Protein AF-A0A0S7WQX7-F1 (afdb_monomer)

Foldseek 3Di:
DDDPDDFDQDPVQKAKWKFDFDDAADCPQVVAQADDGDRWFTHRDDDPDQDFDDGDDDDPSHRHDPPDDDDTGRDIDMDMGGNQDQPTDFAKDKDWDWDDDPPDDIDTDIDIDGGFQFGQDQQLPFLFQADAAEDLVLQCLQVVHDPPDPLSLLQLLVLLLLRLLQHQDEAEFEQFACALLQHRAGQKAWEADPVRATDIDNPRVVSNVVSCCVRNNAHLAYEHAQDFDLAAKDFQADDDCVLADPLLVVLSVVSPQWATWHWYADPVPRDTDIDTDHGLLDPVVLVRLQVVLVVVCVVCVVSVRNVRYAYDDAESIDHDPSSVVSVCSSVPPGAYHYQYCHDCDPPGHHQAYAHEQDAPFQQDQVVVHAAALSPDPGQYAYELLQAAQNFDLLCLLLQQVLGRSRNHSGHDLAHASQEFSDADPVRDRDDGSRNVDSNRNPNRSTHRHYQWDQDPSHTGGISSSVSNSLSSSLVSLVVLLVCLLPDPVSVVLQDPVLSVVSSVLVSVVSVLSLLLLFQPDPDDDPLNHRPGSRRSSNDSSVVSVVCCVVPPVVVSSVVSSNSSSSSCVRSVHD

Mean predicted aligned error: 6.0 Å

Sequence (574 aa):
THAEGRAVIPASRIQVRYARPGGVEAGASYRYIEHVRRFGPLDEQPPAEVPVYVGGVPSRYALKSPGIPVVPGAVCPVWVTVNVPADAAPGRYTGTLTITAENEAPVAVPIELSVSAWRLPDTKDWRTFAEVIQSPETLAIAYEVPLWSDEHFRLIERSIRLVAQSGGPSVYIPLICETNLGNAESMVRWIRTPEGTYRHDFSVVERYLDLVGKYQGKPDVVCFWMWDTFLERSLGGRGDEKWNAGDVVKALKEAKGHGPEVTLLDPKTGETSKLELPMYIDPKSETLWKPLADELMRRMKKRGWLDVSMLGTMCDYQPSEPARRNLNRIFPNMPWVSHAHAHPRKDLPVGCAAVVWWEYHYYRDPSVAHVHGWKGDRLVVRFPRPMRPWFTPVQFRLVNELSLAAGYRGTARFGGDFFPALKDRRGRLRGTIAGRFPKSHWHNLRVEVNFLERGSHGAVSTADYEMFREGVQECEARIFIERALTDKTLRGKLGEDTVRRLQTMLDDRSRALRQGVATFVQSGHYAQHHTRPSSWWSHPGLIGAQWYVGSNWQHRSKALFDAAAEVAGKIGRR

Secondary structure (DSSP, 8-state):
---TT-----GGGEEEEEEEE----TTHHHHSSS----EEEEESS--S-----------TTS---TT----------EEEEE---TTPPSEEEEEEEEE--TTSPPEEEEEEEEE-S-PPPPGGG-SSEEEEE--HHHHHHHHT--TTSHHHHHHHHHHHHHHTTSS--EEEEESSSS-TT--SS-SSEEEE-TTS-EEEE-HHHHHHHHHHHHHH-S-SEEEEE---TTSSEEE-SS--GGGS-HHHHHHHHHTTT---EEEEE-TTT--EEEEEPPPTTSHHHHHHHHHHHHHHHHHHHHHT-GGGEEEEEE-SEEE-HHHHHHHHHHSTT--EEEEESPPPPSSS-EEEEEESS--S-----TTT----GGG-SSEEEE--TT--TTS-HHHHHHHHHHHHTTT-SEEEEEESS----EE-TTS-EEE-STT-SGGG--TT-S---BSEEEETTEEEEBHHHHHHHHHHHHHHHHHHHHHHHHSHHHHHTT-HHHHHHHHHHHHHHHHHHHHHT-----SSSTTS-TT-TT-TTSS--HHHHHHHHHS-HHHHHHHHHHHHHHHHHHHT--

Structure (mmCIF, N/CA/C/O backbone):
data_AF-A0A0S7WQX7-F1
#
_entry.id   AF-A0A0S7WQX7-F1
#
loop_
_atom_site.group_PDB
_atom_site.id
_atom_site.type_symbol
_atom_site.label_atom_id
_atom_site.label_alt_id
_atom_site.label_comp_id
_atom_site.label_asym_id
_atom_site.label_entity_id
_atom_site.label_seq_id
_atom_site.pdbx_PDB_ins_code
_atom_site.Cartn_x
_atom_site.Cartn_y
_atom_site.Cartn_z
_atom_site.occupancy
_atom_site.B_iso_or_equiv
_atom_site.auth_seq_id
_atom_site.auth_comp_id
_atom_site.auth_asym_id
_atom_site.auth_atom_id
_atom_site.pdbx_PDB_model_num
ATOM 1 N N . THR A 1 1 ? -0.036 -11.632 -34.795 1.00 36.22 1 THR A N 1
ATOM 2 C CA . THR A 1 1 ? -0.597 -12.357 -35.955 1.00 36.22 1 THR A CA 1
ATOM 3 C C . THR A 1 1 ? 0.046 -13.723 -36.043 1.00 36.22 1 THR A C 1
ATOM 5 O O . THR A 1 1 ? 1.208 -13.863 -35.681 1.00 36.22 1 THR A O 1
ATOM 8 N N . HIS A 1 2 ? -0.750 -14.729 -36.405 1.00 37.31 2 HIS A N 1
ATOM 9 C CA . HIS A 1 2 ? -0.370 -16.138 -36.435 1.00 37.31 2 HIS A CA 1
ATOM 10 C C . HIS A 1 2 ? 0.650 -16.434 -37.540 1.00 37.31 2 HIS A C 1
ATOM 12 O O . HIS A 1 2 ? 0.403 -16.132 -38.702 1.00 37.31 2 HIS A O 1
ATOM 18 N N . ALA A 1 3 ? 1.745 -17.085 -37.154 1.00 35.66 3 ALA A N 1
ATOM 19 C CA . ALA A 1 3 ? 2.531 -17.969 -38.001 1.00 35.66 3 ALA A CA 1
ATOM 20 C C . ALA A 1 3 ? 2.937 -19.172 -37.132 1.00 35.66 3 ALA A C 1
ATOM 22 O O . ALA A 1 3 ? 3.489 -18.998 -36.045 1.00 35.66 3 ALA A O 1
ATOM 23 N N . GLU A 1 4 ? 2.529 -20.352 -37.592 1.00 37.09 4 GLU A N 1
ATOM 24 C CA . GLU A 1 4 ? 2.936 -21.717 -37.232 1.00 37.09 4 GLU A CA 1
ATOM 25 C C . GLU A 1 4 ? 3.870 -21.884 -36.012 1.00 37.09 4 GLU A C 1
ATOM 27 O O . GLU A 1 4 ? 5.036 -21.494 -36.016 1.00 37.09 4 GLU A O 1
ATOM 32 N N . GLY A 1 5 ? 3.357 -22.524 -34.955 1.00 52.88 5 GLY A N 1
ATOM 33 C CA . GLY A 1 5 ? 4.172 -23.129 -33.890 1.00 52.88 5 GLY A CA 1
ATOM 34 C C . GLY A 1 5 ? 4.862 -22.185 -32.896 1.00 52.88 5 GLY A C 1
ATOM 35 O O . GLY A 1 5 ? 5.521 -22.668 -31.977 1.00 52.88 5 GLY A O 1
ATOM 36 N N . ARG A 1 6 ? 4.723 -20.859 -33.024 1.00 64.81 6 ARG A N 1
ATOM 37 C CA . ARG A 1 6 ? 5.308 -19.895 -32.075 1.00 64.81 6 ARG A CA 1
ATOM 38 C C . ARG A 1 6 ? 4.334 -19.580 -30.942 1.00 64.81 6 ARG A C 1
ATOM 40 O O . ARG A 1 6 ? 3.178 -19.252 -31.193 1.00 64.81 6 ARG A O 1
ATOM 47 N N . ALA A 1 7 ? 4.804 -19.664 -29.698 1.00 83.19 7 ALA A N 1
ATOM 48 C CA . ALA A 1 7 ? 4.036 -19.236 -28.531 1.00 83.19 7 ALA A CA 1
ATOM 49 C C . ALA A 1 7 ? 3.637 -17.753 -28.662 1.00 83.19 7 ALA A C 1
ATOM 51 O O . ALA A 1 7 ? 4.418 -16.933 -29.147 1.00 83.19 7 ALA A O 1
ATOM 52 N N . VAL A 1 8 ? 2.418 -17.404 -28.241 1.00 90.94 8 VAL A N 1
ATOM 53 C CA . VAL A 1 8 ? 1.851 -16.052 -28.381 1.00 90.94 8 VAL A CA 1
ATOM 54 C C . VAL A 1 8 ? 1.388 -15.544 -27.022 1.00 90.94 8 VAL A C 1
ATOM 56 O O . VAL A 1 8 ? 0.641 -16.224 -26.323 1.00 90.94 8 VAL A O 1
ATOM 59 N N . ILE A 1 9 ? 1.777 -14.315 -26.678 1.00 93.94 9 ILE A N 1
ATOM 60 C CA . ILE A 1 9 ? 1.157 -13.569 -25.578 1.00 93.94 9 ILE A CA 1
ATOM 61 C C . ILE A 1 9 ? -0.068 -12.838 -26.152 1.00 93.94 9 ILE A C 1
ATOM 63 O O . ILE A 1 9 ? 0.094 -12.030 -27.071 1.00 93.94 9 ILE A O 1
ATOM 67 N N . PRO A 1 10 ? -1.294 -13.113 -25.670 1.00 93.25 10 PRO A N 1
ATOM 68 C CA . PRO A 1 10 ? -2.497 -12.522 -26.243 1.00 93.25 10 PRO A CA 1
ATOM 69 C C . PRO A 1 10 ? -2.588 -11.021 -25.942 1.00 93.25 10 PRO A C 1
ATOM 71 O O . PRO A 1 10 ? -2.151 -10.560 -24.889 1.00 93.25 10 PRO A O 1
ATOM 74 N N . ALA A 1 11 ? -3.223 -10.260 -26.839 1.00 90.50 11 ALA A N 1
ATOM 75 C CA . ALA A 1 11 ? -3.369 -8.806 -26.707 1.00 90.50 11 ALA A CA 1
ATOM 76 C C . ALA A 1 11 ? -4.054 -8.378 -25.395 1.00 90.50 11 ALA A C 1
ATOM 78 O O . ALA A 1 11 ? -3.712 -7.342 -24.840 1.00 90.50 11 ALA A O 1
ATOM 79 N N . SER A 1 12 ? -4.943 -9.210 -24.838 1.00 93.88 12 SER A N 1
ATOM 80 C CA . SER A 1 12 ? -5.585 -8.991 -23.531 1.00 93.88 12 SER A CA 1
ATOM 81 C C . SER A 1 12 ? -4.609 -8.930 -22.346 1.00 93.88 12 SER A C 1
ATOM 83 O O . SER A 1 12 ? -4.993 -8.542 -21.244 1.00 93.88 12 SER A O 1
ATOM 85 N N . ARG A 1 13 ? -3.346 -9.317 -22.551 1.00 95.69 13 ARG A N 1
ATOM 86 C CA . ARG A 1 13 ? -2.260 -9.227 -21.566 1.00 95.69 13 ARG A CA 1
ATOM 87 C C . ARG A 1 13 ? -1.396 -7.985 -21.741 1.00 95.69 13 ARG A C 1
ATOM 89 O O . ARG A 1 13 ? -0.544 -7.728 -20.892 1.00 95.69 13 ARG A O 1
ATOM 96 N N . ILE A 1 14 ? -1.616 -7.218 -22.801 1.00 95.12 14 ILE A N 1
ATOM 97 C CA . ILE A 1 14 ? -0.899 -5.982 -23.087 1.00 95.12 14 ILE A CA 1
ATOM 98 C C . ILE A 1 14 ? -1.759 -4.815 -22.619 1.00 95.12 14 ILE A C 1
ATOM 100 O O . ILE A 1 14 ? -2.938 -4.723 -22.947 1.00 95.12 14 ILE A O 1
ATOM 104 N N . GLN A 1 15 ? -1.167 -3.924 -21.839 1.00 95.69 15 GLN A N 1
ATOM 105 C CA . GLN A 1 15 ? -1.796 -2.681 -21.415 1.00 95.69 15 GLN A CA 1
ATOM 106 C C . GLN A 1 15 ? -0.985 -1.519 -21.966 1.00 95.69 15 GLN A C 1
ATOM 108 O O . GLN A 1 15 ? 0.229 -1.466 -21.771 1.00 95.69 15 GLN A O 1
ATOM 113 N N . VAL A 1 16 ? -1.667 -0.593 -22.630 1.00 96.38 16 VAL A N 1
ATOM 114 C CA . VAL A 1 16 ? -1.102 0.678 -23.083 1.00 96.38 16 VAL A CA 1
ATOM 115 C C . VAL A 1 16 ? -1.753 1.768 -22.247 1.00 96.38 16 VAL A C 1
ATOM 117 O O . VAL A 1 16 ? -2.976 1.872 -22.205 1.00 96.38 16 VAL A O 1
ATOM 120 N N . ARG A 1 17 ? -0.935 2.525 -21.523 1.00 97.19 17 ARG A N 1
ATOM 121 C CA . ARG A 1 17 ? -1.361 3.626 -20.658 1.00 97.19 17 ARG A CA 1
ATOM 122 C C . ARG A 1 17 ? -0.633 4.902 -21.059 1.00 97.19 17 ARG A C 1
ATOM 124 O O . ARG A 1 17 ? 0.440 4.850 -21.655 1.00 97.19 17 ARG A O 1
ATOM 131 N N . TYR A 1 18 ? -1.191 6.041 -20.691 1.00 96.19 18 TYR A N 1
ATOM 132 C CA . TYR A 1 18 ? -0.717 7.357 -21.092 1.00 96.19 18 TYR A CA 1
ATOM 133 C C . TYR A 1 18 ? -0.337 8.134 -19.844 1.00 96.19 18 TYR A C 1
ATOM 135 O O . TYR A 1 18 ? -1.158 8.358 -18.952 1.00 96.19 18 TYR A O 1
ATOM 143 N N . ALA A 1 19 ? 0.939 8.490 -19.737 1.00 94.94 19 ALA A N 1
ATOM 144 C CA . ALA A 1 19 ? 1.427 9.197 -18.574 1.00 94.94 19 ALA A CA 1
ATOM 145 C C . ALA A 1 19 ? 1.014 10.669 -18.673 1.00 94.94 19 ALA A C 1
ATOM 147 O O . ALA A 1 19 ? 1.369 11.361 -19.629 1.00 94.94 19 ALA A O 1
ATOM 148 N N . ARG A 1 20 ? 0.285 11.164 -17.673 1.00 92.19 20 ARG A N 1
ATOM 149 C CA . ARG A 1 20 ? -0.123 12.575 -17.606 1.00 92.19 20 ARG A CA 1
ATOM 150 C C . ARG A 1 20 ? 0.760 13.382 -16.652 1.00 92.19 20 ARG A C 1
ATOM 152 O O . ARG A 1 20 ? 1.333 12.811 -15.717 1.00 92.19 20 ARG A O 1
ATOM 159 N N . PRO A 1 21 ? 0.865 14.712 -16.834 1.00 88.75 21 PRO A N 1
ATOM 160 C CA . PRO A 1 21 ? 1.566 15.570 -15.887 1.00 88.75 21 PRO A CA 1
ATOM 161 C C . PRO A 1 21 ? 0.983 15.441 -14.473 1.00 88.75 21 PRO A C 1
ATOM 163 O O . PRO A 1 21 ? -0.187 15.743 -14.232 1.00 88.75 21 PRO A O 1
ATOM 166 N N . GLY A 1 22 ? 1.806 15.024 -13.516 1.00 85.62 22 GLY A N 1
ATOM 167 C CA . GLY A 1 22 ? 1.406 14.805 -12.131 1.00 85.62 22 GLY A CA 1
ATOM 168 C C . GLY A 1 22 ? 2.608 14.518 -11.235 1.00 85.62 22 GLY A C 1
ATOM 169 O O . GLY A 1 22 ? 3.513 13.774 -11.607 1.00 85.62 22 GLY A O 1
ATOM 170 N N . GLY A 1 23 ? 2.613 15.127 -10.049 1.00 79.19 23 GLY A N 1
ATOM 171 C CA . GLY A 1 23 ? 3.717 15.025 -9.097 1.00 79.19 23 GLY A CA 1
ATOM 172 C C . GLY A 1 23 ? 4.936 15.889 -9.447 1.00 79.19 23 GLY A C 1
ATOM 173 O O . GLY A 1 23 ? 4.935 16.693 -10.383 1.00 79.19 23 GLY A O 1
ATOM 174 N N . VAL A 1 24 ? 5.985 15.733 -8.642 1.00 78.50 24 VAL A N 1
ATOM 175 C CA . VAL A 1 24 ? 7.304 16.368 -8.804 1.00 78.50 24 VAL A CA 1
ATOM 176 C C . VAL A 1 24 ? 8.380 15.319 -8.510 1.00 78.50 24 VAL A C 1
ATOM 178 O O . VAL A 1 24 ? 8.078 14.318 -7.875 1.00 78.50 24 VAL A O 1
ATOM 181 N N . GLU A 1 25 ? 9.616 15.517 -8.960 1.00 80.69 25 GLU A N 1
ATOM 182 C CA . GLU A 1 25 ? 10.750 14.628 -8.654 1.00 80.69 25 GLU A CA 1
ATOM 183 C C . GLU A 1 25 ? 11.908 15.449 -8.080 1.00 80.69 25 GLU A C 1
ATOM 185 O O . GLU A 1 25 ? 12.187 16.569 -8.523 1.00 80.69 25 GLU A O 1
ATOM 190 N N . ALA A 1 26 ? 12.599 14.877 -7.096 1.00 80.31 26 ALA A N 1
ATOM 191 C CA . ALA A 1 26 ? 13.795 15.420 -6.485 1.00 80.31 26 ALA A CA 1
ATOM 192 C C . ALA A 1 26 ? 14.814 15.795 -7.561 1.00 80.31 26 ALA A C 1
ATOM 194 O O . ALA A 1 26 ? 15.304 14.958 -8.313 1.00 80.31 26 ALA A O 1
ATOM 195 N N . GLY A 1 27 ? 15.147 17.078 -7.611 1.00 71.38 27 GLY A N 1
ATOM 196 C CA . GLY A 1 27 ? 16.144 17.603 -8.526 1.00 71.38 27 GLY A CA 1
ATOM 197 C C . GLY A 1 27 ? 15.761 17.628 -10.002 1.00 71.38 27 GLY A C 1
ATOM 198 O O . GLY A 1 27 ? 16.588 18.060 -10.799 1.00 71.38 27 GLY A O 1
ATOM 199 N N . ALA A 1 28 ? 14.524 17.279 -10.379 1.00 72.00 28 ALA A N 1
ATOM 200 C CA . ALA A 1 28 ? 14.059 17.470 -11.753 1.00 72.00 28 ALA A CA 1
ATOM 201 C C . ALA A 1 28 ? 14.141 18.945 -12.167 1.00 72.00 28 ALA A C 1
ATOM 203 O O . ALA A 1 28 ? 14.666 19.252 -13.229 1.00 72.00 28 ALA A O 1
ATOM 204 N N . SER A 1 29 ? 13.739 19.874 -11.295 1.00 63.47 29 SER A N 1
ATOM 205 C CA . SER A 1 29 ? 13.820 21.316 -11.571 1.00 63.47 29 SER A CA 1
ATOM 206 C C . SER A 1 29 ? 15.249 21.857 -11.718 1.00 63.47 29 SER A C 1
ATOM 208 O O . SER A 1 29 ? 15.401 22.963 -12.215 1.00 63.47 29 SER A O 1
ATOM 210 N N . TYR A 1 30 ? 16.279 21.103 -11.309 1.00 66.56 30 TYR A N 1
ATOM 211 C CA . TYR A 1 30 ? 17.688 21.469 -11.515 1.00 66.56 30 TYR A CA 1
ATOM 212 C C . TYR A 1 30 ? 18.282 20.866 -12.799 1.00 66.56 30 TYR A C 1
ATOM 214 O O . TYR A 1 30 ? 19.391 21.231 -13.175 1.00 66.56 30 TYR A O 1
ATOM 222 N N . ARG A 1 31 ? 17.580 19.932 -13.463 1.00 69.00 31 ARG A N 1
ATOM 223 C CA . ARG A 1 31 ? 18.032 19.308 -14.723 1.00 69.00 31 ARG A CA 1
ATOM 224 C C . ARG A 1 31 ? 17.629 20.105 -15.964 1.00 69.00 31 ARG A C 1
ATOM 226 O O . ARG A 1 31 ? 18.226 19.907 -17.015 1.00 69.00 31 ARG A O 1
ATOM 233 N N . TYR A 1 32 ? 16.620 20.967 -15.854 1.00 71.94 32 TYR A N 1
ATOM 234 C CA . TYR A 1 32 ? 16.036 21.682 -16.986 1.00 71.94 32 TYR A CA 1
ATOM 235 C C . TYR A 1 32 ? 16.117 23.199 -16.788 1.00 71.94 32 TYR A C 1
ATOM 237 O O . TYR A 1 32 ? 16.077 23.701 -15.664 1.00 71.94 32 TYR A O 1
ATOM 245 N N . ILE A 1 33 ? 16.203 23.922 -17.907 1.00 72.69 33 ILE A N 1
ATOM 246 C CA . ILE A 1 33 ? 16.231 25.395 -17.956 1.00 72.69 33 ILE A CA 1
ATOM 247 C C . ILE A 1 33 ? 14.883 26.044 -17.594 1.00 72.69 33 ILE A C 1
ATOM 249 O O . ILE A 1 33 ? 14.800 27.246 -17.373 1.00 72.69 33 ILE A O 1
ATOM 253 N N . GLU A 1 34 ? 13.828 25.237 -17.483 1.00 72.94 34 GLU A N 1
ATOM 254 C CA . GLU A 1 34 ? 12.490 25.651 -17.076 1.00 72.94 34 GLU A CA 1
ATOM 255 C C . GLU A 1 34 ? 11.908 24.698 -16.037 1.00 72.94 34 GLU A C 1
ATOM 257 O O . GLU A 1 34 ? 12.337 23.549 -15.885 1.00 72.94 34 GLU A O 1
ATOM 262 N N . HIS A 1 35 ? 10.893 25.169 -15.312 1.00 73.12 35 HIS A N 1
ATOM 263 C CA . HIS A 1 35 ? 10.170 24.297 -14.397 1.00 73.12 35 HIS A CA 1
ATOM 264 C C . HIS A 1 35 ? 9.421 23.215 -15.187 1.00 73.12 35 HIS A C 1
ATOM 266 O O . HIS A 1 35 ? 8.482 23.520 -15.920 1.00 73.12 35 HIS A O 1
ATOM 272 N N . VAL A 1 36 ? 9.769 21.947 -14.968 1.00 73.38 36 VAL A N 1
ATOM 273 C CA . VAL A 1 36 ? 9.070 20.793 -15.551 1.00 73.38 36 VAL A CA 1
ATOM 274 C C . VAL A 1 36 ? 8.193 20.089 -14.521 1.00 73.38 36 VAL A C 1
ATOM 276 O O . VAL A 1 36 ? 8.503 20.055 -13.327 1.00 73.38 36 VAL A O 1
ATOM 279 N N . ARG A 1 37 ? 7.091 19.495 -14.984 1.00 76.19 37 ARG A N 1
ATOM 280 C CA . ARG A 1 37 ? 6.324 18.521 -14.201 1.00 76.19 37 ARG A CA 1
ATOM 281 C C . ARG A 1 37 ? 6.777 17.114 -14.552 1.00 76.19 37 ARG A C 1
ATOM 283 O O . ARG A 1 37 ? 7.181 16.847 -15.679 1.00 76.19 37 ARG A O 1
ATOM 290 N N . ARG A 1 38 ? 6.671 16.214 -13.580 1.00 84.81 38 ARG A N 1
ATOM 291 C CA . ARG A 1 38 ? 6.832 14.786 -13.828 1.00 84.81 38 ARG A CA 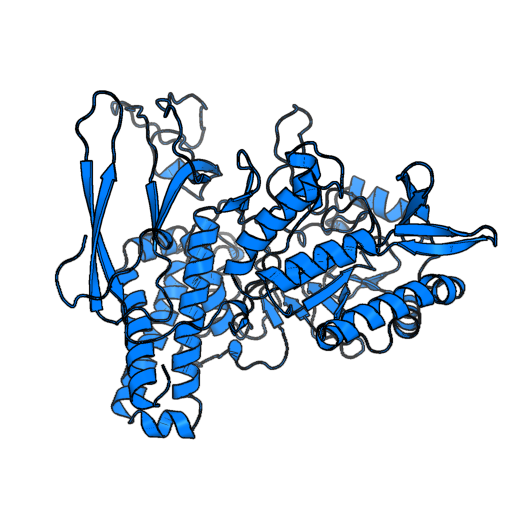1
ATOM 292 C C . ARG A 1 38 ? 5.603 14.249 -14.569 1.00 84.81 38 ARG A C 1
ATOM 294 O O . ARG A 1 38 ? 4.495 14.737 -14.355 1.00 84.81 38 ARG A O 1
ATOM 301 N N . PHE A 1 39 ? 5.802 13.225 -15.391 1.00 89.69 39 PHE A N 1
ATOM 302 C CA . PHE A 1 39 ? 4.731 12.348 -15.858 1.00 89.69 39 PHE A CA 1
ATOM 303 C C . PHE A 1 39 ? 4.632 11.159 -14.900 1.00 89.69 39 PHE A C 1
ATOM 305 O O . PHE A 1 39 ? 5.567 10.365 -14.793 1.00 89.69 39 PHE A O 1
ATOM 312 N N . GLY A 1 40 ? 3.560 11.117 -14.112 1.00 91.31 40 GLY A N 1
ATOM 313 C CA . GLY A 1 40 ? 3.440 10.211 -12.967 1.00 91.31 40 GLY A CA 1
ATOM 314 C C . GLY A 1 40 ? 2.249 9.268 -13.097 1.00 91.31 40 GLY A C 1
ATOM 315 O O . GLY A 1 40 ? 2.458 8.067 -13.261 1.00 91.31 40 GLY A O 1
ATOM 316 N N . PRO A 1 41 ? 1.011 9.784 -13.017 1.00 95.38 41 PRO A N 1
ATOM 317 C CA . PRO A 1 41 ? -0.193 8.979 -13.188 1.00 95.38 41 PRO A CA 1
ATOM 318 C C . PRO A 1 41 ? -0.302 8.392 -14.598 1.00 95.38 41 PRO A C 1
ATOM 320 O O . PRO A 1 41 ? 0.033 9.069 -15.569 1.00 95.38 41 PRO A O 1
ATOM 323 N N . LEU A 1 42 ? -0.800 7.160 -14.692 1.00 96.62 42 LEU A N 1
ATOM 324 C CA . LEU A 1 42 ? -0.909 6.391 -15.931 1.00 96.62 42 LEU A CA 1
ATOM 325 C C . LEU A 1 42 ? -2.384 6.155 -16.275 1.00 96.62 42 LEU A C 1
ATOM 327 O O . LEU A 1 42 ? -3.004 5.229 -15.749 1.00 96.62 42 LEU A O 1
ATOM 331 N N . ASP A 1 43 ? -2.944 6.990 -17.146 1.00 96.19 43 ASP A N 1
ATOM 332 C CA . ASP A 1 43 ? -4.339 6.870 -17.570 1.00 96.19 43 ASP A CA 1
ATOM 333 C C . ASP A 1 43 ? -4.499 5.737 -18.598 1.00 96.19 43 ASP A C 1
ATOM 335 O O . ASP A 1 43 ? -3.616 5.484 -19.414 1.00 96.19 43 ASP A O 1
ATOM 339 N N . GLU A 1 44 ? -5.622 5.019 -18.559 1.00 94.31 44 GLU A N 1
ATOM 340 C CA . GLU A 1 44 ? -5.878 3.867 -19.447 1.00 94.31 44 GLU A CA 1
ATOM 341 C C . GLU A 1 44 ? -6.445 4.261 -20.814 1.00 94.31 44 GLU A C 1
ATOM 343 O O . GLU A 1 44 ? -6.522 3.424 -21.707 1.00 94.31 44 GLU A O 1
ATOM 348 N N . GLN A 1 45 ? -6.859 5.517 -20.970 1.00 93.00 45 GLN A N 1
ATOM 349 C CA . GLN A 1 45 ? -7.375 6.057 -22.222 1.00 93.00 45 GLN A CA 1
ATOM 350 C C . GLN A 1 45 ? -6.431 7.150 -22.723 1.00 93.00 45 GLN A C 1
ATOM 352 O O . GLN A 1 45 ? -5.919 7.915 -21.896 1.00 93.00 45 GLN A O 1
ATOM 357 N N . PRO A 1 46 ? -6.197 7.240 -24.042 1.00 91.06 46 PRO A N 1
ATOM 358 C CA . PRO A 1 46 ? -5.428 8.339 -24.600 1.00 9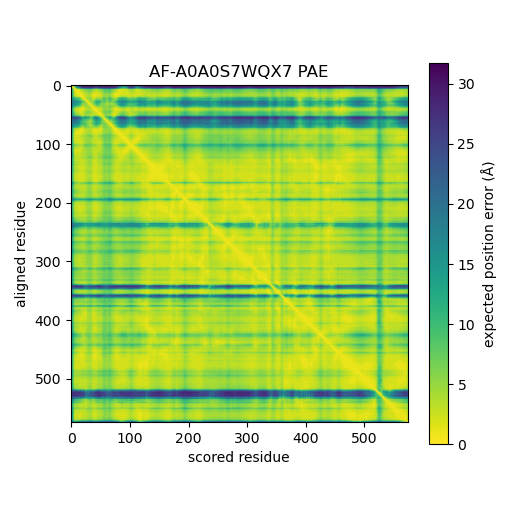1.06 46 PRO A CA 1
ATOM 359 C C . PRO A 1 46 ? -6.142 9.669 -24.331 1.00 91.06 46 PRO A C 1
ATOM 361 O O . PRO A 1 46 ? -7.376 9.724 -24.381 1.00 91.06 46 PRO A O 1
ATOM 364 N N . PRO A 1 47 ? -5.402 10.756 -24.063 1.00 89.31 47 PRO A N 1
ATOM 365 C CA . PRO A 1 47 ? -5.996 12.083 -24.084 1.00 89.31 47 PRO A CA 1
ATOM 366 C C . PRO A 1 47 ? -6.458 12.413 -25.511 1.00 89.31 47 PRO A C 1
ATOM 368 O O . PRO A 1 47 ? -5.773 12.076 -26.475 1.00 89.31 47 PRO A O 1
ATOM 371 N N . ALA A 1 48 ? -7.601 13.092 -25.641 1.00 90.44 48 ALA A N 1
ATOM 372 C CA . ALA A 1 48 ? -8.080 13.568 -26.942 1.00 90.44 48 ALA A CA 1
ATOM 373 C C . ALA A 1 48 ? -7.119 14.602 -27.557 1.00 90.44 48 ALA A C 1
ATOM 375 O O . ALA A 1 48 ? -6.917 14.624 -28.764 1.00 90.44 48 ALA A O 1
ATOM 376 N N . GLU A 1 49 ? -6.497 15.422 -26.708 1.00 90.44 49 GLU A N 1
ATOM 377 C CA . GLU A 1 49 ? -5.513 16.428 -27.089 1.00 90.44 49 GLU A CA 1
ATOM 378 C C . GLU A 1 49 ? -4.415 16.502 -26.022 1.00 90.44 49 GLU A C 1
ATOM 380 O O . GLU A 1 49 ? -4.681 16.397 -24.819 1.00 90.44 49 GLU A O 1
ATOM 385 N N . VAL A 1 50 ? -3.171 16.697 -26.459 1.00 90.06 50 VAL A N 1
ATOM 386 C CA . VAL A 1 50 ? -2.030 16.945 -25.573 1.00 90.06 50 VAL A CA 1
ATOM 387 C C . VAL A 1 50 ? -1.621 18.403 -25.750 1.00 90.06 50 VAL A C 1
ATOM 389 O O . VAL A 1 50 ? -1.042 18.740 -26.783 1.00 90.06 50 VAL A O 1
ATOM 392 N N . PRO A 1 51 ? -1.889 19.283 -24.771 1.00 88.62 51 PRO A N 1
ATOM 393 C CA . PRO A 1 51 ? -1.558 20.688 -24.923 1.00 88.62 51 PRO A CA 1
ATOM 394 C C . PRO A 1 51 ? -0.041 20.875 -24.961 1.00 88.62 51 PRO A C 1
ATOM 396 O O . PRO A 1 51 ? 0.708 20.230 -24.217 1.00 88.62 51 PRO A O 1
ATOM 399 N N . VAL A 1 52 ? 0.413 21.814 -25.790 1.00 88.31 52 VAL A N 1
ATOM 400 C CA . VAL A 1 52 ? 1.798 22.285 -25.755 1.00 88.31 52 VAL A CA 1
ATOM 401 C C . VAL A 1 52 ? 2.067 22.884 -24.379 1.00 88.31 52 VAL A C 1
ATOM 403 O O . VAL A 1 52 ? 1.328 23.756 -23.913 1.00 88.31 52 VAL A O 1
ATOM 406 N N . TYR A 1 53 ? 3.131 22.427 -23.717 1.00 79.44 53 TYR A N 1
ATOM 407 C CA . TYR A 1 53 ? 3.523 23.000 -22.437 1.00 79.44 53 TYR A CA 1
ATOM 408 C C . TYR A 1 53 ? 4.061 24.415 -22.638 1.00 79.44 53 TYR A C 1
ATOM 410 O O . TYR A 1 53 ? 5.249 24.623 -22.866 1.00 79.44 53 TYR A O 1
ATOM 418 N N . VAL A 1 54 ? 3.184 25.402 -22.521 1.00 71.69 54 VAL A N 1
ATOM 419 C CA . VAL A 1 54 ? 3.571 26.797 -22.360 1.00 71.69 54 VAL A CA 1
ATOM 420 C C . VAL A 1 54 ? 4.012 26.982 -20.908 1.00 71.69 54 VAL A C 1
ATOM 422 O O . VAL A 1 54 ? 3.208 26.890 -19.980 1.00 71.69 54 VAL A O 1
ATOM 425 N N . GLY A 1 55 ? 5.322 27.145 -20.693 1.00 63.91 55 GLY A N 1
ATOM 426 C CA . GLY A 1 55 ? 5.890 27.472 -19.381 1.00 63.91 55 GLY A CA 1
ATOM 427 C C . GLY A 1 55 ? 5.234 28.717 -18.763 1.00 63.91 55 GLY A C 1
ATOM 428 O O . GLY A 1 55 ? 4.429 29.396 -19.393 1.00 63.91 55 GLY A O 1
ATOM 429 N N . GLY A 1 56 ? 5.560 29.044 -17.510 1.00 55.09 56 GLY A N 1
ATOM 430 C CA . GLY A 1 56 ? 4.966 30.240 -16.889 1.00 55.09 56 GLY A CA 1
ATOM 431 C C . GLY A 1 56 ? 4.825 30.233 -15.376 1.00 55.09 56 GLY A C 1
ATOM 432 O O . GLY A 1 56 ? 4.192 31.129 -14.825 1.00 55.09 56 GLY A O 1
ATOM 433 N N . VAL A 1 57 ? 5.410 29.261 -14.672 1.00 56.78 57 VAL A N 1
ATOM 434 C CA . VAL A 1 57 ? 5.623 29.402 -13.228 1.00 56.78 57 VAL A CA 1
ATOM 435 C C . VAL A 1 57 ? 7.085 29.775 -13.030 1.00 56.78 57 VAL A C 1
ATOM 437 O O . VAL A 1 57 ? 7.931 28.883 -13.122 1.00 56.78 57 VAL A O 1
ATOM 440 N N . PRO A 1 58 ? 7.408 31.055 -12.755 1.00 57.69 58 PRO A N 1
ATOM 441 C CA . PRO A 1 58 ? 8.758 31.455 -12.403 1.00 57.69 58 PRO A CA 1
ATOM 442 C C . PRO A 1 58 ? 9.236 30.595 -11.238 1.00 57.69 58 PRO A C 1
ATOM 444 O O . PRO A 1 58 ? 8.766 30.718 -10.104 1.00 57.69 58 PRO A O 1
ATOM 447 N N . SER A 1 59 ? 10.159 29.686 -11.517 1.00 63.03 59 SER A N 1
ATOM 448 C CA . SER A 1 59 ? 10.844 28.953 -10.472 1.00 63.03 59 SER A CA 1
ATOM 449 C C . SER A 1 59 ? 12.117 29.709 -10.161 1.00 63.03 59 SER A C 1
ATOM 451 O O . SER A 1 59 ? 12.995 29.837 -11.011 1.00 63.03 59 SER A O 1
ATOM 453 N N . ARG A 1 60 ? 12.270 30.148 -8.909 1.00 65.19 60 ARG A N 1
ATOM 454 C CA . ARG A 1 60 ? 13.563 30.644 -8.406 1.00 65.19 60 ARG A CA 1
ATOM 455 C C . ARG A 1 60 ? 14.684 29.594 -8.494 1.00 65.19 60 ARG A C 1
ATOM 457 O O . ARG A 1 60 ? 15.829 29.916 -8.214 1.00 65.19 60 ARG A O 1
ATOM 464 N N . TYR A 1 61 ? 14.335 28.349 -8.822 1.00 61.81 61 TYR A N 1
ATOM 465 C CA . TYR A 1 61 ? 15.233 27.207 -8.933 1.00 61.81 61 TYR A CA 1
ATOM 466 C C . TYR A 1 61 ? 15.474 26.740 -10.374 1.00 61.81 61 TYR A C 1
ATOM 468 O O . TYR A 1 61 ? 16.260 25.817 -10.553 1.00 61.81 61 TYR A O 1
ATOM 476 N N . ALA A 1 62 ? 14.796 27.313 -11.377 1.00 68.38 62 ALA A N 1
ATOM 477 C CA . ALA A 1 62 ? 15.074 26.981 -12.775 1.00 68.38 62 ALA A CA 1
ATOM 478 C C . ALA A 1 62 ? 16.428 27.569 -13.195 1.00 68.38 62 ALA A C 1
ATOM 480 O O . ALA A 1 62 ? 16.756 28.707 -12.839 1.00 68.38 62 ALA A O 1
ATOM 481 N N . LEU A 1 63 ? 17.210 26.796 -13.949 1.00 68.25 63 LEU A N 1
ATOM 482 C CA . LEU A 1 63 ? 18.478 27.263 -14.496 1.00 68.25 63 LEU A CA 1
ATOM 483 C C . LEU A 1 63 ? 18.206 28.306 -15.587 1.00 68.25 63 LEU A C 1
ATOM 485 O O . LEU A 1 63 ? 17.666 27.981 -16.637 1.00 68.25 63 LEU A O 1
ATOM 489 N N . LYS A 1 64 ? 18.606 29.560 -15.366 1.00 71.25 64 LYS A N 1
ATOM 490 C CA . LYS A 1 64 ? 18.557 30.582 -16.417 1.00 71.25 64 LYS A CA 1
ATOM 491 C C . LYS A 1 64 ? 19.809 30.475 -17.280 1.00 71.25 64 LYS A C 1
ATOM 493 O O . LYS A 1 64 ? 20.903 30.756 -16.796 1.00 71.25 64 LYS A O 1
ATOM 498 N N . SER A 1 65 ? 19.640 30.115 -18.547 1.00 73.56 65 SER A N 1
ATOM 499 C CA . SER A 1 65 ? 20.727 30.042 -19.528 1.00 73.56 65 SER A CA 1
ATOM 500 C C . SER A 1 65 ? 20.515 31.091 -20.625 1.00 73.56 65 SER A C 1
ATOM 502 O O . SER A 1 65 ? 19.721 30.860 -21.537 1.00 73.56 65 SER A O 1
ATOM 504 N N . PRO A 1 66 ? 21.184 32.259 -20.546 1.00 79.06 66 PRO A N 1
ATOM 505 C CA . PRO A 1 66 ? 21.101 33.282 -21.586 1.00 79.06 66 PRO A CA 1
ATOM 506 C C . PRO A 1 66 ? 21.447 32.708 -22.966 1.00 79.06 66 PRO A C 1
ATOM 508 O O . PRO A 1 66 ? 22.413 31.960 -23.099 1.00 79.06 66 PRO A O 1
ATOM 511 N N . GLY A 1 67 ? 20.663 33.055 -23.988 1.00 81.75 67 GLY A N 1
ATOM 512 C CA . GLY A 1 67 ? 20.906 32.633 -25.373 1.00 81.75 67 GLY A CA 1
ATOM 513 C C . GLY A 1 67 ? 20.451 31.213 -25.734 1.00 81.75 67 GLY A C 1
ATOM 514 O O . GLY A 1 67 ? 20.553 30.847 -26.900 1.00 81.75 67 GLY A O 1
ATOM 515 N N . ILE A 1 68 ? 19.916 30.427 -24.789 1.00 80.75 68 ILE A N 1
ATOM 516 C CA . ILE A 1 68 ? 19.317 29.114 -25.079 1.00 80.75 68 ILE A CA 1
ATOM 517 C C . ILE A 1 68 ? 17.787 29.260 -25.090 1.00 80.75 68 ILE A C 1
ATOM 519 O O . ILE A 1 68 ? 17.196 29.445 -24.023 1.00 80.75 68 ILE A O 1
ATOM 523 N N . PRO A 1 69 ? 17.119 29.202 -26.259 1.00 76.31 69 PRO A N 1
ATOM 524 C CA . PRO A 1 69 ? 15.665 29.291 -26.314 1.00 76.31 69 PRO A CA 1
ATOM 525 C C . PRO A 1 69 ? 15.019 28.039 -25.709 1.00 76.31 69 PRO A C 1
ATOM 527 O O . PRO A 1 69 ? 15.424 26.910 -25.987 1.00 76.31 69 PRO A O 1
ATOM 530 N N . VAL A 1 70 ? 13.976 28.238 -24.903 1.00 75.56 70 VAL A N 1
ATOM 531 C CA . VAL A 1 70 ? 13.094 27.151 -24.464 1.00 75.56 70 VAL A CA 1
ATOM 532 C C . VAL A 1 70 ? 12.149 26.830 -25.615 1.00 75.56 70 VAL A C 1
ATOM 534 O O . VAL A 1 70 ? 11.397 27.700 -26.049 1.00 75.56 70 VAL A O 1
ATOM 537 N N . VAL A 1 71 ? 12.156 25.583 -26.083 1.00 80.81 71 VAL A N 1
ATOM 538 C CA . VAL A 1 71 ? 11.202 25.102 -27.088 1.00 80.81 71 VAL A CA 1
ATOM 539 C C . VAL A 1 71 ? 10.090 24.331 -26.370 1.00 80.81 71 VAL A C 1
ATOM 541 O O . VAL A 1 71 ? 10.339 23.220 -25.894 1.00 80.81 71 VAL A O 1
ATOM 544 N N . PRO A 1 72 ? 8.882 24.903 -26.223 1.00 78.75 72 PRO A N 1
ATOM 545 C CA . PRO A 1 72 ? 7.758 24.186 -25.641 1.00 78.75 72 PRO A CA 1
ATOM 546 C C . PRO A 1 72 ? 7.273 23.093 -26.601 1.00 78.75 72 PRO A C 1
ATOM 548 O O . PRO A 1 72 ? 7.314 23.258 -27.818 1.00 78.75 72 PRO A O 1
ATOM 551 N N . GLY A 1 73 ? 6.794 21.977 -26.054 1.00 84.88 73 GLY A N 1
ATOM 552 C CA . GLY A 1 73 ? 6.278 20.860 -26.844 1.00 84.88 73 GLY A CA 1
ATOM 553 C C . GLY A 1 73 ? 5.083 20.187 -26.182 1.00 84.88 73 GLY A C 1
ATOM 554 O O . GLY A 1 73 ? 4.903 20.268 -24.963 1.00 84.88 73 GLY A O 1
ATOM 555 N N . ALA A 1 74 ? 4.266 19.524 -26.997 1.00 89.00 74 ALA A N 1
ATOM 556 C CA . ALA A 1 74 ? 3.265 18.574 -26.532 1.00 89.00 74 ALA A CA 1
ATOM 557 C C . ALA A 1 74 ? 3.956 17.224 -26.293 1.00 89.00 74 ALA A C 1
ATOM 559 O O . ALA A 1 74 ? 4.562 16.661 -27.202 1.00 89.00 74 ALA A O 1
ATOM 560 N N . VAL A 1 75 ? 3.915 16.719 -25.058 1.00 89.94 75 VAL A N 1
ATOM 561 C CA . VAL A 1 75 ? 4.596 15.472 -24.675 1.00 89.94 75 VAL A CA 1
ATOM 562 C C . VAL A 1 75 ? 3.612 14.562 -23.951 1.00 89.94 75 VAL A C 1
ATOM 564 O O . VAL A 1 75 ? 3.077 14.928 -22.906 1.00 89.94 75 VAL A O 1
ATOM 567 N N . CYS A 1 76 ? 3.405 13.359 -24.487 1.00 91.88 76 CYS A N 1
ATOM 568 C CA . CYS A 1 76 ? 2.615 12.303 -23.858 1.00 91.88 76 CYS A CA 1
ATOM 569 C C . CYS A 1 76 ? 3.417 10.996 -23.857 1.00 91.88 76 CYS A C 1
ATOM 571 O O . CYS A 1 76 ? 3.479 10.306 -24.876 1.00 91.88 76 CYS A O 1
ATOM 573 N N . PRO A 1 77 ? 4.079 10.651 -22.741 1.00 94.25 77 PRO A N 1
ATOM 574 C CA . PRO A 1 77 ? 4.770 9.376 -22.636 1.00 94.25 77 PRO A CA 1
ATOM 575 C C . PRO A 1 77 ? 3.772 8.215 -22.641 1.00 94.25 77 PRO A C 1
ATOM 577 O O . PRO A 1 77 ? 2.768 8.239 -21.927 1.00 94.25 77 PRO A O 1
ATOM 580 N N . VAL A 1 78 ? 4.084 7.173 -23.408 1.00 95.31 78 VAL A N 1
ATOM 581 C CA . VAL A 1 78 ? 3.293 5.940 -23.478 1.00 95.31 78 VAL A CA 1
ATOM 582 C C . VAL A 1 78 ? 3.939 4.877 -22.593 1.00 95.31 78 VAL A C 1
ATOM 584 O O . VAL A 1 78 ? 5.124 4.577 -22.729 1.00 95.31 78 VAL A O 1
ATOM 587 N N . TRP A 1 79 ? 3.158 4.297 -21.685 1.00 96.69 79 TRP A N 1
ATOM 588 C CA . TRP A 1 79 ? 3.570 3.213 -20.801 1.00 96.69 79 TRP A CA 1
ATOM 589 C C . TRP A 1 79 ? 2.990 1.888 -21.285 1.00 96.69 79 TRP A C 1
ATOM 591 O O . TRP A 1 79 ? 1.773 1.696 -21.274 1.00 96.69 79 TRP A O 1
ATOM 601 N N . VAL A 1 80 ? 3.858 0.950 -21.657 1.00 96.38 80 VAL A N 1
ATOM 602 C CA . VAL A 1 80 ? 3.452 -0.394 -22.079 1.00 96.38 80 VAL A CA 1
ATOM 603 C C . VAL A 1 80 ? 3.749 -1.393 -20.971 1.00 96.38 80 VAL A C 1
ATOM 605 O O . VAL A 1 80 ? 4.881 -1.500 -20.509 1.00 96.38 80 VAL A O 1
ATOM 608 N N . THR A 1 81 ? 2.740 -2.161 -20.577 1.00 96.44 81 THR A N 1
ATOM 609 C CA . THR A 1 81 ? 2.886 -3.269 -19.631 1.00 96.44 81 THR A CA 1
ATOM 610 C C . THR A 1 81 ? 2.506 -4.575 -20.300 1.00 96.44 81 THR A C 1
ATOM 612 O O . THR A 1 81 ? 1.416 -4.704 -20.857 1.00 96.44 81 THR A O 1
ATOM 615 N N . VAL A 1 82 ? 3.397 -5.561 -20.207 1.00 96.00 82 VAL A N 1
ATOM 616 C CA . VAL A 1 82 ? 3.147 -6.929 -20.665 1.00 96.00 82 VAL A CA 1
ATOM 617 C C . VAL A 1 82 ? 2.931 -7.822 -19.448 1.00 96.00 82 VAL A C 1
ATOM 619 O O . VAL A 1 82 ? 3.871 -8.145 -18.728 1.00 96.00 82 VAL A O 1
ATOM 622 N N . ASN A 1 83 ? 1.687 -8.235 -19.215 1.00 95.31 83 ASN A N 1
ATOM 623 C CA . ASN A 1 83 ? 1.338 -9.185 -18.161 1.00 95.31 83 ASN A CA 1
ATOM 624 C C . ASN A 1 83 ? 1.598 -10.611 -18.659 1.00 95.31 83 ASN A C 1
ATOM 626 O O . ASN A 1 83 ? 0.680 -11.277 -19.139 1.00 95.31 83 ASN A O 1
ATOM 630 N N . VAL A 1 84 ? 2.852 -11.059 -18.598 1.00 95.56 84 VAL A N 1
ATOM 631 C CA . VAL A 1 84 ? 3.265 -12.375 -19.111 1.00 95.56 84 VAL A CA 1
ATOM 632 C C . VAL A 1 84 ? 2.410 -13.487 -18.477 1.00 95.56 84 VAL A C 1
ATOM 634 O O . VAL A 1 84 ? 2.396 -13.609 -17.250 1.00 95.56 84 VAL A O 1
ATOM 637 N N . PRO A 1 85 ? 1.666 -14.284 -19.273 1.00 94.69 85 PRO A N 1
ATOM 638 C CA . PRO A 1 85 ? 0.923 -15.430 -18.759 1.00 94.69 85 PRO A CA 1
ATOM 639 C C . PRO A 1 85 ? 1.829 -16.415 -18.020 1.00 94.69 85 PRO A C 1
ATOM 641 O O . PRO A 1 85 ? 2.960 -16.656 -18.434 1.00 94.69 85 PRO A O 1
ATOM 644 N N . ALA A 1 86 ? 1.312 -17.023 -16.954 1.00 93.12 86 ALA A N 1
ATOM 645 C CA . ALA A 1 86 ? 2.055 -17.986 -16.141 1.00 93.12 86 ALA A CA 1
ATOM 646 C C . ALA A 1 86 ? 2.508 -19.242 -16.916 1.00 93.12 86 ALA A C 1
ATOM 648 O O . ALA A 1 86 ? 3.432 -19.932 -16.491 1.00 93.12 86 ALA A O 1
ATOM 649 N N . ASP A 1 87 ? 1.838 -19.544 -18.025 1.00 91.25 87 ASP A N 1
ATOM 650 C CA . ASP A 1 87 ? 2.077 -20.658 -18.939 1.00 91.25 87 ASP A CA 1
ATOM 651 C C . ASP A 1 87 ? 2.796 -20.238 -20.233 1.00 91.25 87 ASP A C 1
ATOM 653 O O . ASP A 1 87 ? 2.975 -21.062 -21.132 1.00 91.25 87 ASP A O 1
ATOM 657 N N . ALA A 1 88 ? 3.233 -18.977 -20.343 1.00 94.12 88 ALA A N 1
ATOM 658 C CA . ALA A 1 88 ? 3.993 -18.513 -21.497 1.00 94.12 88 ALA A CA 1
ATOM 659 C C . ALA A 1 88 ? 5.285 -19.328 -21.659 1.00 94.12 88 ALA A C 1
ATOM 661 O O . ALA A 1 88 ? 6.049 -19.524 -20.711 1.00 94.12 88 ALA A O 1
ATOM 662 N N . ALA A 1 89 ? 5.553 -19.786 -22.884 1.00 94.25 89 ALA A N 1
ATOM 663 C CA . ALA A 1 89 ? 6.789 -20.500 -23.174 1.00 94.25 89 ALA A CA 1
ATOM 664 C C . ALA A 1 89 ? 7.999 -19.560 -23.008 1.00 94.25 89 ALA A C 1
ATOM 666 O O . ALA A 1 89 ? 7.916 -18.392 -23.407 1.00 94.25 89 ALA A O 1
ATOM 667 N N . PRO A 1 90 ? 9.133 -20.038 -22.468 1.00 94.88 90 PRO A N 1
ATOM 668 C CA . PRO A 1 90 ? 10.350 -19.240 -22.413 1.00 94.88 90 PRO A CA 1
ATOM 669 C C . PRO A 1 90 ? 10.867 -18.949 -23.824 1.00 94.88 90 PRO A C 1
ATOM 671 O O . PRO A 1 90 ? 10.708 -19.761 -24.737 1.00 94.88 90 PRO A O 1
ATOM 674 N N . GLY A 1 91 ? 11.518 -17.803 -24.001 1.00 94.25 91 GLY A N 1
ATOM 675 C CA . GLY A 1 91 ? 12.091 -17.405 -25.285 1.00 94.25 91 GLY A CA 1
ATOM 676 C C . GLY A 1 91 ? 11.917 -15.926 -25.606 1.00 94.25 91 GLY A C 1
ATOM 677 O O . GLY A 1 91 ? 11.523 -15.120 -24.761 1.00 94.25 91 GLY A O 1
ATOM 678 N N . ARG A 1 92 ? 12.248 -15.569 -26.848 1.00 95.06 92 ARG A N 1
ATOM 679 C CA . ARG A 1 92 ? 12.153 -14.200 -27.359 1.00 95.06 92 ARG A CA 1
ATOM 680 C C . ARG A 1 92 ? 10.820 -13.988 -28.069 1.00 95.06 92 ARG A C 1
ATOM 682 O O . ARG A 1 92 ? 10.497 -14.703 -29.013 1.00 95.06 92 ARG A O 1
ATOM 689 N N . TYR A 1 93 ? 10.105 -12.959 -27.645 1.00 95.44 93 TYR A N 1
ATOM 690 C CA . TYR A 1 93 ? 8.876 -12.469 -28.250 1.00 95.44 93 TYR A CA 1
ATOM 691 C C . TYR A 1 93 ? 9.144 -11.110 -28.889 1.00 95.44 93 TYR A C 1
ATOM 693 O O . TYR A 1 93 ? 9.910 -10.302 -28.360 1.00 95.44 93 TYR A O 1
ATOM 701 N N . THR A 1 94 ? 8.493 -10.853 -30.018 1.00 95.06 94 THR A N 1
ATOM 702 C CA . THR A 1 94 ? 8.531 -9.557 -30.696 1.00 95.06 94 THR A CA 1
ATOM 703 C C . THR A 1 94 ? 7.120 -9.082 -30.994 1.00 95.06 94 THR A C 1
ATOM 705 O O . THR A 1 94 ? 6.234 -9.882 -31.296 1.00 95.06 94 THR A O 1
ATOM 708 N N . GLY A 1 95 ? 6.922 -7.774 -30.939 1.00 93.19 95 GLY A N 1
ATOM 709 C CA . GLY A 1 95 ? 5.680 -7.111 -31.302 1.00 93.19 95 GLY A CA 1
ATOM 710 C C . GLY A 1 95 ? 5.945 -5.703 -31.815 1.00 93.19 95 GLY A C 1
ATOM 711 O O . GLY A 1 95 ? 7.076 -5.219 -31.795 1.00 93.19 95 GLY A O 1
ATOM 712 N N . THR A 1 96 ? 4.890 -5.039 -32.267 1.00 95.38 96 THR A N 1
ATOM 713 C CA . THR A 1 96 ? 4.954 -3.659 -32.746 1.00 95.38 96 THR A CA 1
ATOM 714 C C . THR A 1 96 ? 3.834 -2.870 -32.089 1.00 95.38 96 THR A C 1
ATOM 716 O O . THR A 1 96 ? 2.672 -3.265 -32.173 1.00 95.38 96 THR A O 1
ATOM 719 N N . LEU A 1 97 ? 4.189 -1.771 -31.426 1.00 94.81 97 LEU A N 1
ATOM 720 C CA . LEU A 1 97 ? 3.243 -0.753 -30.988 1.00 94.81 97 LEU A CA 1
ATOM 721 C C . LEU A 1 97 ? 3.133 0.296 -32.092 1.00 94.81 97 LEU A C 1
ATOM 723 O O . LEU A 1 97 ? 4.124 0.937 -32.435 1.00 94.81 97 LEU A O 1
ATOM 727 N N . THR A 1 98 ? 1.935 0.477 -32.632 1.00 95.81 98 THR A N 1
ATOM 728 C CA . THR A 1 98 ? 1.648 1.537 -33.602 1.00 95.81 98 THR A CA 1
ATOM 729 C C . THR A 1 98 ? 1.037 2.727 -32.875 1.00 95.81 98 THR A C 1
ATOM 731 O O . THR A 1 98 ? 0.022 2.578 -32.196 1.00 95.81 98 THR A O 1
ATOM 734 N N . ILE A 1 99 ? 1.653 3.898 -33.015 1.00 93.50 99 ILE A N 1
ATOM 735 C CA . ILE A 1 99 ? 1.158 5.167 -32.475 1.00 93.50 99 ILE A CA 1
ATOM 736 C C . ILE A 1 99 ? 0.591 5.980 -33.636 1.00 93.50 99 ILE A C 1
ATOM 738 O O . ILE A 1 99 ? 1.270 6.177 -34.641 1.00 93.50 99 ILE A O 1
ATOM 742 N N . THR A 1 100 ? -0.647 6.447 -33.495 1.00 93.31 100 THR A N 1
ATOM 743 C CA . THR A 1 100 ? -1.347 7.260 -34.496 1.00 93.31 100 THR A CA 1
ATOM 744 C C . THR A 1 100 ? -1.798 8.574 -33.875 1.00 93.31 100 THR A C 1
ATOM 746 O O . THR A 1 100 ? -2.286 8.574 -32.744 1.00 93.31 100 THR A O 1
ATOM 749 N N . ALA A 1 101 ? -1.688 9.664 -34.625 1.00 91.00 101 ALA A N 1
ATOM 750 C CA . ALA A 1 101 ? -2.268 10.961 -34.297 1.00 91.00 101 ALA A CA 1
ATOM 751 C C . ALA A 1 101 ? -2.932 11.541 -35.554 1.00 91.00 101 ALA A C 1
ATOM 753 O O . ALA A 1 101 ? -2.606 11.139 -36.672 1.00 91.00 101 ALA A O 1
ATOM 754 N N . GLU A 1 102 ? -3.900 12.436 -35.372 1.00 91.00 102 GLU A N 1
ATOM 755 C CA . GLU A 1 102 ? -4.591 13.070 -36.494 1.00 91.00 102 GLU A CA 1
ATOM 756 C C . GLU A 1 102 ? -3.596 13.859 -37.356 1.00 91.00 102 GLU A C 1
ATOM 758 O O . GLU A 1 102 ? -2.756 14.579 -36.824 1.00 91.00 102 GLU A O 1
ATOM 763 N N . ASN A 1 103 ? -3.698 13.722 -38.681 1.00 92.12 103 ASN A N 1
ATOM 764 C CA . ASN A 1 103 ? -2.835 14.391 -39.664 1.00 92.12 103 ASN A CA 1
ATOM 765 C C . ASN A 1 103 ? -1.333 14.055 -39.572 1.00 92.12 103 ASN A C 1
ATOM 767 O O . ASN A 1 103 ? -0.528 14.693 -40.246 1.00 92.12 103 ASN A O 1
ATOM 771 N N . GLU A 1 104 ? -0.958 13.024 -38.813 1.00 93.56 104 GLU A N 1
ATOM 772 C CA . GLU A 1 104 ? 0.420 12.552 -38.681 1.00 93.56 104 GLU A CA 1
ATOM 773 C C . GLU A 1 104 ? 0.575 11.133 -39.235 1.00 93.56 104 GLU A C 1
ATOM 775 O O . GLU A 1 104 ? -0.336 10.300 -39.176 1.00 93.56 104 GLU A O 1
ATOM 780 N N . ALA A 1 105 ? 1.761 10.824 -39.759 1.00 95.88 105 ALA A N 1
ATOM 781 C CA . ALA A 1 105 ? 2.071 9.467 -40.189 1.00 95.88 105 ALA A CA 1
ATOM 782 C C . ALA A 1 105 ? 2.165 8.520 -38.970 1.00 95.88 105 ALA A C 1
ATOM 784 O O . ALA A 1 105 ? 2.811 8.870 -37.977 1.00 95.88 105 ALA A O 1
ATOM 785 N N . PRO A 1 106 ? 1.582 7.303 -39.023 1.00 96.38 106 PRO A N 1
ATOM 786 C CA . PRO A 1 106 ? 1.720 6.334 -37.943 1.00 96.38 106 PRO A CA 1
ATOM 787 C C . PRO A 1 106 ? 3.187 5.993 -37.662 1.00 96.38 106 PRO A C 1
ATOM 789 O O . PRO A 1 106 ? 3.956 5.695 -38.576 1.00 96.38 106 PRO A O 1
ATOM 792 N N . VAL A 1 107 ? 3.558 5.965 -36.384 1.00 96.00 107 VAL A N 1
ATOM 793 C CA . VAL A 1 107 ? 4.900 5.576 -35.930 1.00 96.00 107 VAL A CA 1
ATOM 794 C C . VAL A 1 107 ? 4.863 4.140 -35.415 1.00 96.00 107 VAL A C 1
ATOM 796 O O . VAL A 1 107 ? 4.088 3.808 -34.518 1.00 96.00 107 VAL A O 1
ATOM 799 N N . ALA A 1 108 ? 5.717 3.280 -35.970 1.00 96.75 108 ALA A N 1
ATOM 800 C CA . ALA A 1 108 ? 5.873 1.895 -35.536 1.00 96.75 108 ALA A CA 1
ATOM 801 C C . ALA A 1 108 ? 7.048 1.762 -34.557 1.00 96.75 108 ALA A C 1
ATOM 803 O O . ALA A 1 108 ? 8.200 2.001 -34.916 1.00 96.75 108 ALA A O 1
ATOM 804 N N . VAL A 1 109 ? 6.761 1.340 -33.326 1.00 96.56 109 VAL A N 1
ATOM 805 C CA . VAL A 1 109 ? 7.756 1.115 -32.272 1.00 96.56 109 VAL A CA 1
ATOM 806 C C . VAL A 1 109 ? 7.933 -0.393 -32.056 1.00 96.56 109 VAL A C 1
ATOM 808 O O . VAL A 1 109 ? 6.972 -1.063 -31.660 1.00 96.56 109 VAL A O 1
ATOM 811 N N . PRO A 1 110 ? 9.125 -0.968 -32.309 1.00 95.88 110 PRO A N 1
ATOM 812 C CA . PRO A 1 110 ? 9.377 -2.379 -32.040 1.00 95.88 110 PRO A CA 1
ATOM 813 C C . PRO A 1 110 ? 9.431 -2.644 -30.529 1.00 95.88 110 PRO A C 1
ATOM 815 O O . PRO A 1 110 ? 10.068 -1.909 -29.777 1.00 95.88 110 PRO A O 1
ATOM 818 N N . ILE A 1 111 ? 8.778 -3.720 -30.092 1.00 93.81 111 ILE A N 1
ATOM 819 C CA . ILE A 1 111 ? 8.815 -4.215 -28.713 1.00 93.81 111 ILE A CA 1
ATOM 820 C C . ILE A 1 111 ? 9.450 -5.598 -28.722 1.00 93.81 111 ILE A C 1
ATOM 822 O O . ILE A 1 111 ? 8.994 -6.500 -29.427 1.00 93.81 111 ILE A O 1
ATOM 826 N N . GLU A 1 112 ? 10.469 -5.778 -27.889 1.00 94.38 112 GLU A N 1
ATOM 827 C CA . GLU A 1 112 ? 11.150 -7.053 -27.699 1.00 94.38 112 GLU A CA 1
ATOM 828 C C . GLU A 1 112 ? 11.059 -7.475 -26.238 1.00 94.38 112 GLU A C 1
ATOM 830 O O . GLU A 1 112 ? 11.336 -6.692 -25.331 1.00 94.38 112 GLU A O 1
ATOM 835 N N . LEU A 1 113 ? 10.679 -8.728 -26.009 1.00 94.56 113 LEU A N 1
ATOM 836 C CA . LEU A 1 113 ? 10.534 -9.296 -24.676 1.00 94.56 113 LEU A CA 1
ATOM 837 C C . LEU A 1 113 ? 11.264 -10.635 -24.611 1.00 94.56 113 LEU A C 1
ATOM 839 O O . LEU A 1 113 ? 11.044 -11.514 -25.440 1.00 94.56 113 LEU A O 1
ATOM 843 N N . SER A 1 114 ? 12.113 -10.804 -23.601 1.00 94.50 114 SER A N 1
ATOM 844 C CA . SER A 1 114 ? 12.709 -12.099 -23.264 1.00 94.50 114 SER A CA 1
ATOM 845 C C . SER A 1 114 ? 11.995 -12.687 -22.053 1.00 94.50 114 SER A C 1
ATOM 847 O O . SER A 1 114 ? 11.966 -12.059 -20.999 1.00 94.50 114 SER A O 1
ATOM 849 N N . VAL A 1 115 ? 11.441 -13.889 -22.198 1.00 95.94 115 VAL A N 1
ATOM 850 C CA . VAL A 1 115 ? 10.778 -14.635 -21.121 1.00 95.94 115 VAL A CA 1
ATOM 851 C C . VAL A 1 115 ? 11.728 -15.722 -20.617 1.00 95.94 115 VAL A C 1
ATOM 853 O O . VAL A 1 115 ? 12.078 -16.636 -21.367 1.00 95.94 115 VAL A O 1
ATOM 856 N N . SER A 1 116 ? 12.165 -15.615 -19.360 1.00 94.81 116 SER A N 1
ATOM 857 C CA . SER A 1 116 ? 13.012 -16.620 -18.699 1.00 94.81 116 SER A CA 1
ATOM 858 C C . SER A 1 116 ? 12.184 -17.846 -18.281 1.00 94.81 116 SER A C 1
ATOM 860 O O . SER A 1 116 ? 10.989 -17.742 -18.021 1.00 94.81 116 SER A O 1
ATOM 862 N N . ALA A 1 117 ? 12.814 -19.022 -18.199 1.00 95.31 117 ALA A N 1
ATOM 863 C CA . ALA A 1 117 ? 12.153 -20.293 -17.867 1.00 95.31 117 ALA A CA 1
ATOM 864 C C . ALA A 1 117 ? 11.883 -20.472 -16.356 1.00 95.31 117 ALA A C 1
ATOM 866 O O . ALA A 1 117 ? 12.199 -21.511 -15.780 1.00 95.31 117 ALA A O 1
ATOM 867 N N . TRP A 1 118 ? 11.318 -19.449 -15.717 1.00 96.44 118 TRP A N 1
ATOM 868 C CA . TRP A 1 118 ? 10.925 -19.445 -14.309 1.00 96.44 118 TRP A CA 1
ATOM 869 C C . TRP A 1 118 ? 9.557 -18.796 -14.151 1.00 96.44 118 TRP A C 1
ATOM 871 O O . TRP A 1 118 ? 9.307 -17.731 -14.720 1.00 96.44 118 TRP A O 1
ATOM 881 N N . ARG A 1 119 ? 8.681 -19.421 -13.364 1.00 95.88 119 ARG A N 1
ATOM 882 C CA . ARG A 1 119 ? 7.365 -18.873 -13.063 1.00 95.88 119 ARG A CA 1
ATOM 883 C C . ARG A 1 119 ? 7.428 -18.060 -11.773 1.00 95.88 119 ARG A C 1
ATOM 885 O O . ARG A 1 119 ? 7.625 -18.598 -10.685 1.00 95.88 119 ARG A O 1
ATOM 892 N N . LEU A 1 120 ? 7.174 -16.760 -11.892 1.00 95.88 120 LEU A N 1
ATOM 893 C CA . LEU A 1 120 ? 6.902 -15.915 -10.733 1.00 95.88 120 LEU A CA 1
ATOM 894 C C . LEU A 1 120 ? 5.641 -16.437 -10.005 1.00 95.88 120 LEU A C 1
ATOM 896 O O . LEU A 1 120 ? 4.633 -16.684 -10.676 1.00 95.88 120 LEU A O 1
ATOM 900 N N . PRO A 1 121 ? 5.658 -16.604 -8.667 1.00 94.50 121 PRO A N 1
ATOM 901 C CA . PRO A 1 121 ? 4.465 -16.987 -7.917 1.00 94.50 121 PRO A CA 1
ATOM 902 C C . PRO A 1 121 ? 3.332 -15.968 -8.074 1.00 94.50 121 PRO A C 1
ATOM 904 O O . PRO A 1 121 ? 3.576 -14.787 -8.341 1.00 94.50 121 PRO A O 1
ATOM 907 N N . ASP A 1 122 ? 2.093 -16.410 -7.863 1.00 93.44 122 ASP A N 1
ATOM 908 C CA . ASP A 1 122 ? 0.946 -15.504 -7.839 1.00 93.44 122 ASP A CA 1
ATOM 909 C C . ASP A 1 122 ? 1.119 -14.476 -6.704 1.00 93.44 122 ASP A C 1
ATOM 911 O O . ASP A 1 122 ? 1.684 -14.780 -5.654 1.00 93.44 122 ASP A O 1
ATOM 915 N N . THR A 1 123 ? 0.609 -13.255 -6.883 1.00 94.12 123 THR A N 1
ATOM 916 C CA . THR A 1 123 ? 0.855 -12.141 -5.946 1.00 94.12 123 THR A CA 1
ATOM 917 C C . THR A 1 123 ? 0.421 -12.416 -4.504 1.00 94.12 123 THR A C 1
ATOM 919 O O . THR A 1 123 ? 1.059 -11.943 -3.567 1.00 94.12 123 THR A O 1
ATOM 922 N N . LYS A 1 124 ? -0.628 -13.221 -4.312 1.00 90.00 124 LYS A N 1
ATOM 923 C CA . LYS A 1 124 ? -1.106 -13.668 -2.991 1.00 90.00 124 LYS A CA 1
ATOM 924 C C . LYS A 1 124 ? -0.134 -14.615 -2.267 1.00 90.00 124 LYS A C 1
ATOM 926 O O . LYS A 1 124 ? -0.243 -14.779 -1.060 1.00 90.00 124 LYS A O 1
ATOM 931 N N . ASP A 1 125 ? 0.782 -15.243 -3.005 1.00 92.19 125 ASP A N 1
ATOM 932 C CA . ASP A 1 125 ? 1.748 -16.225 -2.501 1.00 92.19 125 ASP A CA 1
ATOM 933 C C . ASP A 1 125 ? 3.157 -15.621 -2.348 1.00 92.19 125 ASP A C 1
ATOM 935 O O . ASP A 1 125 ? 4.114 -16.327 -2.008 1.00 92.19 125 ASP A O 1
ATOM 939 N N . TRP A 1 126 ? 3.309 -14.318 -2.612 1.00 95.62 126 TRP A N 1
ATOM 940 C CA . TRP A 1 126 ? 4.584 -13.625 -2.473 1.00 95.62 126 TRP A CA 1
ATOM 941 C C . TRP A 1 126 ? 5.056 -13.634 -1.030 1.00 95.62 126 TRP A C 1
ATOM 943 O O . TRP A 1 126 ? 4.315 -13.360 -0.085 1.00 95.62 126 TRP A O 1
ATOM 953 N N . ARG A 1 127 ? 6.341 -13.933 -0.845 1.00 96.00 127 ARG A N 1
ATOM 954 C CA . ARG A 1 127 ? 6.933 -13.927 0.485 1.00 96.00 127 ARG A CA 1
ATOM 955 C C . ARG A 1 127 ? 7.207 -12.496 0.935 1.00 96.00 127 ARG A C 1
ATOM 957 O O . ARG A 1 127 ? 7.153 -12.253 2.139 1.00 96.00 127 ARG A O 1
ATOM 964 N N . THR A 1 128 ? 7.526 -11.573 0.040 1.00 97.44 128 THR A N 1
ATOM 965 C CA . THR A 1 128 ? 7.800 -10.169 0.370 1.00 97.44 128 THR A CA 1
ATOM 966 C C . THR A 1 128 ? 6.526 -9.462 0.830 1.00 97.44 128 THR A C 1
ATOM 968 O O . THR A 1 128 ? 5.551 -9.380 0.091 1.00 97.44 128 THR A O 1
ATOM 971 N N . PHE A 1 129 ? 6.540 -8.909 2.045 1.00 97.12 129 PHE A N 1
ATOM 972 C CA . PHE A 1 129 ? 5.442 -8.079 2.536 1.00 97.12 129 PHE A CA 1
ATOM 973 C C . PHE A 1 129 ? 5.665 -6.637 2.083 1.00 97.12 129 PHE A C 1
ATOM 975 O O . PHE A 1 129 ? 6.514 -5.938 2.634 1.00 97.12 129 PHE A O 1
ATOM 982 N N . ALA A 1 130 ? 4.944 -6.220 1.050 1.00 97.12 130 ALA A N 1
ATOM 983 C CA . ALA A 1 130 ? 5.045 -4.900 0.440 1.00 97.12 130 ALA A CA 1
ATOM 984 C C . ALA A 1 130 ? 3.702 -4.167 0.566 1.00 97.12 130 ALA A C 1
ATOM 986 O O . ALA A 1 130 ? 2.964 -4.004 -0.403 1.00 97.12 130 ALA A O 1
ATOM 987 N N . GLU A 1 131 ? 3.380 -3.756 1.792 1.00 96.62 131 GLU A N 1
ATOM 988 C CA . GLU A 1 131 ? 2.064 -3.210 2.112 1.00 96.62 131 GLU A CA 1
ATOM 989 C C . GLU A 1 131 ? 1.814 -1.858 1.437 1.00 96.62 131 GLU A C 1
ATOM 991 O O . GLU A 1 131 ? 2.626 -0.927 1.498 1.00 96.62 131 GLU A O 1
ATOM 996 N N . VAL A 1 132 ? 0.608 -1.749 0.883 1.00 97.62 132 VAL A N 1
ATOM 997 C CA . VAL A 1 132 ? 0.032 -0.533 0.321 1.00 97.62 132 VAL A CA 1
ATOM 998 C C . VAL A 1 132 ? -1.380 -0.379 0.894 1.00 97.62 132 VAL A C 1
ATOM 1000 O O . VAL A 1 132 ? -2.307 -1.080 0.501 1.00 97.62 132 VAL A O 1
ATOM 1003 N N . ILE A 1 133 ? -1.532 0.523 1.862 1.00 97.12 133 ILE A N 1
ATOM 1004 C CA . ILE A 1 133 ? -2.757 0.734 2.644 1.00 97.12 133 ILE A CA 1
ATOM 1005 C C . ILE A 1 133 ? -3.815 1.435 1.787 1.00 97.12 133 ILE A C 1
ATOM 1007 O O . ILE A 1 133 ? -3.522 2.461 1.169 1.00 97.12 133 ILE A O 1
ATOM 1011 N N . GLN A 1 134 ? -5.049 0.927 1.790 1.00 96.56 134 GLN A N 1
ATOM 1012 C CA . GLN A 1 134 ? -6.192 1.585 1.153 1.00 96.56 134 GLN A CA 1
ATOM 1013 C C . GLN A 1 134 ? -6.845 2.641 2.061 1.00 96.56 134 GLN A C 1
ATOM 1015 O O . GLN A 1 134 ? -6.778 2.584 3.289 1.00 96.56 134 GLN A O 1
ATOM 1020 N N . SER A 1 135 ? -7.536 3.578 1.429 1.00 97.06 135 SER A N 1
ATOM 1021 C CA . SER A 1 135 ? -8.248 4.704 2.010 1.00 97.06 135 SER A CA 1
ATOM 1022 C C . SER A 1 135 ? -9.571 4.909 1.271 1.00 97.06 135 SER A C 1
ATOM 1024 O O . SER A 1 135 ? -9.681 5.810 0.430 1.00 97.06 135 SER A O 1
ATOM 1026 N N . PRO A 1 136 ? -10.601 4.095 1.579 1.00 97.62 136 PRO A N 1
ATOM 1027 C CA . PRO A 1 136 ? -11.914 4.233 0.958 1.00 97.62 136 PRO A CA 1
ATOM 1028 C C . PRO A 1 136 ? -12.429 5.675 1.006 1.00 97.62 136 PRO A C 1
ATOM 1030 O O . PRO A 1 136 ? -12.833 6.233 -0.005 1.00 97.62 136 PRO A O 1
ATOM 1033 N N . GLU A 1 137 ? -12.303 6.348 2.148 1.00 97.31 137 GLU A N 1
ATOM 1034 C CA . GLU A 1 137 ? -12.840 7.697 2.300 1.00 97.31 137 GLU A CA 1
ATOM 1035 C C . GLU A 1 137 ? -12.142 8.755 1.428 1.00 97.31 137 GLU A C 1
ATOM 1037 O O . GLU A 1 137 ? -12.778 9.736 1.037 1.00 97.31 137 GLU A O 1
ATOM 1042 N N . THR A 1 138 ? -10.878 8.546 1.028 1.00 98.06 138 THR A N 1
ATOM 1043 C CA . THR A 1 138 ? -10.256 9.427 0.025 1.00 98.06 138 THR A CA 1
ATOM 1044 C C . THR A 1 138 ? -11.044 9.383 -1.280 1.00 98.06 138 THR A C 1
ATOM 1046 O O . THR A 1 138 ? -11.230 10.420 -1.913 1.00 98.06 138 THR A O 1
ATOM 1049 N N . LEU A 1 139 ? -11.521 8.200 -1.680 1.00 98.44 139 LEU A N 1
ATOM 1050 C CA . LEU A 1 139 ? -12.280 8.004 -2.911 1.00 98.44 139 LEU A CA 1
ATOM 1051 C C . LEU A 1 139 ? -13.632 8.717 -2.832 1.00 98.44 139 LEU A C 1
ATOM 1053 O O . LEU A 1 139 ? -13.962 9.473 -3.742 1.00 98.44 139 LEU A O 1
ATOM 1057 N N . ALA A 1 140 ? -14.375 8.553 -1.734 1.00 98.12 140 ALA A N 1
ATOM 1058 C CA . ALA A 1 140 ? -15.642 9.261 -1.537 1.00 98.12 140 ALA A CA 1
ATOM 1059 C C . ALA A 1 140 ? -15.475 10.787 -1.649 1.00 98.12 140 ALA A C 1
ATOM 1061 O O . ALA A 1 140 ? -16.201 11.439 -2.396 1.00 98.12 140 ALA A O 1
ATOM 1062 N N . ILE A 1 141 ? -14.466 11.350 -0.974 1.00 97.25 141 ILE A N 1
ATOM 1063 C CA . ILE A 1 141 ? -14.202 12.796 -0.985 1.00 97.25 141 ILE A CA 1
ATOM 1064 C C . ILE A 1 141 ? -13.747 13.266 -2.365 1.00 97.25 141 ILE A C 1
ATOM 1066 O O . ILE A 1 141 ? -14.216 14.286 -2.863 1.00 97.25 141 ILE A O 1
ATOM 1070 N N . ALA A 1 142 ? -12.813 12.549 -2.989 1.00 96.88 142 ALA A N 1
ATOM 1071 C CA . ALA A 1 142 ? -12.229 12.978 -4.251 1.00 96.88 142 ALA A CA 1
ATOM 1072 C C . ALA A 1 142 ? -13.230 12.940 -5.407 1.00 96.88 142 ALA A C 1
ATOM 1074 O O . ALA A 1 142 ? -13.140 13.785 -6.296 1.00 96.88 142 ALA A O 1
ATOM 1075 N N . TYR A 1 143 ? -14.150 11.977 -5.404 1.00 97.56 143 TYR A N 1
ATOM 1076 C CA . TYR A 1 143 ? -15.171 11.825 -6.441 1.00 97.56 143 TYR A CA 1
ATOM 1077 C C . TYR A 1 143 ? -16.528 12.415 -6.047 1.00 97.56 143 TYR A C 1
ATOM 1079 O O . TYR A 1 143 ? -17.450 12.356 -6.850 1.00 97.56 143 TYR A O 1
ATOM 1087 N N . GLU A 1 144 ? -16.629 13.016 -4.856 1.00 97.19 144 GLU A N 1
ATOM 1088 C CA . GLU A 1 144 ? -17.839 13.675 -4.349 1.00 97.19 144 GLU A CA 1
ATOM 1089 C C . GLU A 1 144 ? -19.064 12.735 -4.352 1.00 97.19 144 GLU A C 1
ATOM 1091 O O . GLU A 1 144 ? -20.180 13.135 -4.675 1.00 97.19 144 GLU A O 1
ATOM 1096 N N . VAL A 1 145 ? -18.850 11.467 -3.977 1.00 98.19 145 VAL A N 1
ATOM 1097 C CA . VAL A 1 145 ? -19.901 10.436 -3.905 1.00 98.19 145 VAL A CA 1
ATOM 1098 C C . VAL A 1 145 ? -20.248 10.092 -2.453 1.00 98.19 145 VAL A C 1
ATOM 1100 O O . VAL A 1 145 ? -19.363 10.132 -1.593 1.00 98.19 145 VAL A O 1
ATOM 1103 N N . PRO A 1 146 ? -21.504 9.709 -2.145 1.00 97.38 146 PRO A N 1
ATOM 1104 C CA . PRO A 1 146 ? -21.883 9.345 -0.785 1.00 97.38 146 PRO A CA 1
ATOM 1105 C C . PRO A 1 146 ? -21.070 8.156 -0.266 1.00 97.38 146 PRO A C 1
ATOM 1107 O O . PRO A 1 146 ? -20.887 7.154 -0.972 1.00 97.38 146 PRO A O 1
ATOM 1110 N N . LEU A 1 147 ? -20.614 8.254 0.983 1.00 96.94 147 LEU A N 1
ATOM 1111 C CA . LEU A 1 147 ? -19.852 7.198 1.637 1.00 96.94 147 LEU A CA 1
ATOM 1112 C C . LEU A 1 147 ? -20.673 5.895 1.660 1.00 96.94 147 LEU A C 1
ATOM 1114 O O . LEU A 1 147 ? -21.875 5.889 1.907 1.00 96.94 147 LEU A O 1
ATOM 1118 N N . TRP A 1 148 ? -20.006 4.786 1.351 1.00 96.88 148 TRP A N 1
ATOM 1119 C CA . TRP A 1 148 ? -20.570 3.424 1.257 1.00 96.88 148 TRP A CA 1
ATOM 1120 C C . TRP A 1 148 ? -21.692 3.195 0.226 1.00 96.88 148 TRP A C 1
ATOM 1122 O O . TRP A 1 148 ? -22.267 2.106 0.202 1.00 96.88 148 TRP A O 1
ATOM 1132 N N . SER A 1 149 ? -21.969 4.157 -0.660 1.00 97.62 149 SER A N 1
ATOM 1133 C CA . SER A 1 149 ? -22.860 3.955 -1.813 1.00 97.62 149 SER A CA 1
ATOM 1134 C C . SER A 1 149 ? -22.310 2.929 -2.813 1.00 97.62 149 SER A C 1
ATOM 1136 O O . SER A 1 149 ? -21.124 2.589 -2.796 1.00 97.62 149 SER A O 1
ATOM 1138 N N . ASP A 1 150 ? -23.153 2.455 -3.733 1.00 98.56 150 ASP A N 1
ATOM 1139 C CA . ASP A 1 150 ? -22.715 1.544 -4.797 1.00 98.56 150 ASP A CA 1
ATOM 1140 C C . ASP A 1 150 ? -21.630 2.147 -5.691 1.00 98.56 150 ASP A C 1
ATOM 1142 O O . ASP A 1 150 ? -20.673 1.453 -6.042 1.00 98.56 150 ASP A O 1
ATOM 1146 N N . GLU A 1 151 ? -21.726 3.443 -5.993 1.00 98.62 151 GLU A N 1
ATOM 1147 C CA . GLU A 1 151 ? -20.691 4.141 -6.755 1.00 98.62 151 GLU A CA 1
ATOM 1148 C C . GLU A 1 151 ? -19.380 4.221 -5.967 1.00 98.62 151 GLU A C 1
ATOM 1150 O O . GLU A 1 151 ? -18.306 3.931 -6.495 1.00 98.62 151 GLU A O 1
ATOM 1155 N N . HIS A 1 152 ? -19.452 4.499 -4.663 1.00 98.69 152 HIS A N 1
ATOM 1156 C CA . HIS A 1 152 ? -18.270 4.446 -3.811 1.00 98.69 152 HIS A CA 1
ATOM 1157 C C . HIS A 1 152 ? -17.634 3.047 -3.802 1.00 98.69 152 HIS A C 1
ATOM 1159 O O . HIS A 1 152 ? -16.416 2.921 -3.930 1.00 98.69 152 HIS A O 1
ATOM 1165 N N . PHE A 1 153 ? -18.434 1.978 -3.735 1.00 98.81 153 PHE A N 1
ATOM 1166 C CA . PHE A 1 153 ? -17.915 0.612 -3.810 1.00 98.81 153 PHE A CA 1
ATOM 1167 C C . PHE A 1 153 ? -17.312 0.257 -5.176 1.00 98.81 153 PHE A C 1
ATOM 1169 O O . PHE A 1 153 ? -16.341 -0.501 -5.203 1.00 98.81 153 PHE A O 1
ATOM 1176 N N . ARG A 1 154 ? -17.788 0.833 -6.291 1.00 98.69 154 ARG A N 1
ATOM 1177 C CA . ARG A 1 154 ? -17.102 0.709 -7.593 1.00 98.69 154 ARG A CA 1
ATOM 1178 C C . ARG A 1 154 ? -15.704 1.327 -7.558 1.00 98.69 154 ARG A C 1
ATOM 1180 O O . ARG A 1 154 ? -14.754 0.720 -8.058 1.00 98.69 154 ARG A O 1
ATOM 1187 N N . LEU A 1 155 ? -15.558 2.502 -6.942 1.00 98.81 155 LEU A N 1
ATOM 1188 C CA . LEU A 1 155 ? -14.257 3.159 -6.776 1.00 98.81 155 LEU A CA 1
ATOM 1189 C C . LEU A 1 155 ? -13.328 2.345 -5.860 1.00 98.81 155 LEU A C 1
ATOM 1191 O O . LEU A 1 155 ? -12.152 2.161 -6.188 1.00 98.81 155 LEU A O 1
ATOM 1195 N N . ILE A 1 156 ? -13.851 1.817 -4.747 1.00 98.75 156 ILE A N 1
ATOM 1196 C CA . ILE A 1 156 ? -13.105 0.945 -3.825 1.00 98.75 156 ILE A CA 1
ATOM 1197 C C . ILE A 1 156 ? -12.616 -0.309 -4.551 1.00 98.75 156 ILE A C 1
ATOM 1199 O O . ILE A 1 156 ? -11.435 -0.640 -4.473 1.00 98.75 156 ILE A O 1
ATOM 1203 N N . GLU A 1 157 ? -13.498 -1.003 -5.277 1.00 98.75 157 GLU A N 1
ATOM 1204 C CA . GLU A 1 157 ? -13.151 -2.217 -6.025 1.00 98.75 157 GLU A CA 1
ATOM 1205 C C . GLU A 1 157 ? -12.013 -1.949 -7.015 1.00 98.75 157 GLU A C 1
ATOM 1207 O O . GLU A 1 157 ? -11.047 -2.714 -7.098 1.00 98.75 157 GLU A O 1
ATOM 1212 N N . ARG A 1 158 ? -12.085 -0.819 -7.725 1.00 98.38 158 ARG A N 1
ATOM 1213 C CA . ARG A 1 158 ? -11.035 -0.381 -8.642 1.00 98.38 158 ARG A CA 1
ATOM 1214 C C . ARG A 1 158 ? -9.695 -0.167 -7.931 1.00 98.38 158 ARG A C 1
ATOM 1216 O O . ARG A 1 158 ? -8.675 -0.630 -8.446 1.00 98.38 158 ARG A O 1
ATOM 1223 N N . SER A 1 159 ? -9.697 0.499 -6.776 1.00 98.38 159 SER A N 1
ATOM 1224 C CA . SER A 1 159 ? -8.499 0.736 -5.958 1.00 98.38 159 SER A CA 1
ATOM 1225 C C . SER A 1 159 ? -7.900 -0.575 -5.433 1.00 98.38 159 SER A C 1
ATOM 1227 O O . SER A 1 159 ? -6.720 -0.847 -5.664 1.00 98.38 159 SER A O 1
ATOM 1229 N N . ILE A 1 160 ? -8.721 -1.453 -4.841 1.00 98.25 160 ILE A N 1
ATOM 1230 C CA . ILE A 1 160 ? -8.295 -2.771 -4.338 1.00 98.25 160 ILE A CA 1
ATOM 1231 C C . ILE A 1 160 ? -7.673 -3.608 -5.458 1.00 98.25 160 ILE A C 1
ATOM 1233 O O . ILE A 1 160 ? -6.619 -4.206 -5.252 1.00 98.25 160 ILE A O 1
ATOM 1237 N N . ARG A 1 161 ? -8.270 -3.625 -6.656 1.00 97.25 161 ARG A N 1
ATOM 1238 C CA . ARG A 1 161 ? -7.733 -4.361 -7.813 1.00 97.25 161 ARG A CA 1
ATOM 1239 C C . ARG A 1 161 ? -6.348 -3.868 -8.238 1.00 97.25 161 ARG A C 1
ATOM 1241 O O . ARG A 1 161 ? -5.541 -4.659 -8.725 1.00 97.25 161 ARG A O 1
ATOM 1248 N N . LEU A 1 162 ? -6.073 -2.570 -8.105 1.00 97.19 162 LEU A N 1
ATOM 1249 C CA . LEU A 1 162 ? -4.739 -2.028 -8.360 1.00 97.19 162 LEU A CA 1
ATOM 1250 C C . LEU A 1 162 ? -3.786 -2.463 -7.251 1.00 97.19 162 LEU A C 1
ATOM 1252 O O . LEU A 1 162 ? -2.831 -3.167 -7.551 1.00 97.19 162 LEU A O 1
ATOM 1256 N N . VAL A 1 163 ? -4.108 -2.148 -5.992 1.00 96.81 163 VAL A N 1
ATOM 1257 C CA . VAL A 1 163 ? -3.295 -2.473 -4.804 1.00 96.81 163 VAL A CA 1
ATOM 1258 C C . VAL A 1 163 ? -2.975 -3.968 -4.693 1.00 96.81 163 VAL A C 1
ATOM 1260 O O . VAL A 1 163 ? -1.879 -4.332 -4.282 1.00 96.81 163 VAL A O 1
ATOM 1263 N N . ALA A 1 164 ? -3.882 -4.851 -5.112 1.00 96.38 164 ALA A N 1
ATOM 1264 C CA . ALA A 1 164 ? -3.675 -6.299 -5.113 1.00 96.38 164 ALA A CA 1
ATOM 1265 C C . ALA A 1 164 ? -2.442 -6.767 -5.908 1.00 96.38 164 ALA A C 1
ATOM 1267 O O . ALA A 1 164 ? -2.019 -7.905 -5.745 1.00 96.38 164 ALA A O 1
ATOM 1268 N N . GLN A 1 165 ? -1.854 -5.912 -6.750 1.00 94.81 165 GLN A N 1
ATOM 1269 C CA . GLN A 1 165 ? -0.725 -6.254 -7.611 1.00 94.81 165 GLN A CA 1
ATOM 1270 C C . GLN A 1 165 ? 0.657 -5.991 -6.980 1.00 94.81 165 GLN A C 1
ATOM 1272 O O . GLN A 1 165 ? 1.665 -6.218 -7.654 1.00 94.81 165 GLN A O 1
ATOM 1277 N N . SER A 1 166 ? 0.732 -5.505 -5.733 1.00 89.50 166 SER A N 1
ATOM 1278 C CA . SER A 1 166 ? 2.003 -5.226 -5.037 1.00 89.50 166 SER A CA 1
ATOM 1279 C C . SER A 1 166 ? 2.432 -6.263 -3.996 1.00 89.50 166 SER A C 1
ATOM 1281 O O . SER A 1 166 ? 3.574 -6.198 -3.552 1.00 89.50 166 SER A O 1
ATOM 1283 N N . GLY A 1 167 ? 1.579 -7.226 -3.637 1.00 88.50 167 GLY A N 1
ATOM 1284 C CA . GLY A 1 167 ? 1.841 -8.184 -2.552 1.00 88.50 167 GLY A CA 1
ATOM 1285 C C . GLY A 1 167 ? 1.625 -7.590 -1.156 1.00 88.50 167 GLY A C 1
ATOM 1286 O O . GLY A 1 167 ? 1.207 -6.442 -1.027 1.00 88.50 167 GLY A O 1
ATOM 1287 N N . GLY A 1 168 ? 1.870 -8.391 -0.110 1.00 90.06 168 GLY A N 1
ATOM 1288 C CA . GLY A 1 168 ? 1.662 -8.009 1.296 1.00 90.06 168 GLY A CA 1
ATOM 1289 C C . GLY A 1 168 ? 0.256 -7.476 1.612 1.00 90.06 168 GLY A C 1
ATOM 1290 O O . GLY A 1 168 ? 0.153 -6.357 2.121 1.00 90.06 168 GLY A O 1
ATOM 1291 N N . PRO A 1 169 ? -0.826 -8.204 1.269 1.00 93.25 169 PRO A N 1
ATOM 1292 C CA . PRO A 1 169 ? -2.186 -7.713 1.446 1.00 93.25 169 PRO A CA 1
ATOM 1293 C C . PRO A 1 169 ? -2.490 -7.451 2.923 1.00 93.25 169 PRO A C 1
ATOM 1295 O O . PRO A 1 169 ? -2.463 -8.361 3.753 1.00 93.25 169 PRO A O 1
ATOM 1298 N N . SER A 1 170 ? -2.826 -6.206 3.246 1.00 95.75 170 SER A N 1
ATOM 1299 C CA . SER A 1 170 ? -3.308 -5.811 4.564 1.00 95.75 170 SER A CA 1
ATOM 1300 C C . SER A 1 170 ? -4.637 -5.075 4.463 1.00 95.75 170 SER A C 1
ATOM 1302 O O . SER A 1 170 ? -4.982 -4.490 3.434 1.00 95.75 170 SER A O 1
ATOM 1304 N N . VAL A 1 171 ? -5.415 -5.152 5.540 1.00 97.12 171 VAL A N 1
ATOM 1305 C CA . VAL A 1 171 ? -6.740 -4.544 5.632 1.00 97.12 171 VAL A CA 1
ATOM 1306 C C . VAL A 1 171 ? -6.869 -3.840 6.968 1.00 97.12 171 VAL A C 1
ATOM 1308 O O . VAL A 1 171 ? -6.696 -4.457 8.016 1.00 97.12 171 VAL A O 1
ATOM 1311 N N . TYR A 1 172 ? -7.224 -2.560 6.937 1.00 97.81 172 TYR A N 1
ATOM 1312 C CA . TYR A 1 172 ? -7.508 -1.774 8.134 1.00 97.81 172 TYR A CA 1
ATOM 1313 C C . TYR A 1 172 ? -9.008 -1.503 8.223 1.00 97.81 172 TYR A C 1
ATOM 1315 O O . TYR A 1 172 ? -9.591 -0.889 7.333 1.00 97.81 172 TYR A O 1
ATOM 1323 N N . ILE A 1 173 ? -9.625 -1.973 9.304 1.00 98.31 173 ILE A N 1
ATOM 1324 C CA . ILE A 1 173 ? -11.053 -1.829 9.584 1.00 98.31 173 ILE A CA 1
ATOM 1325 C C . ILE A 1 173 ? -11.184 -0.815 10.728 1.00 98.31 173 ILE A C 1
ATOM 1327 O O . ILE A 1 173 ? -10.934 -1.184 11.879 1.00 98.31 173 ILE A O 1
ATOM 1331 N N . PRO A 1 174 ? -11.537 0.455 10.457 1.00 97.81 174 PRO A N 1
ATOM 1332 C CA . PRO A 1 174 ? -11.788 1.424 11.515 1.00 97.81 174 PRO A CA 1
ATOM 1333 C C . PRO A 1 174 ? -13.016 0.990 12.316 1.00 97.81 174 PRO A C 1
ATOM 1335 O O . PRO A 1 174 ? -14.126 0.942 11.792 1.00 97.81 174 PRO A O 1
ATOM 1338 N N . LEU A 1 175 ? -12.817 0.649 13.588 1.00 98.50 175 LEU A N 1
ATOM 1339 C CA . LEU A 1 175 ? -13.908 0.374 14.529 1.00 98.50 175 LEU A CA 1
ATOM 1340 C C . LEU A 1 175 ? -14.291 1.616 15.338 1.00 98.50 175 LEU A C 1
ATOM 1342 O O . LEU A 1 175 ? -15.332 1.616 15.985 1.00 98.50 175 LEU A O 1
ATOM 1346 N N . ILE A 1 176 ? -13.478 2.669 15.256 1.00 98.38 176 ILE A N 1
ATOM 1347 C CA . ILE A 1 176 ? -13.710 3.983 15.856 1.00 98.38 176 ILE A CA 1
ATOM 1348 C C . ILE A 1 176 ? -13.588 5.078 14.792 1.00 98.38 176 ILE A C 1
ATOM 1350 O O . ILE A 1 176 ? -12.932 4.892 13.763 1.00 98.38 176 ILE A O 1
ATOM 1354 N N . CYS A 1 177 ? -14.207 6.220 15.055 1.00 98.31 177 CYS A N 1
ATOM 1355 C CA . CYS A 1 177 ? -14.154 7.407 14.216 1.00 98.31 177 CYS A CA 1
ATOM 1356 C C . CYS A 1 177 ? -12.823 8.158 14.372 1.00 98.31 177 CYS A C 1
ATOM 1358 O O . CYS A 1 177 ? -12.109 8.040 15.367 1.00 98.31 177 CYS A O 1
ATOM 1360 N N . GLU A 1 178 ? -12.515 8.984 13.377 1.00 97.06 178 GLU A N 1
ATOM 1361 C CA . GLU A 1 178 ? -11.413 9.950 13.368 1.00 97.06 178 GLU A CA 1
ATOM 1362 C C . GLU A 1 178 ? -10.013 9.366 13.602 1.00 97.06 178 GLU A C 1
ATOM 1364 O O . GLU A 1 178 ? -9.143 10.029 14.160 1.00 97.06 178 GLU A O 1
ATOM 1369 N N . THR A 1 179 ? -9.763 8.141 13.137 1.00 95.31 179 THR A N 1
ATOM 1370 C CA . THR A 1 179 ? -8.436 7.484 13.180 1.00 95.31 179 THR A CA 1
ATOM 1371 C C . THR A 1 179 ? -7.357 8.242 12.395 1.00 95.31 179 THR A C 1
ATOM 1373 O O . THR A 1 179 ? -7.655 9.058 11.519 1.00 95.31 179 THR A O 1
ATOM 1376 N N . ASN A 1 180 ? -6.082 7.909 12.622 1.00 95.12 180 ASN A N 1
ATOM 1377 C CA . ASN A 1 180 ? -4.959 8.499 11.882 1.00 95.12 180 ASN A CA 1
ATOM 1378 C C . ASN A 1 180 ? -4.996 8.262 10.357 1.00 95.12 180 ASN A C 1
ATOM 1380 O O . ASN A 1 180 ? -4.388 9.037 9.620 1.00 95.12 180 ASN A O 1
ATOM 1384 N N . LEU A 1 181 ? -5.715 7.254 9.841 1.00 94.88 181 LEU A N 1
ATOM 1385 C CA . LEU A 1 181 ? -5.921 7.131 8.384 1.00 94.88 181 LEU A CA 1
ATOM 1386 C C . LEU A 1 181 ? -6.859 8.202 7.824 1.00 94.88 181 LEU A C 1
ATOM 1388 O O . LEU A 1 181 ? -6.969 8.335 6.614 1.00 94.88 181 LEU A O 1
ATOM 1392 N N . GLY A 1 182 ? -7.511 8.983 8.681 1.00 95.38 182 GLY A N 1
ATOM 1393 C CA . GLY A 1 182 ? -8.428 10.029 8.266 1.00 95.38 182 GLY A CA 1
ATOM 1394 C C . GLY A 1 182 ? -9.870 9.567 8.122 1.00 95.38 182 GLY A C 1
ATOM 1395 O O . GLY A 1 182 ? -10.659 10.344 7.605 1.00 95.38 182 GLY A O 1
ATOM 1396 N N . ASN A 1 183 ? -10.247 8.377 8.593 1.00 95.38 183 ASN A N 1
ATOM 1397 C CA . ASN A 1 183 ? -11.639 7.919 8.515 1.00 95.38 183 ASN A CA 1
ATOM 1398 C C . ASN A 1 183 ? -12.545 8.761 9.436 1.00 95.38 183 ASN A C 1
ATOM 1400 O O . ASN A 1 183 ? -12.250 8.829 10.625 1.00 95.38 183 ASN A O 1
ATOM 1404 N N . ALA A 1 184 ? -13.601 9.409 8.937 1.00 96.38 184 ALA A N 1
ATOM 1405 C CA . ALA A 1 184 ? -14.574 10.143 9.761 1.00 96.38 184 ALA A CA 1
ATOM 1406 C C . ALA A 1 184 ? -15.521 9.204 10.514 1.00 96.38 184 ALA A C 1
ATOM 1408 O O . ALA A 1 184 ? -15.918 9.510 11.635 1.00 96.38 184 ALA A O 1
ATOM 1409 N N . GLU A 1 185 ? -15.856 8.072 9.899 1.00 97.25 185 GLU A N 1
ATOM 1410 C CA . GLU A 1 185 ? -16.805 7.083 10.404 1.00 97.25 185 GLU A CA 1
ATOM 1411 C C . GLU A 1 185 ? -16.107 5.768 10.785 1.00 97.25 185 GLU A C 1
ATOM 1413 O O . GLU A 1 185 ? -15.089 5.391 10.194 1.00 97.25 185 GLU A O 1
ATOM 1418 N N . SER A 1 186 ? -16.683 5.029 11.738 1.00 98.19 186 SER A N 1
ATOM 1419 C CA . SER A 1 186 ? -16.380 3.610 11.924 1.00 98.19 186 SER A CA 1
ATOM 1420 C C . SER A 1 186 ? -17.046 2.773 10.824 1.00 98.19 186 SER A C 1
ATOM 1422 O O . SER A 1 186 ? -18.178 3.023 10.415 1.00 98.19 186 SER A O 1
ATOM 1424 N N . MET A 1 187 ? -16.351 1.737 10.354 1.00 98.19 187 MET A N 1
ATOM 1425 C CA . MET A 1 187 ? -16.820 0.842 9.289 1.00 98.19 187 MET A CA 1
ATOM 1426 C C . MET A 1 187 ? -17.884 -0.153 9.777 1.00 98.19 187 MET A C 1
ATOM 1428 O O . MET A 1 187 ? -18.678 -0.652 8.982 1.00 98.19 187 MET A O 1
ATOM 1432 N N . VAL A 1 188 ? -17.915 -0.442 11.081 1.00 98.56 188 VAL A N 1
ATOM 1433 C CA . VAL A 1 188 ? -19.047 -1.115 11.734 1.00 98.56 188 VAL A CA 1
ATOM 1434 C C . VAL A 1 188 ? -19.922 -0.042 12.367 1.00 98.56 188 VAL A C 1
ATOM 1436 O O . VAL A 1 188 ? -19.428 0.784 13.139 1.00 98.56 188 VAL A O 1
ATOM 1439 N N . ARG A 1 189 ? -21.214 -0.048 12.029 1.00 98.56 189 ARG A N 1
ATOM 1440 C CA . ARG A 1 189 ? -22.178 0.962 12.483 1.00 98.56 189 ARG A CA 1
ATOM 1441 C C . ARG A 1 189 ? -22.991 0.432 13.658 1.00 98.56 189 ARG A C 1
ATOM 1443 O O . ARG A 1 189 ? -23.354 -0.743 13.691 1.00 98.56 189 ARG A O 1
ATOM 1450 N N . TRP A 1 190 ? -23.282 1.296 14.616 1.00 98.56 190 TRP A N 1
ATOM 1451 C CA . TRP A 1 190 ? -24.040 0.992 15.824 1.00 98.56 190 TRP A CA 1
ATOM 1452 C C . TRP A 1 190 ? -25.492 1.414 15.634 1.00 98.56 190 TRP A C 1
ATOM 1454 O O . TRP A 1 190 ? -25.764 2.459 15.056 1.00 98.56 190 TRP A O 1
ATOM 1464 N N . ILE A 1 191 ? -26.438 0.617 16.121 1.00 98.44 191 ILE A N 1
ATOM 1465 C CA . ILE A 1 191 ? -27.873 0.897 16.027 1.00 98.44 191 ILE A CA 1
ATOM 1466 C C . ILE A 1 191 ? -28.468 0.760 17.422 1.00 98.44 191 ILE A C 1
ATOM 1468 O O . ILE A 1 191 ? -28.373 -0.309 18.031 1.00 98.44 191 ILE A O 1
ATOM 1472 N N . ARG A 1 192 ? -29.101 1.827 17.924 1.00 97.00 192 ARG A N 1
ATOM 1473 C CA . ARG A 1 192 ? -29.819 1.786 19.206 1.00 97.00 192 ARG A CA 1
ATOM 1474 C C . ARG A 1 192 ? -30.996 0.820 19.121 1.00 97.00 192 ARG A C 1
ATOM 1476 O O . ARG A 1 192 ? -31.761 0.825 18.157 1.00 97.00 192 ARG A O 1
ATOM 1483 N N . THR A 1 193 ? -31.126 0.000 20.149 1.00 95.12 193 THR A N 1
ATOM 1484 C CA . THR A 1 193 ? -32.278 -0.881 20.363 1.00 95.12 193 THR A CA 1
ATOM 1485 C C . THR A 1 193 ? -33.333 -0.171 21.220 1.00 95.12 193 THR A C 1
ATOM 1487 O O . THR A 1 193 ? -32.975 0.756 21.958 1.00 95.12 193 THR A O 1
ATOM 1490 N N . PRO A 1 194 ? -34.614 -0.579 21.158 1.00 92.38 194 PRO A N 1
ATOM 1491 C CA . PRO A 1 194 ? -35.654 -0.061 22.052 1.00 92.38 194 PRO A CA 1
ATOM 1492 C C . PRO A 1 194 ? -35.313 -0.215 23.543 1.00 92.38 194 PRO A C 1
ATOM 1494 O O . PRO A 1 194 ? -35.711 0.613 24.354 1.00 92.38 194 PRO A O 1
ATOM 1497 N N . GLU A 1 195 ? -34.520 -1.229 23.895 1.00 89.62 195 GLU A N 1
ATOM 1498 C CA . GLU A 1 195 ? -34.104 -1.548 25.265 1.00 89.62 195 GLU A CA 1
ATOM 1499 C C . GLU A 1 195 ? -32.933 -0.677 25.764 1.00 89.62 195 GLU A C 1
ATOM 1501 O O . GLU A 1 195 ? -32.424 -0.882 26.864 1.00 89.62 195 GLU A O 1
ATOM 1506 N N . GLY A 1 196 ? -32.455 0.281 24.961 1.00 86.88 196 GLY A N 1
ATOM 1507 C CA . GLY A 1 196 ? -31.337 1.161 25.321 1.00 86.88 196 GLY A CA 1
ATOM 1508 C C . GLY A 1 196 ? -29.946 0.532 25.158 1.00 86.88 196 GLY A C 1
ATOM 1509 O O . GLY A 1 196 ? -28.947 1.152 25.521 1.00 86.88 196 GLY A O 1
ATOM 1510 N N . THR A 1 197 ? -29.863 -0.671 24.582 1.00 90.56 197 THR A N 1
ATOM 1511 C CA . THR A 1 197 ? -28.606 -1.332 24.174 1.00 90.56 197 THR A CA 1
ATOM 1512 C C . THR A 1 197 ? -28.299 -1.084 22.689 1.00 90.56 197 THR A C 1
ATOM 1514 O O . THR A 1 197 ? -28.997 -0.297 22.037 1.00 90.56 197 THR A O 1
ATOM 1517 N N . TYR A 1 198 ? -27.298 -1.767 22.123 1.00 96.50 198 TYR A N 1
ATOM 1518 C CA . TYR A 1 198 ? -26.925 -1.632 20.714 1.00 96.50 198 TYR A CA 1
ATOM 1519 C C . TYR A 1 198 ? -26.871 -2.972 19.983 1.00 96.50 198 TYR A C 1
ATOM 1521 O O . TYR A 1 198 ? -26.378 -3.971 20.503 1.00 96.50 198 TYR A O 1
ATOM 1529 N N . ARG A 1 199 ? -27.311 -2.950 18.724 1.00 96.88 199 ARG A N 1
ATOM 1530 C CA . ARG A 1 199 ? -26.955 -3.948 17.709 1.00 96.88 199 ARG A CA 1
ATOM 1531 C C . ARG A 1 199 ? -26.011 -3.317 16.687 1.00 96.88 199 ARG A C 1
ATOM 1533 O O . ARG A 1 199 ? -25.894 -2.095 16.622 1.00 96.88 199 ARG A O 1
ATOM 1540 N N . HIS A 1 200 ? -25.378 -4.142 15.861 1.00 98.44 200 HIS A N 1
ATOM 1541 C CA . HIS A 1 200 ? -24.348 -3.693 14.927 1.00 98.44 200 HIS A CA 1
ATOM 1542 C C . HIS A 1 200 ? -24.725 -4.027 13.488 1.00 98.44 200 HIS A C 1
ATOM 1544 O O . HIS A 1 200 ? -25.248 -5.106 13.204 1.00 98.44 200 HIS A O 1
ATOM 1550 N N . ASP A 1 201 ? -24.430 -3.106 12.582 1.00 98.44 201 ASP A N 1
ATOM 1551 C CA . ASP A 1 201 ? -24.508 -3.322 11.149 1.00 98.44 201 ASP A CA 1
ATOM 1552 C C . ASP A 1 201 ? -23.107 -3.547 10.569 1.00 98.44 201 ASP A C 1
ATOM 1554 O O . ASP A 1 201 ? -22.226 -2.686 10.633 1.00 98.44 201 ASP A O 1
ATOM 1558 N N . PHE A 1 202 ? -22.931 -4.738 9.995 1.00 98.69 202 PHE A N 1
ATOM 1559 C CA . PHE A 1 202 ? -21.690 -5.211 9.387 1.00 98.69 202 PHE A CA 1
ATOM 1560 C C . PHE A 1 202 ? -21.717 -5.164 7.854 1.00 98.69 202 PHE A C 1
ATOM 1562 O O . PHE A 1 202 ? -20.775 -5.640 7.226 1.00 98.69 202 PHE A O 1
ATOM 1569 N N . SER A 1 203 ? -22.781 -4.642 7.234 1.00 98.12 203 SER A N 1
ATOM 1570 C CA . SER A 1 203 ? -22.953 -4.657 5.772 1.00 98.12 203 SER A CA 1
ATOM 1571 C C . SER A 1 203 ? -21.766 -4.036 5.028 1.00 98.12 203 SER A C 1
ATOM 1573 O O . SER A 1 203 ? -21.267 -4.621 4.067 1.00 98.12 203 SER A O 1
ATOM 1575 N N . VAL A 1 204 ? -21.259 -2.899 5.514 1.00 98.31 204 VAL A N 1
ATOM 1576 C CA . VAL A 1 204 ? -20.104 -2.203 4.929 1.00 98.31 204 VAL A CA 1
ATOM 1577 C C . VAL A 1 204 ? -18.834 -3.048 5.030 1.00 98.31 204 VAL A C 1
ATOM 1579 O O . VAL A 1 204 ? -18.181 -3.290 4.015 1.00 98.31 204 VAL A O 1
ATOM 1582 N N . VAL A 1 205 ? -18.488 -3.518 6.236 1.00 98.50 205 VAL A N 1
ATOM 1583 C CA . VAL A 1 205 ? -17.261 -4.302 6.442 1.00 98.50 205 VAL A CA 1
ATOM 1584 C C . VAL A 1 205 ? -17.311 -5.633 5.692 1.00 98.50 205 VAL A C 1
ATOM 1586 O O . VAL A 1 205 ? -16.315 -6.016 5.094 1.00 98.50 205 VAL A O 1
ATOM 1589 N N . GLU A 1 206 ? -18.457 -6.315 5.633 1.00 98.69 206 GLU A N 1
ATOM 1590 C CA . GLU A 1 206 ? -18.587 -7.570 4.881 1.00 98.69 206 GLU A CA 1
ATOM 1591 C C . GLU A 1 206 ? -18.378 -7.345 3.382 1.00 98.69 206 GLU A C 1
ATOM 1593 O O . GLU A 1 206 ? -17.560 -8.036 2.778 1.00 98.69 206 GLU A O 1
ATOM 1598 N N . ARG A 1 207 ? -19.016 -6.321 2.799 1.00 98.62 207 ARG A N 1
ATOM 1599 C CA . ARG A 1 207 ? -18.828 -5.982 1.380 1.00 98.62 207 ARG A CA 1
ATOM 1600 C C . ARG A 1 207 ? -17.382 -5.586 1.074 1.00 98.62 207 ARG A C 1
ATOM 1602 O O . ARG A 1 207 ? -16.847 -5.958 0.032 1.00 98.62 207 ARG A O 1
ATOM 1609 N N . TYR A 1 208 ? -16.730 -4.861 1.983 1.00 98.62 208 TYR A N 1
ATOM 1610 C CA . TYR A 1 208 ? -15.317 -4.504 1.853 1.00 98.62 208 TYR A CA 1
ATOM 1611 C C . TYR A 1 208 ? -14.405 -5.741 1.898 1.00 98.62 208 TYR A C 1
ATOM 1613 O O . TYR A 1 208 ? -13.553 -5.916 1.026 1.00 98.62 208 TYR A O 1
ATOM 1621 N N . LEU A 1 209 ? -14.620 -6.641 2.861 1.00 98.62 209 LEU A N 1
ATOM 1622 C CA . LEU A 1 209 ? -13.853 -7.881 2.995 1.00 98.62 209 LEU A CA 1
ATOM 1623 C C . LEU A 1 209 ? -14.112 -8.863 1.847 1.00 98.62 209 LEU A C 1
ATOM 1625 O O . LEU A 1 209 ? -13.207 -9.609 1.482 1.00 98.62 209 LEU A O 1
ATOM 1629 N N . ASP A 1 210 ? -15.298 -8.858 1.242 1.00 98.69 210 ASP A N 1
ATOM 1630 C CA . ASP A 1 210 ? -15.582 -9.651 0.044 1.00 98.69 210 ASP A CA 1
ATOM 1631 C C . ASP A 1 210 ? -14.745 -9.179 -1.152 1.00 98.69 210 ASP A C 1
ATOM 1633 O O . ASP A 1 210 ? -14.184 -10.004 -1.875 1.00 98.69 210 ASP A O 1
ATOM 1637 N N . LEU A 1 211 ? -14.579 -7.862 -1.328 1.00 98.56 211 LEU A N 1
ATOM 1638 C CA . LEU A 1 211 ? -13.688 -7.312 -2.355 1.00 98.56 211 LEU A CA 1
ATOM 1639 C C . LEU A 1 211 ? -12.221 -7.659 -2.082 1.00 98.56 211 LEU A C 1
ATOM 1641 O O . LEU A 1 211 ? -11.515 -8.080 -3.000 1.00 98.56 211 LEU A O 1
ATOM 1645 N N . VAL A 1 212 ? -11.768 -7.536 -0.832 1.00 97.94 212 VAL A N 1
ATOM 1646 C CA . VAL A 1 212 ? -10.424 -7.983 -0.433 1.00 97.94 212 VAL A CA 1
ATOM 1647 C C . VAL A 1 212 ? -10.241 -9.461 -0.779 1.00 97.94 212 VAL A C 1
ATOM 1649 O O . VAL A 1 212 ? -9.307 -9.809 -1.494 1.00 97.94 212 VAL A O 1
ATOM 1652 N N . GLY A 1 213 ? -11.157 -10.331 -0.347 1.00 97.75 213 GLY A N 1
ATOM 1653 C CA . GLY A 1 213 ? -11.068 -11.769 -0.599 1.00 97.75 213 GLY A CA 1
ATOM 1654 C C . GLY A 1 213 ? -11.050 -12.108 -2.091 1.00 97.75 213 GLY A C 1
ATOM 1655 O O . GLY A 1 213 ? -10.272 -12.961 -2.515 1.00 97.75 213 GLY A O 1
ATOM 1656 N N . LYS A 1 214 ? -11.850 -11.397 -2.895 1.00 97.69 214 LYS A N 1
ATOM 1657 C CA . LYS A 1 214 ? -11.933 -11.566 -4.353 1.00 97.69 214 LYS A CA 1
ATOM 1658 C C . LYS A 1 214 ? -10.627 -11.224 -5.074 1.00 97.69 214 LYS A C 1
ATOM 1660 O O . LYS A 1 214 ? -10.253 -11.946 -5.993 1.00 97.69 214 LYS A O 1
ATOM 1665 N N . TYR A 1 215 ? -9.957 -10.130 -4.702 1.00 97.25 215 TYR A N 1
ATOM 1666 C CA . TYR A 1 215 ? -8.802 -9.613 -5.454 1.00 97.25 215 TYR A CA 1
ATOM 1667 C C . TYR A 1 215 ? -7.444 -9.899 -4.812 1.00 97.25 215 TYR A C 1
ATOM 1669 O O . TYR A 1 215 ? -6.459 -10.036 -5.530 1.00 97.25 215 TYR A O 1
ATOM 1677 N N . GLN A 1 216 ? -7.380 -9.978 -3.485 1.00 95.38 216 GLN A N 1
ATOM 1678 C CA . GLN A 1 216 ? -6.145 -10.160 -2.716 1.00 95.38 216 GLN A CA 1
ATOM 1679 C C . GLN A 1 216 ? -6.032 -11.557 -2.090 1.00 95.38 216 GLN A C 1
ATOM 1681 O O . GLN A 1 216 ? -4.938 -11.971 -1.718 1.00 95.38 216 GLN A O 1
ATOM 1686 N N . GLY A 1 217 ? -7.134 -12.307 -1.995 1.00 95.94 217 GLY A N 1
ATOM 1687 C CA . GLY A 1 217 ? -7.167 -13.575 -1.269 1.00 95.94 217 GLY A CA 1
ATOM 1688 C C . GLY A 1 217 ? -7.187 -13.361 0.247 1.00 95.94 217 GLY A C 1
ATOM 1689 O O . GLY A 1 217 ? -7.806 -12.418 0.738 1.00 95.94 217 GLY A O 1
ATOM 1690 N N . LYS A 1 218 ? -6.545 -14.261 1.001 1.00 97.12 218 LYS A N 1
ATOM 1691 C CA . LYS A 1 218 ? -6.382 -14.112 2.454 1.00 97.12 218 LYS A CA 1
ATOM 1692 C C . LYS A 1 218 ? -5.328 -13.029 2.737 1.00 97.12 218 LYS A C 1
ATOM 1694 O O . LYS A 1 218 ? -4.198 -13.200 2.288 1.00 97.12 218 LYS A O 1
ATOM 1699 N N . PRO A 1 219 ? -5.660 -11.959 3.484 1.00 97.38 219 PRO A N 1
ATOM 1700 C CA . PRO A 1 219 ? -4.675 -10.969 3.905 1.00 97.38 219 PRO A CA 1
ATOM 1701 C C . PRO A 1 219 ? -3.603 -11.568 4.818 1.00 97.38 219 PRO A C 1
ATOM 1703 O O . PRO A 1 219 ? -3.869 -12.515 5.556 1.00 97.38 219 PRO A O 1
ATOM 1706 N N . ASP A 1 220 ? -2.430 -10.948 4.841 1.00 96.25 220 ASP A N 1
ATOM 1707 C CA . ASP A 1 220 ? -1.387 -11.193 5.840 1.00 96.25 220 ASP A CA 1
ATOM 1708 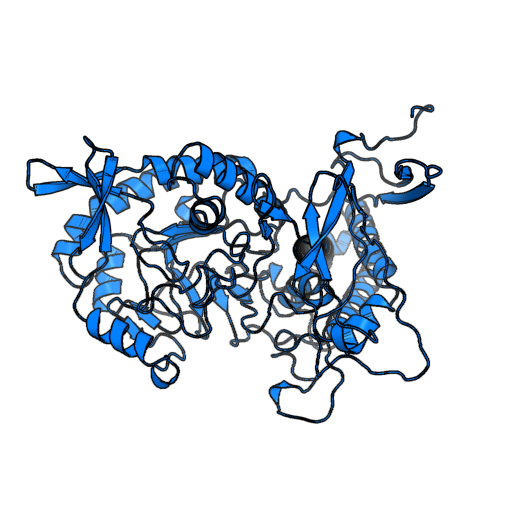C C . ASP A 1 220 ? -1.703 -10.487 7.172 1.00 96.25 220 ASP A C 1
ATOM 1710 O O . ASP A 1 220 ? -1.250 -10.912 8.236 1.00 96.25 220 ASP A O 1
ATOM 1714 N N . VAL A 1 221 ? -2.471 -9.389 7.118 1.00 97.44 221 VAL A N 1
ATOM 1715 C CA . VAL A 1 221 ? -2.878 -8.590 8.284 1.00 97.44 221 VAL A CA 1
ATOM 1716 C C . VAL A 1 221 ? -4.321 -8.109 8.124 1.00 97.44 221 VAL A C 1
ATOM 1718 O O . VAL A 1 221 ? -4.646 -7.400 7.173 1.00 97.44 221 VAL A O 1
ATOM 1721 N N . VAL A 1 222 ? -5.171 -8.415 9.104 1.00 98.50 222 VAL A N 1
ATOM 1722 C CA . VAL A 1 222 ? -6.478 -7.776 9.307 1.00 98.50 222 VAL A CA 1
ATOM 1723 C C . VAL A 1 222 ? -6.415 -6.981 10.606 1.00 98.50 222 VAL A C 1
ATOM 1725 O O . VAL A 1 222 ? -6.388 -7.544 11.693 1.00 98.50 222 VAL A O 1
ATOM 1728 N N . CYS A 1 223 ? -6.366 -5.658 10.504 1.00 98.25 223 CYS A N 1
ATOM 1729 C CA . CYS A 1 223 ? -6.244 -4.755 11.639 1.00 98.25 223 CYS A CA 1
ATOM 1730 C C . CYS A 1 223 ? -7.612 -4.190 12.032 1.00 98.25 223 CYS A C 1
ATOM 1732 O O . CYS A 1 223 ? -8.182 -3.360 11.319 1.00 98.25 223 CYS A O 1
ATOM 1734 N N . PHE A 1 224 ? -8.113 -4.592 13.196 1.00 98.50 224 PHE A N 1
ATOM 1735 C CA . PHE A 1 224 ? -9.219 -3.931 13.876 1.00 98.50 224 PHE A CA 1
ATOM 1736 C C . PHE A 1 224 ? -8.706 -2.655 14.534 1.00 98.50 224 PHE A C 1
ATOM 1738 O O . PHE A 1 224 ? -8.131 -2.672 15.628 1.00 98.50 224 PHE A O 1
ATOM 1745 N N . TRP A 1 225 ? -8.889 -1.535 13.839 1.00 97.19 225 TRP A N 1
ATOM 1746 C CA . TRP A 1 225 ? -8.412 -0.245 14.302 1.00 97.19 225 TRP A CA 1
ATOM 1747 C C . TRP A 1 225 ? -9.388 0.331 15.320 1.00 97.19 225 TRP A C 1
ATOM 1749 O O . TRP A 1 225 ? -10.303 1.081 14.983 1.00 97.19 225 TRP A O 1
ATOM 1759 N N . MET A 1 226 ? -9.203 -0.077 16.571 1.00 95.81 226 MET A N 1
ATOM 1760 C CA . MET A 1 226 ? -10.067 0.293 17.688 1.00 95.81 226 MET A CA 1
ATOM 1761 C C . MET A 1 226 ? -9.402 1.244 18.681 1.00 95.81 226 MET A C 1
ATOM 1763 O O . MET A 1 226 ? -10.060 1.724 19.594 1.00 95.81 226 MET A O 1
ATOM 1767 N N . TRP A 1 227 ? -8.109 1.524 18.539 1.00 96.44 227 TRP A N 1
ATOM 1768 C CA . TRP A 1 227 ? -7.404 2.437 19.431 1.00 96.44 227 TRP A CA 1
ATOM 1769 C C . TRP A 1 227 ? -6.563 3.437 18.642 1.00 96.44 227 TRP A C 1
ATOM 1771 O O . TRP A 1 227 ? -6.005 3.115 17.592 1.00 96.44 227 TRP A O 1
ATOM 1781 N N . ASP A 1 228 ? -6.462 4.658 19.159 1.00 95.00 228 ASP A N 1
ATOM 1782 C CA . ASP A 1 228 ? -5.646 5.725 18.591 1.00 95.00 228 ASP A CA 1
ATOM 1783 C C . ASP A 1 228 ? -5.109 6.624 19.720 1.00 95.00 228 ASP A C 1
ATOM 1785 O O . ASP A 1 228 ? -5.500 6.516 20.882 1.00 95.00 228 ASP A O 1
ATOM 1789 N N . THR A 1 229 ? -4.197 7.532 19.393 1.00 92.31 229 THR A N 1
ATOM 1790 C CA . THR A 1 229 ? -3.411 8.294 20.365 1.00 92.31 229 THR A CA 1
ATOM 1791 C C . THR A 1 229 ? -4.200 9.337 21.144 1.00 92.31 229 THR A C 1
ATOM 1793 O O . THR A 1 229 ? -3.645 9.908 22.077 1.00 92.31 229 THR A O 1
ATOM 1796 N N . PHE A 1 230 ? -5.435 9.642 20.756 1.00 94.00 230 PHE A N 1
ATOM 1797 C CA . PHE A 1 230 ? -6.305 10.535 21.526 1.00 94.00 230 PHE A CA 1
ATOM 1798 C C . PHE A 1 230 ? -7.035 9.823 22.668 1.00 94.00 230 PHE A C 1
ATOM 1800 O O . PHE A 1 230 ? -7.611 10.496 23.515 1.00 94.00 230 PHE A O 1
ATOM 1807 N N . LEU A 1 231 ? -7.001 8.488 22.699 1.00 96.00 231 LEU A N 1
ATOM 1808 C CA . LEU A 1 231 ? -7.544 7.687 23.791 1.00 96.00 231 LEU A CA 1
ATOM 1809 C C . LEU A 1 231 ? -6.509 7.511 24.904 1.00 96.00 231 LEU A C 1
ATOM 1811 O O . LEU A 1 231 ? -5.356 7.948 24.806 1.00 96.00 231 LEU A O 1
ATOM 1815 N N . GLU A 1 232 ? -6.916 6.859 25.988 1.00 93.19 232 GLU A N 1
ATOM 1816 C CA . GLU A 1 232 ? -6.044 6.617 27.126 1.00 93.19 232 GLU A CA 1
ATOM 1817 C C . GLU A 1 232 ? -4.775 5.849 26.728 1.00 93.19 232 GLU A C 1
ATOM 1819 O O . GLU A 1 232 ? -4.805 4.754 26.153 1.00 93.19 232 GLU A O 1
ATOM 1824 N N . ARG A 1 233 ? -3.623 6.445 27.044 1.00 92.06 233 ARG A N 1
ATOM 1825 C CA . ARG A 1 233 ? -2.335 6.005 26.512 1.00 92.06 233 ARG A CA 1
ATOM 1826 C C . ARG A 1 233 ? -1.218 6.027 27.538 1.00 92.06 233 ARG A C 1
ATOM 1828 O O . ARG A 1 233 ? -1.229 6.825 28.471 1.00 92.06 233 ARG A O 1
ATOM 1835 N N . SER A 1 234 ? -0.204 5.207 27.300 1.00 88.50 234 SER A N 1
ATOM 1836 C CA . SER A 1 234 ? 1.126 5.341 27.890 1.00 88.50 234 SER A CA 1
ATOM 1837 C C . SER A 1 234 ? 2.177 5.484 26.789 1.00 88.50 234 SER A C 1
ATOM 1839 O O . SER A 1 234 ? 1.920 5.219 25.609 1.00 88.50 234 SER A O 1
ATOM 1841 N N . LEU A 1 235 ? 3.384 5.904 27.166 1.00 85.44 235 LEU A N 1
ATOM 1842 C CA . LEU A 1 235 ? 4.518 5.893 26.250 1.00 85.44 235 LEU A CA 1
ATOM 1843 C C . LEU A 1 235 ? 4.878 4.438 25.918 1.00 85.44 235 LEU A C 1
ATOM 1845 O O . LEU A 1 235 ? 5.056 3.623 26.820 1.00 85.44 235 LEU A O 1
ATOM 1849 N N . GLY A 1 236 ? 4.961 4.116 24.629 1.00 69.81 236 GLY A N 1
ATOM 1850 C CA . GLY A 1 236 ? 5.323 2.785 24.137 1.00 69.81 236 GLY A CA 1
ATOM 1851 C C . GLY A 1 236 ? 6.544 2.793 23.216 1.00 69.81 236 GLY A C 1
ATOM 1852 O O . GLY A 1 236 ? 6.833 1.768 22.604 1.00 69.81 236 GLY A O 1
ATOM 1853 N N . GLY A 1 237 ? 7.215 3.942 23.072 1.00 75.19 237 GLY A N 1
ATOM 1854 C CA . GLY A 1 237 ? 8.284 4.228 22.114 1.00 75.19 237 GLY A CA 1
ATOM 1855 C C . GLY A 1 237 ? 8.947 5.581 22.396 1.00 75.19 237 GLY A C 1
ATOM 1856 O O . GLY A 1 237 ? 9.194 5.914 23.550 1.00 75.19 237 GLY A O 1
ATOM 1857 N N . ARG A 1 238 ? 9.242 6.368 21.351 1.00 76.19 238 ARG A N 1
ATOM 1858 C CA . ARG A 1 238 ? 9.917 7.685 21.467 1.00 76.19 238 ARG A CA 1
ATOM 1859 C C . ARG A 1 238 ? 8.967 8.889 21.369 1.00 76.19 238 ARG A C 1
ATOM 1861 O O . ARG A 1 238 ? 9.360 9.950 20.891 1.00 76.19 238 ARG A O 1
ATOM 1868 N N . GLY A 1 239 ? 7.715 8.708 21.776 1.00 75.00 239 GLY A N 1
ATOM 1869 C CA . GLY A 1 239 ? 6.672 9.727 21.694 1.00 75.00 239 GLY A CA 1
ATOM 1870 C C . GLY A 1 239 ? 7.019 10.938 22.554 1.00 75.00 239 GLY A C 1
ATOM 1871 O O . GLY A 1 239 ? 7.436 10.788 23.700 1.00 75.00 239 GLY A O 1
ATOM 1872 N N . ASP A 1 240 ? 6.859 12.132 21.994 1.00 77.44 240 ASP A N 1
ATOM 1873 C CA . ASP A 1 240 ? 7.153 13.387 22.677 1.00 77.44 240 ASP A CA 1
ATOM 1874 C C . ASP A 1 240 ? 6.206 14.475 22.159 1.00 77.44 240 ASP A C 1
ATOM 1876 O O . ASP A 1 240 ? 6.246 14.856 20.986 1.00 77.44 240 ASP A O 1
ATOM 1880 N N . GLU A 1 241 ? 5.325 14.949 23.043 1.00 79.94 241 GLU A N 1
ATOM 1881 C CA . GLU A 1 241 ? 4.263 15.898 22.702 1.00 79.94 241 GLU A CA 1
ATOM 1882 C C . GLU A 1 241 ? 4.805 17.270 22.292 1.00 79.94 241 GLU A C 1
ATOM 1884 O O . GLU A 1 241 ? 4.089 18.021 21.632 1.00 79.94 241 GLU A O 1
ATOM 1889 N N . LYS A 1 242 ? 6.067 17.600 22.606 1.00 83.75 242 LYS A N 1
ATOM 1890 C CA . LYS A 1 242 ? 6.657 18.903 22.254 1.00 83.75 242 LYS A CA 1
ATOM 1891 C C . LYS A 1 242 ? 6.779 19.134 20.746 1.00 83.75 242 LYS A C 1
ATOM 1893 O O . LYS A 1 242 ? 6.949 20.270 20.315 1.00 83.75 242 LYS A O 1
ATOM 1898 N N . TRP A 1 243 ? 6.729 18.064 19.951 1.00 83.12 243 TRP A N 1
ATOM 1899 C CA . TRP A 1 243 ? 6.773 18.135 18.489 1.00 83.12 243 TRP A CA 1
ATOM 1900 C C . TRP A 1 243 ? 5.390 18.306 17.856 1.00 83.12 243 TRP A C 1
ATOM 1902 O O . TRP A 1 243 ? 5.290 18.474 16.641 1.00 83.12 243 TRP A O 1
ATOM 1912 N N . ASN A 1 244 ? 4.321 18.262 18.653 1.00 87.75 244 ASN A N 1
ATOM 1913 C CA . ASN A 1 244 ? 2.973 18.469 18.154 1.00 87.75 244 ASN A CA 1
ATOM 1914 C C . ASN A 1 244 ? 2.715 19.955 17.902 1.00 87.75 244 ASN A C 1
ATOM 1916 O O . ASN A 1 244 ? 3.125 20.826 18.669 1.00 87.75 244 ASN A O 1
ATOM 1920 N N . ALA A 1 245 ? 1.984 20.240 16.827 1.00 89.38 245 ALA A N 1
ATOM 1921 C CA . ALA A 1 245 ? 1.474 21.578 16.571 1.00 89.38 245 ALA A CA 1
ATOM 1922 C C . ALA A 1 245 ? 0.459 21.993 17.656 1.00 89.38 245 ALA A C 1
ATOM 1924 O O . ALA A 1 245 ? -0.159 21.150 18.310 1.00 89.38 245 ALA A O 1
ATOM 1925 N N . GLY A 1 246 ? 0.286 23.301 17.872 1.00 93.06 246 GLY A N 1
ATOM 1926 C CA . GLY A 1 246 ? -0.545 23.815 18.968 1.00 93.06 246 GLY A CA 1
ATOM 1927 C C . GLY A 1 246 ? -2.021 23.401 18.889 1.00 93.06 246 GLY A C 1
ATOM 1928 O O . GLY A 1 246 ? -2.645 23.155 19.919 1.00 93.06 246 GLY A O 1
ATOM 1929 N N . ASP A 1 247 ? -2.566 23.269 17.681 1.00 93.62 247 ASP A N 1
ATOM 1930 C CA . ASP A 1 247 ? -3.915 22.757 17.420 1.00 93.62 247 ASP A CA 1
ATOM 1931 C C . ASP A 1 247 ? -4.051 21.267 17.768 1.00 93.62 247 ASP A C 1
ATOM 1933 O O . ASP A 1 247 ? -5.037 20.872 18.387 1.00 93.62 247 ASP A O 1
ATOM 1937 N N . VAL A 1 248 ? -3.034 20.458 17.463 1.00 94.12 248 VAL A N 1
ATOM 1938 C CA . VAL A 1 248 ? -2.954 19.047 17.878 1.00 94.12 248 VAL A CA 1
ATOM 1939 C C . VAL A 1 248 ? -2.902 18.934 19.402 1.00 94.12 248 VAL A C 1
ATOM 1941 O O . VAL A 1 248 ? -3.649 18.154 19.988 1.00 94.12 248 VAL A O 1
ATOM 1944 N N . VAL A 1 249 ? -2.071 19.744 20.070 1.00 93.75 249 VAL A N 1
ATOM 1945 C CA . VAL A 1 249 ? -1.995 19.769 21.544 1.00 93.75 249 VAL A CA 1
ATOM 1946 C C . VAL A 1 249 ? -3.343 20.147 22.157 1.00 93.75 249 VAL A C 1
ATOM 1948 O O . VAL A 1 249 ? -3.768 19.523 23.129 1.00 93.75 249 VAL A O 1
ATOM 1951 N N . LYS A 1 250 ? -4.028 21.151 21.598 1.00 95.69 250 LYS A N 1
ATOM 1952 C CA . LYS A 1 250 ? -5.365 21.554 22.044 1.00 95.69 250 LYS A CA 1
ATOM 1953 C C . LYS A 1 250 ? -6.368 20.405 21.892 1.00 95.69 250 LYS A C 1
ATOM 1955 O O . LYS A 1 250 ? -7.011 20.046 22.872 1.00 95.69 250 LYS A O 1
ATOM 1960 N N . ALA A 1 251 ? -6.430 19.783 20.717 1.00 96.19 251 ALA A N 1
ATOM 1961 C CA . ALA A 1 251 ? -7.364 18.694 20.444 1.00 96.19 251 ALA A CA 1
ATOM 1962 C C . ALA A 1 251 ? -7.113 17.452 21.319 1.00 96.19 251 ALA A C 1
ATOM 1964 O O . ALA A 1 251 ? -8.056 16.811 21.772 1.00 96.19 251 ALA A O 1
ATOM 1965 N N . LEU A 1 252 ? -5.849 17.124 21.614 1.00 94.06 252 LEU A N 1
ATOM 1966 C CA . LEU A 1 252 ? -5.504 16.040 22.542 1.00 94.06 252 LEU A CA 1
ATOM 1967 C C . LEU A 1 252 ? -5.928 16.346 23.986 1.00 94.06 252 LEU A C 1
ATOM 1969 O O . LEU A 1 252 ? -6.331 15.438 24.708 1.00 94.06 252 LEU A O 1
ATOM 1973 N N . LYS A 1 253 ? -5.842 17.612 24.419 1.00 94.50 253 LYS A N 1
ATOM 1974 C CA . LYS A 1 253 ? -6.340 18.030 25.739 1.00 94.50 253 LYS A CA 1
ATOM 1975 C C . LYS A 1 253 ? -7.859 17.929 25.821 1.00 94.50 253 LYS A C 1
ATOM 1977 O O . LYS A 1 253 ? -8.357 17.467 26.838 1.00 94.50 253 LYS A O 1
ATOM 1982 N N . GLU A 1 254 ? -8.563 18.333 24.767 1.00 96.19 254 GLU A N 1
ATOM 1983 C CA . GLU A 1 254 ? -10.026 18.243 24.675 1.00 96.19 254 GLU A CA 1
ATOM 1984 C C . GLU A 1 254 ? -10.511 16.789 24.636 1.00 96.19 254 GLU A C 1
ATOM 1986 O O . GLU A 1 254 ? -11.506 16.469 25.267 1.00 96.19 254 GLU A O 1
ATOM 1991 N N . ALA A 1 255 ? -9.780 15.886 23.977 1.00 95.44 255 ALA A N 1
ATOM 1992 C CA . ALA A 1 255 ? -10.116 14.460 23.951 1.00 95.44 255 ALA A CA 1
ATOM 1993 C C . ALA A 1 255 ? -9.847 13.732 25.284 1.00 95.44 255 ALA A C 1
ATOM 1995 O O . ALA A 1 255 ? -10.287 12.599 25.481 1.00 95.44 255 ALA A O 1
ATOM 1996 N N . LYS A 1 256 ? -9.105 14.341 26.216 1.00 94.12 256 LYS A N 1
ATOM 1997 C CA . LYS A 1 256 ? -8.707 13.678 27.460 1.00 94.12 256 LYS A CA 1
ATOM 1998 C C . LYS A 1 256 ? -9.929 13.391 28.336 1.00 94.12 256 LYS A C 1
ATOM 2000 O O . LYS A 1 256 ? -10.622 14.306 28.758 1.00 94.12 256 LYS A O 1
ATOM 2005 N N . GLY A 1 257 ? -10.114 12.122 28.695 1.00 94.12 257 GLY A N 1
ATOM 2006 C CA . GLY A 1 257 ? -11.234 11.674 29.531 1.00 94.12 257 GLY A CA 1
ATOM 2007 C C . GLY A 1 257 ? -12.481 11.274 28.740 1.00 94.12 257 GLY A C 1
ATOM 2008 O O . GLY A 1 257 ? -13.404 10.727 29.337 1.00 94.12 257 GLY A O 1
ATOM 2009 N N . HIS A 1 258 ? -12.481 11.485 27.422 1.00 96.56 258 HIS A N 1
ATOM 2010 C CA . HIS A 1 258 ? -13.508 10.988 26.514 1.00 96.56 258 HIS A CA 1
ATOM 2011 C C . HIS A 1 258 ? -13.150 9.588 26.019 1.00 96.56 258 HIS A C 1
ATOM 2013 O O . HIS A 1 258 ? -11.973 9.242 25.868 1.00 96.56 258 HIS A O 1
ATOM 2019 N N . GLY A 1 259 ? -14.169 8.767 25.778 1.00 97.31 259 GLY A N 1
ATOM 2020 C CA . GLY A 1 259 ? -13.973 7.464 25.152 1.00 97.31 259 GLY A CA 1
ATOM 2021 C C . GLY A 1 259 ? -13.983 7.528 23.622 1.00 97.31 259 GLY A C 1
ATOM 2022 O O . GLY A 1 259 ? -13.992 8.608 23.026 1.00 97.31 259 GLY A O 1
ATOM 2023 N N . PRO A 1 260 ? -13.931 6.366 22.952 1.00 97.69 260 PRO A N 1
ATOM 2024 C CA . PRO A 1 260 ? -13.963 6.318 21.500 1.00 97.69 260 PRO A CA 1
ATOM 2025 C C . PRO A 1 260 ? -15.320 6.771 20.954 1.00 97.69 260 PRO A C 1
ATOM 2027 O O . PRO A 1 260 ? -16.375 6.396 21.464 1.00 97.69 260 PRO A O 1
ATOM 2030 N N . GLU A 1 261 ? -15.281 7.522 19.857 1.00 98.50 261 GLU A N 1
ATOM 2031 C CA . GLU A 1 261 ? -16.462 7.806 19.045 1.00 98.50 261 GLU A CA 1
ATOM 2032 C C . GLU A 1 261 ? -16.670 6.685 18.017 1.00 98.50 261 GLU A C 1
ATOM 2034 O O . GLU A 1 261 ? -15.707 6.199 17.419 1.00 98.50 261 GLU A O 1
ATOM 2039 N N . VAL A 1 262 ? -17.923 6.304 17.782 1.00 98.69 262 VAL A N 1
ATOM 2040 C CA . VAL A 1 262 ? -18.347 5.343 16.751 1.00 98.69 262 VAL A CA 1
ATOM 2041 C C . VAL A 1 262 ? -19.488 5.924 15.914 1.00 98.69 262 VAL A C 1
ATOM 2043 O O . VAL A 1 262 ? -20.144 6.885 16.321 1.00 98.69 262 VAL A O 1
ATOM 2046 N N . THR A 1 263 ? -19.752 5.339 14.749 1.00 98.69 263 THR A N 1
ATOM 2047 C CA . THR A 1 263 ? -20.872 5.736 13.888 1.00 98.69 263 THR A CA 1
ATOM 2048 C C . THR A 1 263 ? -22.179 5.136 14.396 1.00 98.69 263 THR A C 1
ATOM 2050 O O . THR A 1 263 ? -22.348 3.916 14.380 1.00 98.69 263 THR A O 1
ATOM 2053 N N . LEU A 1 264 ? -23.124 5.984 14.796 1.00 98.56 264 LEU A N 1
ATOM 2054 C CA . LEU A 1 264 ? -24.515 5.632 15.065 1.00 98.56 264 LEU A CA 1
ATOM 2055 C C . LEU A 1 264 ? -25.336 5.760 13.778 1.00 98.56 264 LEU A C 1
ATOM 2057 O O . LEU A 1 264 ? -25.311 6.810 13.145 1.00 98.56 264 LEU A O 1
ATOM 2061 N N . LEU A 1 265 ? -26.078 4.715 13.425 1.00 98.44 265 LEU A N 1
ATOM 2062 C CA . LEU A 1 265 ? -26.959 4.651 12.262 1.00 98.44 265 LEU A CA 1
ATOM 2063 C C . LEU A 1 265 ? -28.424 4.670 12.707 1.00 98.44 265 LEU A C 1
ATOM 2065 O O . LEU A 1 265 ? -28.837 3.826 13.511 1.00 98.44 265 LEU A O 1
ATOM 2069 N N . ASP A 1 266 ? -29.216 5.567 12.124 1.00 97.00 266 ASP A N 1
ATOM 2070 C CA . ASP A 1 266 ? -30.672 5.441 12.131 1.00 97.00 266 ASP A CA 1
ATOM 2071 C C . ASP A 1 266 ? -31.101 4.519 10.972 1.00 97.00 266 ASP A C 1
ATOM 2073 O O . ASP A 1 266 ? -30.960 4.881 9.803 1.00 97.00 266 ASP A O 1
ATOM 2077 N N . PRO A 1 267 ? -31.628 3.310 11.246 1.00 95.12 267 PRO A N 1
ATOM 2078 C CA . PRO A 1 267 ? -32.006 2.372 10.195 1.00 95.12 267 PRO A CA 1
ATOM 2079 C C . PRO A 1 267 ? -33.253 2.799 9.406 1.00 95.12 267 PRO A C 1
ATOM 2081 O O . PRO A 1 267 ? -33.539 2.182 8.383 1.00 95.12 267 PRO A O 1
ATOM 2084 N N . LYS A 1 268 ? -34.021 3.792 9.878 1.00 94.31 268 LYS A N 1
ATOM 2085 C CA . LYS A 1 268 ? -35.216 4.298 9.189 1.00 94.31 268 LYS A CA 1
ATOM 2086 C C . LYS A 1 268 ? -34.864 5.355 8.151 1.00 94.31 268 LYS A C 1
ATOM 2088 O O . LYS A 1 268 ? -35.451 5.350 7.075 1.00 94.31 268 LYS A O 1
ATOM 2093 N N . THR A 1 269 ? -33.935 6.253 8.476 1.00 95.19 269 THR A N 1
ATOM 2094 C CA . THR A 1 269 ? -33.544 7.369 7.597 1.00 95.19 269 THR A CA 1
ATOM 2095 C C . THR A 1 269 ? -32.261 7.086 6.819 1.00 95.19 269 THR A C 1
ATOM 2097 O O . THR A 1 269 ? -32.048 7.664 5.758 1.00 95.19 269 THR A O 1
ATOM 2100 N N . GLY A 1 270 ? -31.409 6.188 7.322 1.00 94.06 270 GLY A N 1
ATOM 2101 C CA . GLY A 1 270 ? -30.066 5.953 6.796 1.00 94.06 270 GLY A CA 1
ATOM 2102 C C . GLY A 1 270 ? -29.034 6.992 7.248 1.00 94.06 270 GLY A C 1
ATOM 2103 O O . GLY A 1 270 ? -27.872 6.887 6.857 1.00 94.06 270 GLY A O 1
ATOM 2104 N N . GLU A 1 271 ? -29.429 7.973 8.064 1.00 95.69 271 GLU A N 1
ATOM 2105 C CA . GLU A 1 271 ? -28.540 9.022 8.562 1.00 95.69 271 GLU A CA 1
ATOM 2106 C C . GLU A 1 271 ? -27.541 8.482 9.590 1.00 95.69 271 GLU A C 1
ATOM 2108 O O . GLU A 1 271 ? -27.843 7.589 10.393 1.00 95.69 271 GLU A O 1
ATOM 2113 N N . THR A 1 272 ? -26.339 9.061 9.577 1.00 97.56 272 THR A N 1
ATOM 2114 C CA . THR A 1 272 ? -25.261 8.738 10.508 1.00 97.56 272 THR A CA 1
ATOM 2115 C C . THR A 1 272 ? -24.946 9.915 11.428 1.00 97.56 272 THR A C 1
ATOM 2117 O O . THR A 1 272 ? -24.999 11.082 11.044 1.00 97.56 272 THR A O 1
ATOM 2120 N N . SER A 1 273 ? -24.609 9.613 12.680 1.00 97.75 273 SER A N 1
ATOM 2121 C CA . SER A 1 273 ? -24.086 10.582 13.649 1.00 97.75 273 SER A CA 1
ATOM 2122 C C . SER A 1 273 ? -23.006 9.939 14.516 1.00 97.75 273 SER A C 1
ATOM 2124 O O . SER A 1 273 ? -22.783 8.729 14.455 1.00 97.75 273 SER A O 1
ATOM 2126 N N . LYS A 1 274 ? -22.301 10.736 15.321 1.00 98.06 274 LYS A N 1
ATOM 2127 C CA . LYS A 1 274 ? -21.292 10.210 16.243 1.00 98.06 274 LYS A CA 1
ATOM 2128 C C . LYS A 1 274 ? -21.910 9.828 17.580 1.00 98.06 274 LYS A C 1
ATOM 2130 O O . LYS A 1 274 ? -22.689 10.581 18.157 1.00 98.06 274 LYS A O 1
ATOM 2135 N N . LEU A 1 275 ? -21.500 8.675 18.087 1.00 98.06 275 LEU A N 1
ATOM 2136 C CA . LEU A 1 275 ? -21.801 8.193 19.426 1.00 98.06 275 LEU A CA 1
ATOM 2137 C C . LEU A 1 275 ? -20.498 8.063 20.209 1.00 98.06 275 LEU A C 1
ATOM 2139 O O . LEU A 1 275 ? -19.647 7.255 19.848 1.00 98.06 275 LEU A O 1
ATOM 2143 N N . GLU A 1 276 ? -20.360 8.822 21.292 1.00 98.00 276 GLU A N 1
ATOM 2144 C CA . GLU A 1 276 ? -19.296 8.596 22.268 1.00 98.00 276 GLU A CA 1
ATOM 2145 C C . GLU A 1 276 ? -19.642 7.375 23.133 1.00 98.00 276 GLU A C 1
ATOM 2147 O O . GLU A 1 276 ? -20.730 7.286 23.710 1.00 98.00 276 GLU A O 1
ATOM 2152 N N . LEU A 1 277 ? -18.715 6.423 23.208 1.00 97.75 277 LEU A N 1
ATOM 2153 C CA . LEU A 1 277 ? -18.784 5.277 24.109 1.00 97.75 277 LEU A CA 1
ATOM 2154 C C . LEU A 1 277 ? -17.889 5.510 25.333 1.00 97.75 277 LEU A C 1
ATOM 2156 O O . LEU A 1 277 ? -16.961 6.312 25.263 1.00 97.75 277 LEU A O 1
ATOM 2160 N N . PRO A 1 278 ? -18.101 4.790 26.451 1.00 97.38 278 PRO A N 1
ATOM 2161 C CA . PRO A 1 278 ? -17.199 4.856 27.595 1.00 97.38 278 PRO A CA 1
ATOM 2162 C C . PRO A 1 278 ? -15.754 4.512 27.215 1.00 97.38 278 PRO A C 1
ATOM 2164 O O . PRO A 1 278 ? -15.512 3.612 26.402 1.00 97.38 278 PRO A O 1
ATOM 2167 N N . MET A 1 279 ? -14.794 5.186 27.858 1.00 97.69 279 MET A N 1
ATOM 2168 C CA . MET A 1 279 ? -13.366 4.860 27.753 1.00 97.69 279 MET A CA 1
ATOM 2169 C C . MET A 1 279 ? -13.121 3.365 27.973 1.00 97.69 279 MET A C 1
ATOM 2171 O O . MET A 1 279 ? -13.819 2.721 28.758 1.00 97.69 279 MET A O 1
ATOM 2175 N N . TYR A 1 280 ? -12.063 2.815 27.375 1.00 97.12 280 TYR A N 1
ATOM 2176 C CA . TYR A 1 280 ? -11.761 1.388 27.528 1.00 97.12 280 TYR A CA 1
ATOM 2177 C C . TYR A 1 280 ? -11.411 0.973 28.960 1.00 97.12 280 TYR A C 1
ATOM 2179 O O . TYR A 1 280 ? -11.429 -0.214 29.262 1.00 97.12 280 TYR A O 1
ATOM 2187 N N . ILE A 1 281 ? -11.106 1.914 29.855 1.00 96.56 281 ILE A N 1
ATOM 2188 C CA . ILE A 1 281 ? -10.875 1.632 31.281 1.00 96.56 281 ILE A CA 1
ATOM 2189 C C . ILE A 1 281 ? -12.166 1.486 32.090 1.00 96.56 281 ILE A C 1
ATOM 2191 O O . ILE A 1 281 ? -12.116 0.969 33.204 1.00 96.56 281 ILE A O 1
ATOM 2195 N N . ASP A 1 282 ? -13.302 1.941 31.557 1.00 96.25 282 ASP A N 1
ATOM 2196 C CA . ASP A 1 282 ? -14.601 1.772 32.200 1.00 96.25 282 ASP A CA 1
ATOM 2197 C C . ASP A 1 282 ? -15.057 0.308 32.039 1.00 96.25 282 ASP A C 1
ATOM 2199 O O . ASP A 1 282 ? -15.111 -0.193 30.909 1.00 96.25 282 ASP A O 1
ATOM 2203 N N . PRO A 1 283 ? -15.424 -0.397 33.127 1.00 91.31 283 PRO A N 1
ATOM 2204 C CA . PRO A 1 283 ? -15.962 -1.755 33.048 1.00 91.31 283 PRO A CA 1
ATOM 2205 C C . PRO A 1 283 ? -17.162 -1.905 32.098 1.00 91.31 283 PRO A C 1
ATOM 2207 O O . PRO A 1 283 ? -17.314 -2.950 31.471 1.00 91.31 283 PRO A O 1
ATOM 2210 N N . LYS A 1 284 ? -17.990 -0.864 31.926 1.00 93.88 284 LYS A N 1
ATOM 2211 C CA . LYS A 1 284 ? -19.127 -0.871 30.986 1.00 93.88 284 LYS A CA 1
ATOM 2212 C C . LYS A 1 284 ? -18.689 -1.019 29.530 1.00 93.88 284 LYS A C 1
ATOM 2214 O O . LYS A 1 284 ? -19.468 -1.499 28.708 1.00 93.88 284 LYS A O 1
ATOM 2219 N N . SER A 1 285 ? -17.457 -0.618 29.212 1.00 95.31 285 SER A N 1
ATOM 2220 C CA . SER A 1 285 ? -16.891 -0.741 27.869 1.00 95.31 285 SER A CA 1
ATOM 2221 C C . SER A 1 285 ? -16.827 -2.210 27.435 1.00 95.31 285 SER A C 1
ATOM 2223 O O . SER A 1 285 ? -17.172 -2.527 26.300 1.00 95.31 285 SER A O 1
ATOM 2225 N N . GLU A 1 286 ? -16.502 -3.133 28.350 1.00 95.00 286 GLU A N 1
ATOM 2226 C CA . GLU A 1 286 ? -16.449 -4.569 28.042 1.00 95.00 286 GLU A CA 1
ATOM 2227 C C . GLU A 1 286 ? -17.803 -5.079 27.534 1.00 95.00 286 GLU A C 1
ATOM 2229 O O . GLU A 1 286 ? -17.885 -5.635 26.439 1.00 95.00 286 GLU A O 1
ATOM 2234 N N . THR A 1 287 ? -18.879 -4.804 28.274 1.00 94.12 287 THR A N 1
ATOM 2235 C CA . THR A 1 287 ? -20.244 -5.223 27.920 1.00 94.12 287 THR A CA 1
ATOM 2236 C C . THR A 1 287 ? -20.713 -4.640 26.588 1.00 94.12 287 THR A C 1
ATOM 2238 O O . THR A 1 287 ? -21.399 -5.323 25.831 1.00 94.12 287 THR A O 1
ATOM 2241 N N . LEU A 1 288 ? -20.345 -3.392 26.282 1.00 96.19 288 LEU A N 1
ATOM 2242 C CA . LEU A 1 288 ? -20.741 -2.728 25.037 1.00 96.19 288 LEU A CA 1
ATOM 2243 C C . LEU A 1 288 ? -20.008 -3.295 23.818 1.00 96.19 288 LEU A C 1
ATOM 2245 O O . LEU A 1 288 ? -20.623 -3.518 22.778 1.00 96.19 288 LEU A O 1
ATOM 2249 N N . TRP A 1 289 ? -18.704 -3.543 23.938 1.00 97.88 289 TRP A N 1
ATOM 2250 C CA . TRP A 1 289 ? -17.874 -3.978 22.814 1.00 97.88 289 TRP A CA 1
ATOM 2251 C C . TRP A 1 289 ? -17.904 -5.488 22.573 1.00 97.88 289 TRP A C 1
ATOM 2253 O O . TRP A 1 289 ? -17.677 -5.924 21.442 1.00 97.88 289 TRP A O 1
ATOM 2263 N N . LYS A 1 290 ? -18.189 -6.299 23.600 1.00 96.75 290 LYS A N 1
ATOM 2264 C CA . LYS A 1 290 ? -18.136 -7.763 23.500 1.00 96.75 290 LYS A CA 1
ATOM 2265 C C . LYS A 1 290 ? -19.032 -8.342 22.389 1.00 96.75 290 LYS A C 1
ATOM 2267 O O . LYS A 1 290 ? -18.512 -9.135 21.603 1.00 96.75 2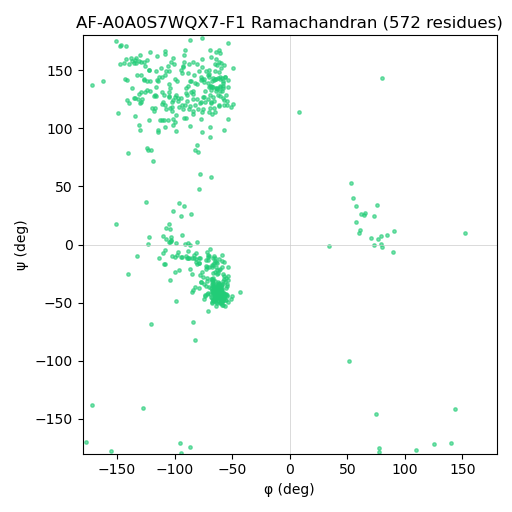90 LYS A O 1
ATOM 2272 N N . PRO A 1 291 ? -20.301 -7.914 22.211 1.00 97.44 291 PRO A N 1
ATOM 2273 C CA . PRO A 1 291 ? -21.139 -8.418 21.121 1.00 97.44 291 PRO A CA 1
ATOM 2274 C C . PRO A 1 291 ? -20.587 -8.100 19.724 1.00 97.44 291 PRO A C 1
ATOM 2276 O O . PRO A 1 291 ? -20.688 -8.926 18.819 1.00 97.44 291 PRO A O 1
ATOM 2279 N N . LEU A 1 292 ? -19.982 -6.920 19.534 1.00 98.19 292 LEU A N 1
ATOM 2280 C CA . LEU A 1 292 ? -19.318 -6.562 18.277 1.00 98.19 292 LEU A CA 1
ATOM 2281 C C . LEU A 1 292 ? -18.095 -7.453 18.044 1.00 98.19 292 LEU A C 1
ATOM 2283 O O . LEU A 1 292 ? -17.924 -7.993 16.949 1.00 98.19 292 LEU A O 1
ATOM 2287 N N . ALA A 1 293 ? -17.256 -7.608 19.070 1.00 98.38 293 ALA A N 1
ATOM 2288 C CA . ALA A 1 293 ? -16.032 -8.393 19.001 1.00 98.38 293 ALA A CA 1
ATOM 2289 C C . ALA A 1 293 ? -16.317 -9.858 18.651 1.00 98.38 293 ALA A C 1
ATOM 2291 O O . ALA A 1 293 ? -15.724 -10.387 17.714 1.00 98.38 293 ALA A O 1
ATOM 2292 N N . ASP A 1 294 ? -17.269 -10.496 19.332 1.00 98.31 294 ASP A N 1
ATOM 2293 C CA . ASP A 1 294 ? -17.620 -11.900 19.094 1.00 98.31 294 ASP A CA 1
ATOM 2294 C C . ASP A 1 294 ? -18.099 -12.131 17.653 1.00 98.31 294 ASP A C 1
ATOM 2296 O O . ASP A 1 294 ? -17.721 -13.106 16.995 1.00 98.31 294 ASP A O 1
ATOM 2300 N N . GLU A 1 295 ? -18.865 -11.185 17.119 1.00 98.44 295 GLU A N 1
ATOM 2301 C CA . GLU A 1 295 ? -19.450 -11.263 15.786 1.00 98.44 295 GLU A CA 1
ATOM 2302 C C . GLU A 1 295 ? -18.410 -10.962 14.680 1.00 98.44 295 GLU A C 1
ATOM 2304 O O . GLU A 1 295 ? -18.429 -11.597 13.614 1.00 98.44 295 GLU A O 1
ATOM 2309 N N . LEU A 1 296 ? -17.421 -10.095 14.943 1.00 98.31 296 LEU A N 1
ATOM 2310 C CA . LEU A 1 296 ? -16.226 -9.950 14.097 1.00 98.31 296 LEU A CA 1
ATOM 2311 C C . LEU A 1 296 ? -15.373 -11.221 14.098 1.00 98.31 296 LEU A C 1
ATOM 2313 O O . LEU A 1 296 ? -15.003 -11.711 13.030 1.00 98.31 296 LEU A O 1
ATOM 2317 N N . MET A 1 297 ? -15.098 -11.794 15.271 1.00 98.00 297 MET A N 1
ATOM 2318 C CA . MET A 1 297 ? -14.300 -13.016 15.401 1.00 98.00 297 MET A CA 1
ATOM 2319 C C . MET A 1 297 ? -14.959 -14.192 14.679 1.00 98.00 297 MET A C 1
ATOM 2321 O O . MET A 1 297 ? -14.286 -14.954 13.980 1.00 98.00 297 MET A O 1
ATOM 2325 N N . ARG A 1 298 ? -16.291 -14.306 14.756 1.00 98.50 298 ARG A N 1
ATOM 2326 C CA . ARG A 1 298 ? -17.060 -15.303 14.002 1.00 98.50 298 ARG A CA 1
ATOM 2327 C C . ARG A 1 298 ? -16.923 -15.114 12.487 1.00 98.50 298 ARG A C 1
ATOM 2329 O O . ARG A 1 298 ? -16.721 -16.104 11.779 1.00 98.50 298 ARG A O 1
ATOM 2336 N N . ARG A 1 299 ? -16.984 -13.873 11.980 1.00 98.31 299 ARG A N 1
ATOM 2337 C CA . ARG A 1 299 ? -16.749 -13.553 10.552 1.00 98.31 299 ARG A CA 1
ATOM 2338 C C . ARG A 1 299 ? -15.337 -13.907 10.115 1.00 98.31 299 ARG A C 1
ATOM 2340 O O . ARG A 1 299 ? -15.177 -14.596 9.111 1.00 98.31 299 ARG A O 1
ATOM 2347 N N . MET A 1 300 ? -14.324 -13.500 10.879 1.00 98.50 300 MET A N 1
ATOM 2348 C CA . MET A 1 300 ? -12.930 -13.808 10.548 1.00 98.50 300 MET A CA 1
ATOM 2349 C C . MET A 1 300 ? -12.677 -15.312 10.566 1.00 98.50 300 MET A C 1
ATOM 2351 O O . MET A 1 300 ? -12.039 -15.835 9.655 1.00 98.50 300 MET A O 1
ATOM 2355 N N . LYS A 1 301 ? -13.248 -16.041 11.533 1.00 98.44 301 LYS A N 1
ATOM 2356 C CA . LYS A 1 301 ? -13.189 -17.508 11.568 1.00 98.44 301 LYS A CA 1
ATOM 2357 C C . LYS A 1 301 ? -13.844 -18.132 10.337 1.00 98.44 301 LYS A C 1
ATOM 2359 O O . LYS A 1 301 ? -13.236 -18.999 9.718 1.00 98.44 301 LYS A O 1
ATOM 2364 N N . LYS A 1 302 ? -15.037 -17.669 9.943 1.00 98.38 302 LYS A N 1
ATOM 2365 C CA . LYS A 1 302 ? -15.738 -18.144 8.735 1.00 98.38 302 LYS A CA 1
ATOM 2366 C C . LYS A 1 302 ? -14.913 -17.920 7.460 1.00 98.38 302 LYS A C 1
ATOM 2368 O O . LYS A 1 302 ? -14.961 -18.753 6.563 1.00 98.38 302 LYS A O 1
ATOM 2373 N N . ARG A 1 303 ? -14.152 -16.824 7.391 1.00 98.12 303 ARG A N 1
ATOM 2374 C CA . ARG A 1 303 ? -13.261 -16.493 6.264 1.00 98.12 303 ARG A CA 1
ATOM 2375 C C . ARG A 1 303 ? -11.903 -17.212 6.319 1.00 98.12 303 ARG A C 1
ATOM 2377 O O . ARG A 1 303 ? -11.172 -17.191 5.336 1.00 98.12 303 ARG A O 1
ATOM 2384 N N . GLY A 1 304 ? -11.549 -17.842 7.444 1.00 98.31 304 GLY A N 1
ATOM 2385 C CA . GLY A 1 304 ? -10.213 -18.407 7.673 1.00 98.31 304 GLY A CA 1
ATOM 2386 C C . GLY A 1 304 ? -9.131 -17.347 7.925 1.00 98.31 304 GLY A C 1
ATOM 2387 O O . GLY A 1 304 ? -7.959 -17.589 7.640 1.00 98.31 304 GLY A O 1
ATOM 2388 N N . TRP A 1 305 ? -9.528 -16.161 8.398 1.00 98.50 305 TRP A N 1
ATOM 2389 C CA . TRP A 1 305 ? -8.675 -14.978 8.602 1.00 98.50 305 TRP A CA 1
ATOM 2390 C C . TRP A 1 305 ? -8.445 -14.649 10.086 1.00 98.50 305 TRP A C 1
ATOM 2392 O O . TRP A 1 305 ? -7.891 -13.606 10.426 1.00 98.50 305 TRP A O 1
ATOM 2402 N N . LEU A 1 306 ? -8.892 -15.516 10.997 1.00 97.94 306 LEU A N 1
ATOM 2403 C CA . LEU A 1 306 ? -8.789 -15.281 12.440 1.00 97.94 306 LEU A CA 1
ATOM 2404 C C . LEU A 1 306 ? -7.333 -15.183 12.922 1.00 97.94 306 LEU A C 1
ATOM 2406 O O . LEU A 1 306 ? -7.021 -14.367 13.777 1.00 97.94 306 LEU A O 1
ATOM 2410 N N . ASP A 1 307 ? -6.449 -15.997 12.354 1.00 96.75 307 ASP A N 1
ATOM 2411 C CA . ASP A 1 307 ? -5.018 -16.087 12.672 1.00 96.75 307 ASP A CA 1
ATOM 2412 C C . ASP A 1 307 ? -4.192 -14.891 12.172 1.00 96.75 307 ASP A C 1
ATOM 2414 O O . ASP A 1 307 ? -3.096 -14.651 12.671 1.00 96.75 307 ASP A O 1
ATOM 2418 N N . VAL A 1 308 ? -4.728 -14.131 11.215 1.00 97.25 308 VAL A N 1
ATOM 2419 C CA . VAL A 1 308 ? -4.134 -12.886 10.696 1.00 97.25 308 VAL A CA 1
ATOM 2420 C C . VAL A 1 308 ? -4.841 -11.640 11.233 1.00 97.25 308 VAL A C 1
ATOM 2422 O O . VAL A 1 308 ? -4.494 -10.519 10.863 1.00 97.25 308 VAL A O 1
ATOM 2425 N N . SER A 1 309 ? -5.839 -11.821 12.103 1.00 98.44 309 SER A N 1
ATOM 2426 C CA . SER A 1 309 ? -6.537 -10.723 12.767 1.00 98.44 309 SER A CA 1
ATOM 2427 C C . SER A 1 309 ? -5.688 -10.153 13.898 1.00 98.44 309 SER A C 1
ATOM 2429 O O . SER A 1 309 ? -4.988 -10.879 14.601 1.00 98.44 309 SER A O 1
ATOM 2431 N N . MET A 1 310 ? -5.726 -8.834 14.047 1.00 97.81 310 MET A N 1
ATOM 2432 C CA . MET A 1 310 ? -4.912 -8.072 14.987 1.00 97.81 310 MET A CA 1
ATOM 2433 C C . MET A 1 310 ? -5.691 -6.843 15.474 1.00 97.81 310 MET A C 1
ATOM 2435 O O . MET A 1 310 ? -6.554 -6.330 14.763 1.00 97.81 310 MET A O 1
ATOM 2439 N N . LEU A 1 311 ? -5.364 -6.321 16.656 1.00 96.75 311 LEU A N 1
ATOM 2440 C CA . LEU A 1 311 ? -5.817 -5.001 17.113 1.00 96.75 311 LEU A CA 1
ATOM 2441 C C . LEU A 1 311 ? -4.860 -3.915 16.633 1.00 96.75 311 LEU A C 1
ATOM 2443 O O . LEU A 1 311 ? -3.674 -4.165 16.421 1.00 96.75 311 LEU A O 1
ATOM 2447 N N . GLY A 1 312 ? -5.325 -2.678 16.503 1.00 89.38 312 GLY A N 1
ATOM 2448 C CA . GLY A 1 312 ? -4.402 -1.615 16.154 1.00 89.38 312 GLY A CA 1
ATOM 2449 C C . GLY A 1 312 ? -4.957 -0.198 16.081 1.00 89.38 312 GLY A C 1
ATOM 2450 O O . GLY A 1 312 ? -6.070 0.062 16.529 1.00 89.38 312 GLY A O 1
ATOM 2451 N N . THR A 1 313 ? -4.155 0.740 15.561 1.00 90.94 313 THR A N 1
ATOM 2452 C CA . THR A 1 313 ? -2.683 0.579 15.434 1.00 90.94 313 THR A CA 1
ATOM 2453 C C . THR A 1 313 ? -1.963 1.394 16.486 1.00 90.94 313 THR A C 1
ATOM 2455 O O . THR A 1 313 ? -2.302 2.537 16.770 1.00 90.94 313 THR A O 1
ATOM 2458 N N . MET A 1 314 ? -0.931 0.789 17.061 1.00 90.62 314 MET A N 1
ATOM 2459 C CA . MET A 1 314 ? -0.040 1.481 17.977 1.00 90.62 314 MET A CA 1
ATOM 2460 C C . MET A 1 314 ? 0.975 2.296 17.191 1.00 90.62 314 MET A C 1
ATOM 2462 O O . MET A 1 314 ? 1.309 1.973 16.047 1.00 90.62 314 MET A O 1
ATOM 2466 N N . CYS A 1 315 ? 1.484 3.337 17.832 1.00 88.06 315 CYS A N 1
ATOM 2467 C CA . CYS A 1 315 ? 2.598 4.125 17.335 1.00 88.06 315 CYS A CA 1
ATOM 2468 C C . CYS A 1 315 ? 3.659 4.208 18.441 1.00 88.06 315 CYS A C 1
ATOM 2470 O O . CYS A 1 315 ? 3.893 3.237 19.168 1.00 88.06 315 CYS A O 1
ATOM 2472 N N . ASP A 1 316 ? 4.300 5.361 18.606 1.00 87.94 316 ASP A N 1
ATOM 2473 C CA . ASP A 1 316 ? 5.154 5.615 19.765 1.00 87.94 316 ASP A CA 1
ATOM 2474 C C . ASP A 1 316 ? 4.389 5.672 21.102 1.00 87.94 316 ASP A C 1
ATOM 2476 O O . ASP A 1 316 ? 5.004 5.653 22.170 1.00 87.94 316 ASP A O 1
ATOM 2480 N N . TYR A 1 317 ? 3.058 5.692 21.051 1.00 89.75 317 TYR A N 1
ATOM 2481 C CA . TYR A 1 317 ? 2.170 5.483 22.188 1.00 89.75 317 TYR A CA 1
ATOM 2482 C C . TYR A 1 317 ? 1.477 4.122 22.098 1.00 89.75 317 TYR A C 1
ATOM 2484 O O . TYR A 1 317 ? 1.439 3.473 21.047 1.00 89.75 317 TYR A O 1
ATOM 2492 N N . GLN A 1 318 ? 0.919 3.697 23.223 1.00 90.62 318 GLN A N 1
ATOM 2493 C CA . GLN A 1 318 ? 0.170 2.453 23.354 1.00 90.62 318 GLN A CA 1
ATOM 2494 C C . GLN A 1 318 ? -1.022 2.638 24.290 1.00 90.62 318 GLN A C 1
ATOM 2496 O O . GLN A 1 318 ? -0.974 3.570 25.098 1.00 90.62 318 GLN A O 1
ATOM 2501 N N . PRO A 1 319 ? -2.048 1.770 24.235 1.00 93.12 319 PRO A N 1
ATOM 2502 C CA . PRO A 1 319 ? -3.115 1.788 25.225 1.00 93.12 319 PRO A CA 1
ATOM 2503 C C . PRO A 1 319 ? -2.542 1.708 26.638 1.00 93.12 319 PRO A C 1
ATOM 2505 O O . PRO A 1 319 ? -1.571 0.986 26.880 1.00 93.12 319 PRO A O 1
ATOM 2508 N N . SER A 1 320 ? -3.138 2.444 27.575 1.00 93.31 320 SER A N 1
ATOM 2509 C CA . SER A 1 320 ? -2.756 2.330 28.987 1.00 93.31 320 SER A CA 1
ATOM 2510 C C . SER A 1 320 ? -2.910 0.885 29.490 1.00 93.31 320 SER A C 1
ATOM 2512 O O . SER A 1 320 ? -3.723 0.123 28.968 1.00 93.31 320 SER A O 1
ATOM 2514 N N . GLU A 1 321 ? -2.163 0.495 30.524 1.00 92.56 321 GLU A N 1
ATOM 2515 C CA . GLU A 1 321 ? -2.233 -0.869 31.071 1.00 92.56 321 GLU A CA 1
ATOM 2516 C C . GLU A 1 321 ? -3.666 -1.309 31.461 1.00 92.56 321 GLU A C 1
ATOM 2518 O O . GLU A 1 321 ? -4.067 -2.415 31.083 1.00 92.56 321 GLU A O 1
ATOM 2523 N N . PRO A 1 322 ? -4.491 -0.474 32.133 1.00 94.25 322 PRO A N 1
ATOM 2524 C CA . PRO A 1 322 ? -5.880 -0.834 32.418 1.00 94.25 322 PRO A CA 1
ATOM 2525 C C . PRO A 1 322 ? -6.725 -1.016 31.150 1.00 94.25 322 PRO A C 1
ATOM 2527 O O . PRO A 1 322 ? -7.490 -1.977 31.064 1.00 94.25 322 PRO A O 1
ATOM 2530 N N . ALA A 1 323 ? -6.548 -0.154 30.143 1.00 94.81 323 ALA A N 1
ATOM 2531 C CA . ALA A 1 323 ? -7.260 -0.274 28.872 1.00 94.81 323 ALA A CA 1
ATOM 2532 C C . ALA A 1 323 ? -6.862 -1.548 28.131 1.00 94.81 323 ALA A C 1
ATOM 2534 O O . ALA A 1 323 ? -7.718 -2.310 27.699 1.00 94.81 323 ALA A O 1
ATOM 2535 N N . ARG A 1 324 ? -5.562 -1.841 28.057 1.00 92.38 324 ARG A N 1
ATOM 2536 C CA . ARG A 1 324 ? -5.019 -3.059 27.446 1.00 92.38 324 ARG A CA 1
ATOM 2537 C C . ARG A 1 324 ? -5.586 -4.321 28.093 1.00 92.38 324 ARG A C 1
ATOM 2539 O O . ARG A 1 324 ? -5.954 -5.257 27.386 1.00 92.38 324 ARG A O 1
ATOM 2546 N N . ARG A 1 325 ? -5.700 -4.342 29.425 1.00 93.12 325 ARG A N 1
ATOM 2547 C CA . ARG A 1 325 ? -6.316 -5.454 30.161 1.00 93.12 325 ARG A CA 1
ATOM 2548 C C . ARG A 1 325 ? -7.783 -5.638 29.784 1.00 93.12 325 ARG A C 1
ATOM 2550 O O . ARG A 1 325 ? -8.197 -6.773 29.568 1.00 93.12 325 ARG A O 1
ATOM 2557 N N . ASN A 1 326 ? -8.549 -4.552 29.700 1.00 95.31 326 ASN A N 1
ATOM 2558 C CA . ASN A 1 326 ? -9.962 -4.624 29.339 1.00 95.31 326 ASN A CA 1
ATOM 2559 C C . ASN A 1 326 ? -10.160 -5.028 27.870 1.00 95.31 326 ASN A C 1
ATOM 2561 O O . ASN A 1 326 ? -10.938 -5.925 27.559 1.00 95.31 326 ASN A O 1
ATOM 2565 N N . LEU A 1 327 ? -9.362 -4.459 26.965 1.00 94.94 327 LEU A N 1
ATOM 2566 C CA . LEU A 1 327 ? -9.324 -4.834 25.553 1.00 94.94 327 LEU A CA 1
ATOM 2567 C C . LEU A 1 327 ? -8.972 -6.311 25.355 1.00 94.94 327 LEU A C 1
ATOM 2569 O O . LEU A 1 327 ? -9.542 -6.946 24.478 1.00 94.94 327 LEU A O 1
ATOM 2573 N N . ASN A 1 328 ? -8.110 -6.890 26.195 1.00 94.62 328 ASN A N 1
ATOM 2574 C CA . ASN A 1 328 ? -7.831 -8.327 26.168 1.00 94.62 328 ASN A CA 1
ATOM 2575 C C . ASN A 1 328 ? -9.009 -9.188 26.666 1.00 94.62 328 ASN A C 1
ATOM 2577 O O . ASN A 1 328 ? -9.060 -10.371 26.363 1.00 94.62 328 ASN A O 1
ATOM 2581 N N . ARG A 1 329 ? -9.973 -8.646 27.419 1.00 95.88 329 ARG A N 1
ATOM 2582 C CA . ARG A 1 329 ? -11.222 -9.372 27.728 1.00 95.88 329 ARG A CA 1
ATOM 2583 C C . ARG A 1 329 ? -12.199 -9.324 26.553 1.00 95.88 329 ARG A C 1
ATOM 2585 O O . ARG A 1 329 ? -12.836 -10.327 26.235 1.00 95.88 329 ARG A O 1
ATOM 2592 N N . ILE A 1 330 ? -12.249 -8.185 25.861 1.00 96.81 330 ILE A N 1
ATOM 2593 C CA . ILE A 1 330 ? -13.071 -7.984 24.660 1.00 96.81 330 ILE A CA 1
ATOM 2594 C C . ILE A 1 330 ? -12.543 -8.839 23.491 1.00 96.81 330 ILE A C 1
ATOM 2596 O O . ILE A 1 330 ? -13.301 -9.611 22.902 1.00 96.81 330 ILE A O 1
ATOM 2600 N N . PHE A 1 331 ? -11.237 -8.756 23.212 1.00 96.12 331 PHE A N 1
ATOM 2601 C CA . PHE A 1 331 ? -10.502 -9.481 22.168 1.00 96.12 331 PHE A CA 1
ATOM 2602 C C . PHE A 1 331 ? -9.374 -10.340 22.780 1.00 96.12 331 PHE A C 1
ATOM 2604 O O . PHE A 1 331 ? -8.208 -9.929 22.784 1.00 96.12 331 PHE A O 1
ATOM 2611 N N . PRO A 1 332 ? -9.688 -11.543 23.297 1.00 93.62 332 PRO A N 1
ATOM 2612 C CA . PRO A 1 332 ? -8.717 -12.393 23.984 1.00 93.62 332 PRO A CA 1
ATOM 2613 C C . PRO A 1 332 ? -7.501 -12.767 23.144 1.00 93.62 332 PRO A C 1
ATOM 2615 O O . PRO A 1 332 ? -7.636 -13.351 22.071 1.00 93.62 332 PRO A O 1
ATOM 2618 N N . ASN A 1 333 ? -6.310 -12.486 23.685 1.00 91.44 333 ASN A N 1
ATOM 2619 C CA . ASN A 1 333 ? -5.002 -12.860 23.135 1.00 91.44 333 ASN A CA 1
ATOM 2620 C C . ASN A 1 333 ? -4.732 -12.342 21.714 1.00 91.44 333 ASN A C 1
ATOM 2622 O O . ASN A 1 333 ? -3.856 -12.862 21.021 1.00 91.44 333 ASN A O 1
ATOM 2626 N N . MET A 1 334 ? -5.470 -11.324 21.272 1.00 94.94 334 MET A N 1
ATOM 2627 C CA . MET A 1 334 ? -5.305 -10.769 19.939 1.00 94.94 334 MET A CA 1
ATOM 2628 C C . MET A 1 334 ? -3.975 -9.997 19.849 1.00 94.94 334 MET A C 1
ATOM 2630 O O . MET A 1 334 ? -3.738 -9.096 20.663 1.00 94.94 334 MET A O 1
ATOM 2634 N N . PRO A 1 335 ? -3.090 -10.314 18.886 1.00 94.81 335 PRO A N 1
ATOM 2635 C CA . PRO A 1 335 ? -1.869 -9.549 18.680 1.00 94.81 335 PRO A CA 1
ATOM 2636 C C . PRO A 1 335 ? -2.177 -8.146 18.152 1.00 94.81 335 PRO A C 1
ATOM 2638 O O . PRO A 1 335 ? -3.246 -7.885 17.612 1.00 94.81 335 PRO A O 1
ATOM 2641 N N . TRP A 1 336 ? -1.216 -7.238 18.275 1.00 94.50 336 TRP A N 1
ATOM 2642 C CA . TRP A 1 336 ? -1.343 -5.858 17.822 1.00 94.50 336 TRP A CA 1
ATOM 2643 C C . TRP A 1 336 ? -0.554 -5.574 16.543 1.00 94.50 336 TRP A C 1
ATOM 2645 O O . TRP A 1 336 ? 0.489 -6.181 16.285 1.00 94.50 336 TRP A O 1
ATOM 2655 N N . VAL A 1 337 ? -1.016 -4.578 15.792 1.00 94.69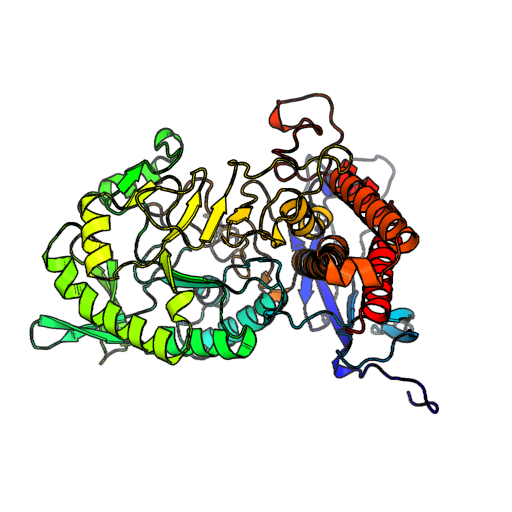 337 VAL A N 1
ATOM 2656 C CA . VAL A 1 337 ? -0.256 -3.862 14.766 1.00 94.69 337 VAL A CA 1
ATOM 2657 C C . VAL A 1 337 ? 0.450 -2.668 15.408 1.00 94.69 337 VAL A C 1
ATOM 2659 O O . VAL A 1 337 ? -0.141 -1.928 16.203 1.00 94.69 337 VAL A O 1
ATOM 2662 N N . SER A 1 338 ? 1.725 -2.474 15.071 1.00 91.94 338 SER A N 1
ATOM 2663 C CA . SER A 1 338 ? 2.553 -1.381 15.590 1.00 91.94 338 SER A CA 1
ATOM 2664 C C . SER A 1 338 ? 3.341 -0.695 14.483 1.00 91.94 338 SER A C 1
ATOM 2666 O O . SER A 1 338 ? 4.099 -1.351 13.773 1.00 91.94 338 SER A O 1
ATOM 2668 N N . HIS A 1 339 ? 3.214 0.628 14.377 1.00 91.50 339 HIS A N 1
ATOM 2669 C CA . HIS A 1 339 ? 3.895 1.467 13.391 1.00 91.50 339 HIS A CA 1
ATOM 2670 C C . HIS A 1 339 ? 4.705 2.572 14.089 1.00 91.50 339 HIS A C 1
ATOM 2672 O O . HIS A 1 339 ? 4.216 3.687 14.285 1.00 91.50 339 HIS A O 1
ATOM 2678 N N . ALA A 1 340 ? 5.925 2.258 14.535 1.00 85.31 340 ALA A N 1
ATOM 2679 C CA . ALA A 1 340 ? 6.611 3.057 15.557 1.00 85.31 340 ALA A CA 1
ATOM 2680 C C . ALA A 1 340 ? 8.148 2.954 15.540 1.00 85.31 340 ALA A C 1
ATOM 2682 O O . ALA A 1 340 ? 8.753 2.247 14.730 1.00 85.31 340 ALA A O 1
ATOM 2683 N N . HIS A 1 341 ? 8.789 3.640 16.495 1.00 79.69 341 HIS A N 1
ATOM 2684 C CA . HIS A 1 341 ? 10.215 3.486 16.807 1.00 79.69 341 HIS A CA 1
ATOM 2685 C C . HIS A 1 341 ? 10.524 2.277 17.713 1.00 79.69 341 HIS A C 1
ATOM 2687 O O . HIS A 1 341 ? 11.693 2.013 17.985 1.00 79.69 341 HIS A O 1
ATOM 2693 N N . ALA A 1 342 ? 9.506 1.596 18.246 1.00 59.34 342 ALA A N 1
ATOM 2694 C CA . ALA A 1 342 ? 9.647 0.726 19.411 1.00 59.34 342 ALA A CA 1
ATOM 2695 C C . ALA A 1 342 ? 9.917 -0.761 19.113 1.00 59.34 342 ALA A C 1
ATOM 2697 O O . ALA A 1 342 ? 9.511 -1.301 18.086 1.00 59.34 342 ALA A O 1
ATOM 2698 N N . HIS A 1 343 ? 10.572 -1.402 20.087 1.00 57.31 343 HIS A N 1
ATOM 2699 C CA . HIS A 1 343 ? 10.927 -2.822 20.180 1.00 57.31 343 HIS A CA 1
ATOM 2700 C C . HIS A 1 343 ? 9.720 -3.783 20.186 1.00 57.31 343 HIS A C 1
ATOM 2702 O O . HIS A 1 343 ? 8.594 -3.365 20.466 1.00 57.31 343 HIS A O 1
ATOM 2708 N N . PRO A 1 344 ? 9.955 -5.102 20.012 1.00 55.22 344 PRO A N 1
ATOM 2709 C CA . PRO A 1 344 ? 9.041 -6.123 20.517 1.00 55.22 344 PRO A CA 1
ATOM 2710 C C . PRO A 1 344 ? 8.692 -5.852 21.985 1.00 55.22 344 PRO A C 1
ATOM 2712 O O . PRO A 1 344 ? 9.581 -5.799 22.835 1.00 55.22 344 PRO A O 1
ATOM 2715 N N . ARG A 1 345 ? 7.406 -5.676 22.283 1.00 66.12 345 ARG A N 1
ATOM 2716 C CA . ARG A 1 345 ? 6.921 -5.456 23.647 1.00 66.12 345 ARG A CA 1
ATOM 2717 C C . ARG A 1 345 ? 6.755 -6.816 24.321 1.00 66.12 345 ARG A C 1
ATOM 2719 O O . ARG A 1 345 ? 6.124 -7.703 23.754 1.00 66.12 345 ARG A O 1
ATOM 2726 N N . LYS A 1 346 ? 7.391 -7.022 25.480 1.00 58.88 346 LYS A N 1
ATOM 2727 C CA . LYS A 1 346 ? 7.379 -8.327 26.176 1.00 58.88 346 LYS A CA 1
ATOM 2728 C C . LYS A 1 346 ? 5.994 -8.673 26.729 1.00 58.88 346 LYS A C 1
ATOM 2730 O O . LYS A 1 346 ? 5.655 -9.842 26.839 1.00 58.88 346 LYS A O 1
ATOM 2735 N N . ASP A 1 347 ? 5.224 -7.653 27.071 1.00 72.19 347 ASP A N 1
ATOM 2736 C CA . ASP A 1 347 ? 3.913 -7.704 27.711 1.00 72.19 347 ASP A CA 1
ATOM 2737 C C . ASP A 1 347 ? 2.745 -7.563 26.725 1.00 72.19 347 ASP A C 1
ATOM 2739 O O . ASP A 1 347 ? 1.593 -7.770 27.110 1.00 72.19 347 ASP A O 1
ATOM 2743 N N . LEU A 1 348 ? 3.028 -7.234 25.459 1.00 80.56 348 LEU A N 1
ATOM 2744 C CA . LEU A 1 348 ? 2.017 -7.001 24.435 1.00 80.56 348 LEU A CA 1
ATOM 2745 C C . LEU A 1 348 ? 2.379 -7.714 23.125 1.00 80.56 348 LEU A C 1
ATOM 2747 O O . LEU A 1 348 ? 3.327 -7.297 22.453 1.00 80.56 348 LEU A O 1
ATOM 2751 N N . PRO A 1 349 ? 1.643 -8.772 22.732 1.00 88.19 349 PRO A N 1
ATOM 2752 C CA . PRO A 1 349 ? 1.924 -9.485 21.493 1.00 88.19 349 PRO A CA 1
ATOM 2753 C C . PRO A 1 349 ? 1.754 -8.546 20.296 1.00 88.19 349 PRO A C 1
ATOM 2755 O O . PRO A 1 349 ? 0.729 -7.886 20.157 1.00 88.19 349 PRO A O 1
ATOM 2758 N N . VAL A 1 350 ? 2.762 -8.493 19.425 1.00 90.44 350 VAL A N 1
ATOM 2759 C CA . VAL A 1 350 ? 2.747 -7.712 18.178 1.00 90.44 350 VAL A CA 1
ATOM 2760 C C . VAL A 1 350 ? 2.880 -8.677 17.009 1.00 90.44 350 VAL A C 1
ATOM 2762 O O . VAL A 1 350 ? 3.919 -9.331 16.872 1.00 90.44 350 VAL A O 1
ATOM 2765 N N . GLY A 1 351 ? 1.827 -8.759 16.196 1.00 92.19 351 GLY A N 1
ATOM 2766 C CA . GLY A 1 351 ? 1.742 -9.642 15.033 1.00 92.19 351 GLY A CA 1
ATOM 2767 C C . GLY A 1 351 ? 2.398 -9.029 13.800 1.00 92.19 351 GLY A C 1
ATOM 2768 O O . GLY A 1 351 ? 3.133 -9.719 13.101 1.00 92.19 351 GLY A O 1
ATOM 2769 N N . CYS A 1 352 ? 2.219 -7.719 13.601 1.00 93.38 352 CYS A N 1
ATOM 2770 C CA . CYS A 1 352 ? 2.867 -6.936 12.550 1.00 93.38 352 CYS A CA 1
ATOM 2771 C C . CYS A 1 352 ? 3.548 -5.695 13.144 1.00 93.38 352 CYS A C 1
ATOM 2773 O O . CYS A 1 352 ? 2.916 -4.896 13.840 1.00 93.38 352 CYS A O 1
ATOM 2775 N N . ALA A 1 353 ? 4.843 -5.531 12.868 1.00 91.81 353 ALA A N 1
ATOM 2776 C CA . ALA A 1 353 ? 5.626 -4.381 13.308 1.00 91.81 353 ALA A CA 1
ATOM 2777 C C . ALA A 1 353 ? 6.246 -3.654 12.108 1.00 91.81 353 ALA A C 1
ATOM 2779 O O . ALA A 1 353 ? 7.228 -4.132 11.536 1.00 91.81 353 ALA A O 1
ATOM 2780 N N . ALA A 1 354 ? 5.715 -2.478 11.769 1.00 92.31 354 ALA A N 1
ATOM 2781 C CA . ALA A 1 354 ? 6.338 -1.554 10.829 1.00 92.31 354 ALA A CA 1
ATOM 2782 C C . ALA A 1 354 ? 7.259 -0.589 11.578 1.00 92.31 354 ALA A C 1
ATOM 2784 O O . ALA A 1 354 ? 6.827 0.295 12.322 1.00 92.31 354 ALA A O 1
ATOM 2785 N N . VAL A 1 355 ? 8.557 -0.782 11.391 1.00 88.88 355 VAL A N 1
ATOM 2786 C CA . VAL A 1 355 ? 9.589 -0.157 12.208 1.00 88.88 355 VAL A CA 1
ATOM 2787 C C . VAL A 1 355 ? 10.273 0.971 11.450 1.00 88.88 355 VAL A C 1
ATOM 2789 O O . VAL A 1 355 ? 10.709 0.789 10.314 1.00 88.88 355 VAL A O 1
ATOM 2792 N N . VAL A 1 356 ? 10.405 2.134 12.093 1.00 85.25 356 VAL A N 1
ATOM 2793 C CA . VAL A 1 356 ? 10.992 3.319 11.451 1.00 85.25 356 VAL A CA 1
ATOM 2794 C C . VAL A 1 356 ? 12.523 3.349 11.508 1.00 85.25 356 VAL A C 1
ATOM 2796 O O . VAL A 1 356 ? 13.188 3.300 10.476 1.00 85.25 356 VAL A O 1
ATOM 2799 N N . TRP A 1 357 ? 13.085 3.491 12.711 1.00 74.44 357 TRP A N 1
ATOM 2800 C CA . TRP A 1 357 ? 14.527 3.703 12.936 1.00 74.44 357 TRP A CA 1
ATOM 2801 C C . TRP A 1 357 ? 15.155 2.655 13.846 1.00 74.44 357 TRP A C 1
ATOM 2803 O O . TRP A 1 357 ? 16.336 2.754 14.169 1.00 74.44 357 TRP A O 1
ATOM 2813 N N . TRP A 1 358 ? 14.369 1.687 14.310 1.00 65.62 358 TRP A N 1
ATOM 2814 C CA . TRP A 1 358 ? 14.934 0.558 15.022 1.00 65.62 358 TRP A CA 1
ATOM 2815 C C . TRP A 1 358 ? 15.393 -0.473 14.000 1.00 65.62 358 TRP A C 1
ATOM 2817 O O . TRP A 1 358 ? 14.679 -0.759 13.049 1.00 65.62 358 TRP A O 1
ATOM 2827 N N . GLU A 1 359 ? 16.613 -0.970 14.158 1.00 56.69 359 GLU A N 1
ATOM 2828 C CA . GLU A 1 359 ? 17.273 -1.780 13.145 1.00 56.69 359 GLU A CA 1
ATOM 2829 C C . GLU A 1 359 ? 17.400 -3.219 13.605 1.00 56.69 359 GLU A C 1
ATOM 2831 O O . GLU A 1 359 ? 18.233 -3.514 14.457 1.00 56.69 359 GLU A O 1
ATOM 2836 N N . TYR A 1 360 ? 16.598 -4.116 13.018 1.00 55.97 360 TYR A N 1
ATOM 2837 C CA . TYR A 1 360 ? 16.834 -5.559 13.150 1.00 55.97 360 TYR A CA 1
ATOM 2838 C C . TYR A 1 360 ? 18.242 -5.882 12.636 1.00 55.97 360 TYR A C 1
ATOM 2840 O O . TYR A 1 360 ? 19.066 -6.418 13.374 1.00 55.97 360 TYR A O 1
ATOM 2848 N N . HIS A 1 361 ? 18.550 -5.435 11.412 1.00 58.75 361 HIS A N 1
ATOM 2849 C CA . HIS A 1 361 ? 19.907 -5.304 10.900 1.00 58.75 361 HIS A CA 1
ATOM 2850 C C . HIS A 1 361 ? 20.044 -4.026 10.054 1.00 58.75 361 HIS A C 1
ATOM 2852 O O . HIS A 1 361 ? 19.157 -3.633 9.299 1.00 58.75 361 HIS A O 1
ATOM 2858 N N . TYR A 1 362 ? 21.193 -3.371 10.184 1.00 70.56 362 TYR A N 1
ATOM 2859 C CA . TYR A 1 362 ? 21.718 -2.437 9.190 1.00 70.56 362 TYR A CA 1
ATOM 2860 C C . TYR A 1 362 ? 21.903 -3.183 7.858 1.00 70.56 362 TYR A C 1
ATOM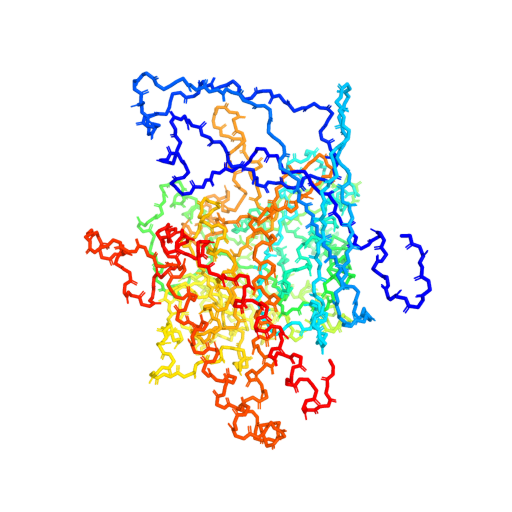 2862 O O . TYR A 1 362 ? 22.186 -4.383 7.886 1.00 70.56 362 TYR A O 1
ATOM 2870 N N . TYR A 1 363 ? 21.815 -2.507 6.703 1.00 75.31 363 TYR A N 1
ATOM 2871 C CA . TYR A 1 363 ? 22.374 -3.109 5.483 1.00 75.31 363 TYR A CA 1
ATOM 2872 C C . TYR A 1 363 ? 23.848 -3.453 5.753 1.00 75.31 363 TYR A C 1
ATOM 2874 O O . TYR A 1 363 ? 24.606 -2.604 6.228 1.00 75.31 363 TYR A O 1
ATOM 2882 N N . ARG A 1 364 ? 24.248 -4.693 5.476 1.00 79.56 364 ARG A N 1
ATOM 2883 C CA . ARG A 1 364 ? 25.631 -5.158 5.615 1.00 79.56 364 ARG A CA 1
ATOM 2884 C C . ARG A 1 364 ? 26.156 -5.503 4.234 1.00 79.56 364 ARG A C 1
ATOM 2886 O O . ARG A 1 364 ? 25.412 -6.051 3.426 1.00 79.56 364 ARG A O 1
ATOM 2893 N N . ASP A 1 365 ? 27.417 -5.167 3.966 1.00 87.19 365 ASP A N 1
ATOM 2894 C CA . ASP A 1 365 ? 28.052 -5.689 2.758 1.00 87.19 365 ASP A CA 1
ATOM 2895 C C . ASP A 1 365 ? 28.018 -7.226 2.814 1.00 87.19 365 ASP A C 1
ATOM 2897 O O . ASP A 1 365 ? 28.258 -7.788 3.892 1.00 87.19 365 ASP A O 1
ATOM 2901 N N . PRO A 1 366 ? 27.730 -7.909 1.695 1.00 89.69 366 PRO A N 1
ATOM 2902 C CA . PRO A 1 366 ? 27.752 -9.366 1.642 1.00 89.69 366 PRO A CA 1
ATOM 2903 C C . PRO A 1 366 ? 29.069 -9.989 2.127 1.00 89.69 366 PRO A C 1
ATOM 2905 O O . PRO A 1 366 ? 29.044 -11.070 2.705 1.00 89.69 366 PRO A O 1
ATOM 2908 N N . SER A 1 367 ? 30.206 -9.283 2.018 1.00 88.81 367 SER A N 1
ATOM 2909 C CA . SER A 1 367 ? 31.491 -9.752 2.564 1.00 88.81 367 SER A CA 1
ATOM 2910 C C . SER A 1 367 ? 31.523 -9.833 4.097 1.00 88.81 367 SER A C 1
ATOM 2912 O O . SER A 1 367 ? 32.431 -10.439 4.658 1.00 88.81 367 SER A O 1
ATOM 2914 N N . VAL A 1 368 ? 30.574 -9.186 4.782 1.00 89.25 368 VAL A N 1
ATOM 2915 C CA . VAL A 1 368 ? 30.432 -9.203 6.244 1.00 89.25 368 VAL A CA 1
ATOM 2916 C C . VAL A 1 368 ? 29.372 -10.213 6.670 1.00 89.25 368 VAL A C 1
ATOM 2918 O O . VAL A 1 368 ? 29.602 -10.987 7.598 1.00 89.25 368 VAL A O 1
ATOM 2921 N N . ALA A 1 369 ? 28.189 -10.181 6.049 1.00 88.81 369 ALA A N 1
ATOM 2922 C CA . ALA A 1 369 ? 27.107 -11.113 6.360 1.00 88.81 369 ALA A CA 1
ATOM 2923 C C . ALA A 1 369 ? 26.046 -11.169 5.254 1.00 88.81 369 ALA A C 1
ATOM 2925 O O . ALA A 1 369 ? 25.598 -10.133 4.763 1.00 88.81 369 ALA A O 1
ATOM 2926 N N . HIS A 1 370 ? 25.537 -12.373 4.981 1.00 91.19 370 HIS A N 1
ATOM 2927 C CA . HIS A 1 370 ? 24.310 -12.571 4.210 1.00 91.19 370 HIS A CA 1
ATOM 2928 C C . HIS A 1 370 ? 23.098 -12.532 5.144 1.00 91.19 370 HIS A C 1
ATOM 2930 O O . HIS A 1 370 ? 22.956 -13.365 6.042 1.00 91.19 370 HIS A O 1
ATOM 2936 N N . VAL A 1 371 ? 22.224 -11.548 4.944 1.00 90.25 371 VAL A N 1
ATOM 2937 C CA . VAL A 1 371 ? 21.004 -11.369 5.738 1.00 90.25 371 VAL A CA 1
ATOM 2938 C C . VAL A 1 371 ? 19.790 -11.665 4.864 1.00 90.25 371 VAL A C 1
ATOM 2940 O O . VAL A 1 371 ? 19.668 -11.147 3.758 1.00 90.25 371 VAL A O 1
ATOM 2943 N N . HIS A 1 372 ? 18.875 -12.482 5.387 1.00 93.31 372 HIS A N 1
ATOM 2944 C CA . HIS A 1 372 ? 17.700 -12.966 4.665 1.00 93.31 372 HIS A CA 1
ATOM 2945 C C . HIS A 1 372 ? 16.420 -12.598 5.417 1.00 93.31 372 HIS A C 1
ATOM 2947 O O . HIS A 1 372 ? 15.855 -13.421 6.138 1.00 93.31 372 HIS A O 1
ATOM 2953 N N . GLY A 1 373 ? 15.937 -11.365 5.258 1.00 92.38 373 GLY A N 1
ATOM 2954 C CA . GLY A 1 373 ? 14.737 -10.895 5.962 1.00 92.38 373 GLY A CA 1
ATOM 2955 C C . GLY A 1 373 ? 13.480 -11.730 5.691 1.00 92.38 373 GLY A C 1
ATOM 2956 O O . GLY A 1 373 ? 12.606 -11.855 6.547 1.00 92.38 373 GLY A O 1
ATOM 2957 N N . TRP A 1 374 ? 13.420 -12.415 4.546 1.00 94.50 374 TRP A N 1
ATOM 2958 C CA . TRP A 1 374 ? 12.334 -13.339 4.225 1.00 94.50 374 TRP A CA 1
ATOM 2959 C C . TRP A 1 374 ? 12.293 -14.595 5.108 1.00 94.50 374 TRP A C 1
ATOM 2961 O O . TRP A 1 374 ? 11.248 -15.245 5.142 1.00 94.50 374 TRP A O 1
ATOM 2971 N N . LYS A 1 375 ? 13.371 -14.954 5.819 1.00 93.69 375 LYS A N 1
ATOM 2972 C CA . LYS A 1 375 ? 13.398 -16.117 6.725 1.00 93.69 375 LYS A CA 1
ATOM 2973 C C . LYS A 1 375 ? 12.739 -15.866 8.078 1.00 93.69 375 LYS A C 1
ATOM 2975 O O . LYS A 1 375 ? 12.467 -16.828 8.779 1.00 93.69 375 LYS A O 1
ATOM 2980 N N . GLY A 1 376 ? 12.495 -14.612 8.458 1.00 86.12 376 GLY A N 1
ATOM 2981 C CA . GLY A 1 376 ? 11.881 -14.310 9.750 1.00 86.12 376 GLY A CA 1
ATOM 2982 C C . GLY A 1 376 ? 10.454 -14.855 9.854 1.00 86.12 376 GLY A C 1
ATOM 2983 O O . GLY A 1 376 ? 9.638 -14.632 8.961 1.00 86.12 376 GLY A O 1
ATOM 2984 N N . ASP A 1 377 ? 10.130 -15.530 10.955 1.00 82.50 377 ASP A N 1
ATOM 2985 C CA . ASP A 1 377 ? 8.756 -15.990 11.219 1.00 82.50 377 ASP A CA 1
ATOM 2986 C C . ASP A 1 377 ? 7.842 -14.838 11.649 1.00 82.50 377 ASP A C 1
ATOM 2988 O O . ASP A 1 377 ? 6.642 -14.841 11.390 1.00 82.50 377 ASP A O 1
ATOM 2992 N N . ARG A 1 378 ? 8.421 -13.804 12.269 1.00 85.81 378 ARG A N 1
ATOM 2993 C CA . ARG A 1 378 ? 7.701 -12.593 12.672 1.00 85.81 378 ARG A CA 1
ATOM 2994 C C . ARG A 1 378 ? 7.560 -11.632 11.500 1.00 85.81 378 ARG A C 1
ATOM 2996 O O . ARG A 1 378 ? 8.529 -11.376 10.782 1.00 85.81 378 ARG A O 1
ATOM 3003 N N . LEU A 1 379 ? 6.385 -11.017 11.369 1.00 91.94 379 LEU A N 1
ATOM 3004 C CA . LEU A 1 379 ? 6.149 -9.976 10.377 1.00 91.94 379 LEU A CA 1
ATOM 3005 C C . LEU A 1 379 ? 6.711 -8.634 10.859 1.00 91.94 379 LEU A C 1
ATOM 3007 O O . LEU A 1 379 ? 6.002 -7.779 11.387 1.00 91.94 379 LEU A O 1
ATOM 3011 N N . VAL A 1 380 ? 8.026 -8.473 10.706 1.00 91.56 380 VAL A N 1
ATOM 3012 C CA . VAL A 1 380 ? 8.714 -7.209 10.975 1.00 91.56 380 VAL A CA 1
ATOM 3013 C C . VAL A 1 380 ? 9.190 -6.601 9.670 1.00 91.56 380 VAL A C 1
ATOM 3015 O O . VAL A 1 380 ? 9.923 -7.221 8.898 1.00 91.56 380 VAL A O 1
ATOM 3018 N N . VAL A 1 381 ? 8.743 -5.380 9.419 1.00 92.81 381 VAL A N 1
ATOM 3019 C CA . VAL A 1 381 ? 8.844 -4.696 8.131 1.00 92.81 381 VAL A CA 1
ATOM 3020 C C . VAL A 1 381 ? 9.345 -3.278 8.337 1.00 92.81 381 VAL A C 1
ATOM 3022 O O . VAL A 1 381 ? 9.239 -2.710 9.425 1.00 92.81 381 VAL A O 1
ATOM 3025 N N . ARG A 1 382 ? 9.941 -2.701 7.300 1.00 91.56 382 ARG A N 1
ATOM 3026 C CA . ARG A 1 382 ? 10.457 -1.337 7.362 1.00 91.56 382 ARG A CA 1
ATOM 3027 C C . ARG A 1 382 ? 9.330 -0.344 7.085 1.00 91.56 382 ARG A C 1
ATOM 3029 O O . ARG A 1 382 ? 8.662 -0.447 6.063 1.00 91.56 382 ARG A O 1
ATOM 3036 N N . PHE A 1 383 ? 9.177 0.660 7.944 1.00 92.38 383 PHE A N 1
ATOM 3037 C CA . PHE A 1 383 ? 8.419 1.875 7.647 1.00 92.38 383 PHE A CA 1
ATOM 3038 C C . PHE A 1 383 ? 9.406 2.982 7.239 1.00 92.38 383 PHE A C 1
ATOM 3040 O O . PHE A 1 383 ? 9.985 3.644 8.108 1.00 92.38 383 PHE A O 1
ATOM 3047 N N . PRO A 1 384 ? 9.622 3.233 5.934 1.00 90.31 384 PRO A N 1
ATOM 3048 C CA . PRO A 1 384 ? 10.556 4.251 5.459 1.00 90.31 384 PRO A CA 1
ATOM 3049 C C . PRO A 1 384 ? 9.963 5.670 5.569 1.00 90.31 384 PRO A C 1
ATOM 3051 O O . PRO A 1 384 ? 9.828 6.396 4.589 1.00 90.31 384 PRO A O 1
ATOM 3054 N N . ARG A 1 385 ? 9.635 6.086 6.799 1.00 89.06 385 ARG A N 1
ATOM 3055 C CA . ARG A 1 385 ? 8.928 7.328 7.166 1.00 89.06 385 ARG A CA 1
ATOM 3056 C C . ARG A 1 385 ? 9.361 8.607 6.431 1.00 89.06 385 ARG A C 1
ATOM 3058 O O . ARG A 1 385 ? 8.484 9.423 6.148 1.00 89.06 385 ARG A O 1
ATOM 3065 N N . PRO A 1 386 ? 10.655 8.879 6.168 1.00 88.88 386 PRO A N 1
ATOM 3066 C CA . PRO A 1 386 ? 11.059 10.103 5.476 1.00 88.88 386 PRO A CA 1
ATOM 3067 C C . PRO A 1 386 ? 10.844 10.081 3.957 1.00 88.88 386 PRO A C 1
ATOM 3069 O O . PRO A 1 386 ? 10.952 11.141 3.346 1.00 88.88 386 PRO A O 1
ATOM 3072 N N . MET A 1 387 ? 10.542 8.930 3.342 1.00 91.38 387 MET A N 1
ATOM 3073 C CA . MET A 1 387 ? 10.257 8.873 1.906 1.00 91.38 387 MET A CA 1
ATOM 3074 C C . MET A 1 387 ? 9.043 9.732 1.558 1.00 91.38 387 MET A C 1
ATOM 3076 O O . MET A 1 387 ? 8.103 9.863 2.344 1.00 91.38 387 MET A O 1
ATOM 3080 N N . ARG A 1 388 ? 9.083 10.365 0.386 1.00 91.38 388 ARG A N 1
ATOM 3081 C CA . ARG A 1 388 ? 8.033 11.264 -0.104 1.00 91.38 388 ARG A CA 1
ATOM 3082 C C . ARG A 1 388 ? 7.709 10.956 -1.566 1.00 91.38 388 ARG A C 1
ATOM 3084 O O . ARG A 1 388 ? 8.585 10.432 -2.248 1.00 91.38 388 ARG A O 1
ATOM 3091 N N . PRO A 1 389 ? 6.524 11.344 -2.079 1.00 89.62 389 PRO A N 1
ATOM 3092 C CA . PRO A 1 389 ? 6.136 11.117 -3.477 1.00 89.62 389 PRO A CA 1
ATOM 3093 C C . PRO A 1 389 ? 7.094 11.749 -4.490 1.00 89.62 389 PRO A C 1
ATOM 3095 O O . PRO A 1 389 ? 7.116 11.376 -5.652 1.00 89.62 389 PRO A O 1
ATOM 3098 N N . TRP A 1 390 ? 7.890 12.726 -4.049 1.00 88.00 390 TRP A N 1
ATOM 3099 C CA . TRP A 1 390 ? 8.884 13.384 -4.883 1.00 88.00 390 TRP A CA 1
ATOM 3100 C C . TRP A 1 390 ? 10.253 12.704 -4.895 1.00 88.00 390 TRP A C 1
ATOM 3102 O O . TRP A 1 390 ? 11.173 13.207 -5.529 1.00 88.00 390 TRP A O 1
ATOM 3112 N N . PHE A 1 391 ? 10.435 11.588 -4.193 1.00 90.94 391 PHE A N 1
ATOM 3113 C CA . PHE A 1 391 ? 11.679 10.824 -4.265 1.00 90.94 391 PHE A CA 1
ATOM 3114 C C . PHE A 1 391 ? 11.827 10.150 -5.637 1.00 90.94 391 PHE A C 1
ATOM 3116 O O . PHE A 1 391 ? 10.897 10.121 -6.440 1.00 90.94 391 PHE A O 1
ATOM 3123 N N . THR A 1 392 ? 13.025 9.647 -5.936 1.00 89.81 392 THR A N 1
ATOM 3124 C CA . THR A 1 392 ? 13.299 9.059 -7.251 1.00 89.81 392 THR A CA 1
ATOM 3125 C C . THR A 1 392 ? 12.560 7.721 -7.431 1.00 89.81 392 THR A C 1
ATOM 3127 O O . THR A 1 392 ? 12.497 6.934 -6.481 1.00 89.81 392 THR A O 1
ATOM 3130 N N . PRO A 1 393 ? 12.066 7.399 -8.645 1.00 91.44 393 PRO A N 1
ATOM 3131 C CA . PRO A 1 393 ? 11.439 6.103 -8.930 1.00 91.44 393 PRO A CA 1
ATOM 3132 C C . PRO A 1 393 ? 12.351 4.906 -8.614 1.00 91.44 393 PRO A C 1
ATOM 3134 O O . PRO A 1 393 ? 11.883 3.857 -8.171 1.00 91.44 393 PRO A O 1
ATOM 3137 N N . VAL A 1 394 ? 13.670 5.081 -8.777 1.00 92.94 394 VAL A N 1
ATOM 3138 C CA . VAL A 1 394 ? 14.686 4.082 -8.405 1.00 92.94 394 VAL A CA 1
ATOM 3139 C C . VAL A 1 394 ? 14.546 3.698 -6.936 1.00 92.94 394 VAL A C 1
ATOM 3141 O O . VAL A 1 394 ? 14.578 2.520 -6.602 1.00 92.94 394 VAL A O 1
ATOM 3144 N N . GLN A 1 395 ? 14.330 4.661 -6.043 1.00 92.56 395 GLN A N 1
ATOM 3145 C CA . GLN A 1 395 ? 14.219 4.352 -4.626 1.00 92.56 395 GLN A CA 1
ATOM 3146 C C . GLN A 1 395 ? 13.001 3.475 -4.320 1.00 92.56 395 GLN A C 1
ATOM 3148 O O . GLN A 1 395 ? 13.124 2.546 -3.527 1.00 92.56 395 GLN A O 1
ATOM 3153 N N . PHE A 1 396 ? 11.860 3.712 -4.976 1.00 95.38 396 PHE A N 1
ATOM 3154 C CA . PHE A 1 396 ? 10.674 2.861 -4.843 1.00 95.38 396 PHE A CA 1
ATOM 3155 C C . PHE A 1 396 ? 10.898 1.455 -5.409 1.00 95.38 396 PHE A C 1
ATOM 3157 O O . PHE A 1 396 ? 10.455 0.491 -4.791 1.00 95.38 396 PHE A O 1
ATOM 3164 N N . ARG A 1 397 ? 11.652 1.316 -6.509 1.00 96.19 397 ARG A N 1
ATOM 3165 C CA . ARG A 1 397 ? 12.053 0.004 -7.046 1.00 96.19 397 ARG A CA 1
ATOM 3166 C C . ARG A 1 397 ? 12.886 -0.797 -6.047 1.00 96.19 397 ARG A C 1
ATOM 3168 O O . ARG A 1 397 ? 12.633 -1.972 -5.818 1.00 96.19 397 ARG A O 1
ATOM 3175 N N . LEU A 1 398 ? 13.889 -0.165 -5.441 1.00 95.62 398 LEU A N 1
ATOM 3176 C CA . LEU A 1 398 ? 14.895 -0.884 -4.654 1.00 95.62 398 LEU A CA 1
ATOM 3177 C C . LEU A 1 398 ? 14.505 -1.084 -3.178 1.00 95.62 398 LEU A C 1
ATOM 3179 O O . LEU A 1 398 ? 15.172 -1.837 -2.465 1.00 95.62 398 LEU A O 1
ATOM 3183 N N . VAL A 1 399 ? 13.448 -0.417 -2.694 1.00 94.62 399 VAL A N 1
ATOM 3184 C CA . VAL A 1 399 ? 13.153 -0.315 -1.254 1.00 94.62 399 VAL A CA 1
ATOM 3185 C C . VAL A 1 399 ? 12.902 -1.668 -0.581 1.00 94.62 399 VAL A C 1
ATOM 3187 O O . VAL A 1 399 ? 13.387 -1.900 0.530 1.00 94.62 399 VAL A O 1
ATOM 3190 N N . ASN A 1 400 ? 12.174 -2.575 -1.239 1.00 96.06 400 ASN A N 1
ATOM 3191 C CA . ASN A 1 400 ? 11.847 -3.884 -0.672 1.00 96.06 400 ASN A CA 1
ATOM 3192 C C . ASN A 1 400 ? 13.067 -4.802 -0.660 1.00 96.06 400 ASN A C 1
ATOM 3194 O O . ASN A 1 400 ? 13.352 -5.413 0.368 1.00 96.06 400 ASN A O 1
ATOM 3198 N N . GLU A 1 401 ? 13.849 -4.827 -1.738 1.00 95.06 401 GLU A N 1
ATOM 3199 C CA . GLU A 1 401 ? 15.017 -5.702 -1.830 1.00 95.06 401 GLU A CA 1
ATOM 3200 C C . GLU A 1 401 ? 16.116 -5.289 -0.839 1.00 95.06 401 GLU A C 1
ATOM 3202 O O . GLU A 1 401 ? 16.703 -6.131 -0.157 1.00 95.06 401 GLU A O 1
ATOM 3207 N N . LEU A 1 402 ? 16.326 -3.979 -0.661 1.00 92.50 402 LEU A N 1
ATOM 3208 C CA . LEU A 1 402 ? 17.193 -3.445 0.393 1.00 92.50 402 LEU A CA 1
ATOM 3209 C C . LEU A 1 402 ? 16.660 -3.739 1.802 1.00 92.50 402 LEU A C 1
ATOM 3211 O O . LEU A 1 402 ? 17.446 -3.907 2.735 1.00 92.50 402 LEU A O 1
ATOM 3215 N N . SER A 1 403 ? 15.339 -3.806 1.978 1.00 91.94 403 SER A N 1
ATOM 3216 C CA . SER A 1 403 ? 14.723 -4.168 3.259 1.00 91.94 403 SER A CA 1
ATOM 3217 C C . SER A 1 403 ? 14.923 -5.653 3.577 1.00 91.94 403 SER A C 1
ATOM 3219 O O . SER A 1 403 ? 15.311 -5.971 4.702 1.00 91.94 403 SER A O 1
ATOM 3221 N N . LEU A 1 404 ? 14.783 -6.543 2.588 1.00 93.00 404 LEU A N 1
ATOM 3222 C CA . LEU A 1 404 ? 15.108 -7.969 2.718 1.00 93.00 404 LEU A CA 1
ATOM 3223 C C . LEU A 1 404 ? 16.583 -8.180 3.088 1.00 93.00 404 LEU A C 1
ATOM 3225 O O . LEU A 1 404 ? 16.878 -8.916 4.033 1.00 93.00 404 LEU A O 1
ATOM 3229 N N . ALA A 1 405 ? 17.494 -7.466 2.418 1.00 88.62 405 ALA A N 1
ATOM 3230 C CA . ALA A 1 405 ? 18.931 -7.481 2.713 1.00 88.62 405 ALA A CA 1
ATOM 3231 C C . ALA A 1 405 ? 19.296 -6.865 4.081 1.00 88.62 405 ALA A C 1
ATOM 3233 O O . ALA A 1 405 ? 20.422 -7.004 4.549 1.00 88.62 405 ALA A O 1
ATOM 3234 N N . ALA A 1 406 ? 18.354 -6.180 4.732 1.00 86.19 406 ALA A N 1
ATOM 3235 C CA . ALA A 1 406 ? 18.495 -5.600 6.067 1.00 86.19 406 ALA A CA 1
ATOM 3236 C C . ALA A 1 406 ? 17.684 -6.366 7.134 1.00 86.19 406 ALA A C 1
ATOM 3238 O O . ALA A 1 406 ? 17.474 -5.868 8.238 1.00 86.19 406 ALA A O 1
ATOM 3239 N N . GLY A 1 407 ? 17.213 -7.578 6.821 1.00 88.44 407 GLY A N 1
ATOM 3240 C CA . GLY A 1 407 ? 16.546 -8.454 7.790 1.00 88.44 407 GLY A CA 1
ATOM 3241 C C . GLY A 1 407 ? 15.055 -8.191 7.994 1.00 88.44 407 GLY A C 1
ATOM 3242 O O . GLY A 1 407 ? 14.456 -8.806 8.870 1.00 88.44 407 GLY A O 1
ATOM 3243 N N . TYR A 1 408 ? 14.442 -7.324 7.190 1.00 91.31 408 TYR A N 1
ATOM 3244 C CA . TYR A 1 408 ? 12.999 -7.079 7.218 1.00 91.31 408 TYR A CA 1
ATOM 3245 C C . TYR A 1 408 ? 12.274 -7.971 6.221 1.00 91.31 408 TYR A C 1
ATOM 3247 O O . TYR A 1 408 ? 12.819 -8.311 5.179 1.00 91.31 408 TYR A O 1
ATOM 3255 N N . ARG A 1 409 ? 11.006 -8.282 6.485 1.00 93.69 409 ARG A N 1
ATOM 3256 C CA . ARG A 1 409 ? 10.133 -9.039 5.570 1.00 93.69 409 ARG A CA 1
ATOM 3257 C C . ARG A 1 409 ? 9.696 -8.236 4.334 1.00 93.69 409 ARG A C 1
ATOM 3259 O O . ARG A 1 409 ? 9.069 -8.810 3.450 1.00 93.69 409 ARG A O 1
ATOM 3266 N N . GLY A 1 410 ? 10.028 -6.945 4.283 1.00 94.81 410 GLY A N 1
ATOM 3267 C CA . GLY A 1 410 ? 9.675 -5.999 3.227 1.00 94.81 410 GLY A CA 1
ATOM 3268 C C . GLY A 1 410 ? 9.400 -4.611 3.809 1.00 94.81 410 GLY A C 1
ATOM 3269 O O . GLY A 1 410 ? 10.085 -4.189 4.751 1.00 94.81 410 GLY A O 1
ATOM 3270 N N . THR A 1 411 ? 8.408 -3.910 3.266 1.00 95.06 411 THR A N 1
ATOM 3271 C CA . THR A 1 411 ? 8.039 -2.540 3.641 1.00 95.06 411 THR A CA 1
ATOM 3272 C C . THR A 1 411 ? 6.553 -2.397 3.948 1.00 95.06 411 THR A C 1
ATOM 3274 O O . THR A 1 411 ? 5.730 -3.202 3.523 1.00 95.06 411 THR A O 1
ATOM 3277 N N . ALA A 1 412 ? 6.221 -1.368 4.721 1.00 94.69 412 ALA A N 1
ATOM 3278 C CA . ALA A 1 412 ? 4.860 -1.073 5.141 1.00 94.69 412 ALA A CA 1
ATOM 3279 C C . ALA A 1 412 ? 4.618 0.427 5.281 1.00 94.69 412 ALA A C 1
ATOM 3281 O O . ALA A 1 412 ? 5.560 1.229 5.245 1.00 94.69 412 ALA A O 1
ATOM 3282 N N . ARG A 1 413 ? 3.346 0.790 5.492 1.00 93.44 413 ARG A N 1
ATOM 3283 C CA . ARG A 1 413 ? 2.876 2.172 5.652 1.00 93.44 413 ARG A CA 1
ATOM 3284 C C . ARG A 1 413 ? 3.042 3.056 4.407 1.00 93.44 413 ARG A C 1
ATOM 3286 O O . ARG A 1 413 ? 3.105 4.284 4.519 1.00 93.44 413 ARG A O 1
ATOM 3293 N N . PHE A 1 414 ? 3.083 2.455 3.223 1.00 96.50 414 PHE A N 1
ATOM 3294 C CA . PHE A 1 414 ? 2.801 3.174 1.985 1.00 96.50 414 PHE A CA 1
ATOM 3295 C C . PHE A 1 414 ? 1.289 3.231 1.764 1.00 96.50 414 PHE A C 1
ATOM 3297 O O . PHE A 1 414 ? 0.575 2.309 2.139 1.00 96.50 414 PHE A O 1
ATOM 3304 N N . GLY A 1 415 ? 0.785 4.318 1.191 1.00 96.62 415 GLY A N 1
ATOM 3305 C CA . GLY A 1 415 ? -0.618 4.458 0.816 1.00 96.62 415 GLY A CA 1
ATOM 3306 C C . GLY A 1 415 ? -0.850 4.061 -0.637 1.00 96.62 415 GLY A C 1
ATOM 3307 O O . GLY A 1 415 ? 0.003 4.288 -1.492 1.00 96.62 415 GLY A O 1
ATOM 3308 N N . GLY A 1 416 ? -2.016 3.504 -0.938 1.00 97.06 416 GLY A N 1
ATOM 3309 C CA . GLY A 1 416 ? -2.499 3.331 -2.303 1.00 97.06 416 GLY A CA 1
ATOM 3310 C C . GLY A 1 416 ? -3.140 4.623 -2.785 1.00 97.06 416 GLY A C 1
ATOM 3311 O O . GLY A 1 416 ? -2.507 5.455 -3.423 1.00 97.06 416 GLY A O 1
ATOM 3312 N N . ASP A 1 417 ? -4.390 4.817 -2.407 1.00 97.12 417 ASP A N 1
ATOM 3313 C CA . ASP A 1 417 ? -5.308 5.896 -2.780 1.00 97.12 417 ASP A CA 1
ATOM 3314 C C . ASP A 1 417 ? -5.346 7.039 -1.747 1.00 97.12 417 ASP A C 1
ATOM 3316 O O . ASP A 1 417 ? -6.371 7.674 -1.532 1.00 97.12 417 ASP A O 1
ATOM 3320 N N . PHE A 1 418 ? -4.210 7.364 -1.127 1.00 96.62 418 PHE A N 1
ATOM 3321 C CA . PHE A 1 418 ? -4.058 8.543 -0.256 1.00 96.62 418 PHE A CA 1
ATOM 3322 C C . PHE A 1 418 ? -3.704 9.826 -1.031 1.00 96.62 418 PHE A C 1
ATOM 3324 O O . PHE A 1 418 ? -3.066 10.728 -0.486 1.00 96.62 418 PHE A O 1
ATOM 3331 N N . PHE A 1 419 ? -4.078 9.915 -2.309 1.00 94.62 419 PHE A N 1
ATOM 3332 C CA . PHE A 1 419 ? -3.812 11.095 -3.133 1.00 94.62 419 PHE A CA 1
ATOM 3333 C C . PHE A 1 419 ? -4.545 12.345 -2.600 1.00 94.62 419 PHE A C 1
ATOM 3335 O O . PHE A 1 419 ? -5.510 12.226 -1.837 1.00 94.62 419 PHE A O 1
ATOM 3342 N N . PRO A 1 420 ? -4.100 13.566 -2.963 1.00 93.75 420 PRO A N 1
ATOM 3343 C CA . PRO A 1 420 ? -4.721 14.795 -2.480 1.00 93.75 420 PRO A CA 1
ATOM 3344 C C . PRO A 1 420 ? -6.232 14.852 -2.747 1.00 93.75 420 PRO A C 1
ATOM 3346 O O . PRO A 1 420 ? -6.676 14.788 -3.891 1.00 93.75 420 PRO A O 1
ATOM 3349 N N . ALA A 1 421 ? -7.009 15.026 -1.678 1.00 95.06 421 ALA A N 1
ATOM 3350 C CA . ALA A 1 421 ? -8.472 15.119 -1.704 1.00 95.06 421 ALA A CA 1
ATOM 3351 C C . ALA A 1 421 ? -9.011 16.307 -0.886 1.00 95.06 421 ALA A C 1
ATOM 3353 O O . ALA A 1 421 ? -10.182 16.658 -0.993 1.00 95.06 421 ALA A O 1
ATOM 3354 N N . LEU A 1 422 ? -8.158 16.979 -0.104 1.00 94.56 422 LEU A N 1
ATOM 3355 C CA . LEU A 1 422 ? -8.528 18.139 0.704 1.00 94.56 422 LEU A CA 1
ATOM 3356 C C . LEU A 1 422 ? -8.039 19.442 0.061 1.00 94.56 422 LEU A C 1
ATOM 3358 O O . LEU A 1 422 ? -6.887 19.560 -0.382 1.00 94.56 422 LEU A O 1
ATOM 3362 N N . LYS A 1 423 ? -8.926 20.441 0.032 1.00 92.75 423 LYS A N 1
ATOM 3363 C CA . LYS A 1 423 ? -8.626 21.795 -0.444 1.00 92.75 423 LYS A CA 1
ATOM 3364 C C . LYS A 1 423 ? -7.910 22.592 0.652 1.00 92.75 423 LYS A C 1
ATOM 3366 O O . LYS A 1 423 ? -8.271 22.517 1.823 1.00 92.75 423 LYS A O 1
ATOM 3371 N N . ASP A 1 424 ? -6.886 23.353 0.277 1.00 90.25 424 ASP A N 1
ATOM 3372 C CA . ASP A 1 424 ? -6.248 24.318 1.173 1.00 90.25 424 ASP A CA 1
ATOM 3373 C C . ASP A 1 424 ? -7.109 25.584 1.348 1.00 90.25 424 ASP A C 1
ATOM 3375 O O . ASP A 1 424 ? -8.151 25.744 0.713 1.00 90.25 424 ASP A O 1
ATOM 3379 N N . ARG A 1 425 ? -6.654 26.533 2.180 1.00 90.00 425 ARG A N 1
ATOM 3380 C CA . ARG A 1 425 ? -7.358 27.814 2.417 1.00 90.00 425 ARG A CA 1
ATOM 3381 C C . ARG A 1 425 ? -7.579 28.659 1.152 1.00 90.00 425 ARG A C 1
ATOM 3383 O O . ARG A 1 425 ? -8.328 29.623 1.201 1.00 90.00 425 ARG A O 1
ATOM 3390 N N . ARG A 1 426 ? -6.903 28.342 0.042 1.00 92.06 426 ARG A N 1
ATOM 3391 C CA . ARG A 1 426 ? -7.047 29.004 -1.264 1.00 92.06 426 ARG A CA 1
ATOM 3392 C C . ARG A 1 426 ? -7.852 28.150 -2.254 1.00 92.06 426 ARG A C 1
ATOM 3394 O O . ARG A 1 426 ? -7.801 28.409 -3.451 1.00 92.06 426 ARG A O 1
ATOM 3401 N N . GLY A 1 427 ? -8.533 27.104 -1.783 1.00 90.06 427 GLY A N 1
ATOM 3402 C CA . GLY A 1 427 ? -9.342 26.205 -2.605 1.00 90.06 427 GLY A CA 1
ATOM 3403 C C . GLY A 1 427 ? -8.543 25.186 -3.425 1.00 90.06 427 GLY A C 1
ATOM 3404 O O . GLY A 1 427 ? -9.135 24.443 -4.205 1.00 90.06 427 GLY A O 1
ATOM 3405 N N . ARG A 1 428 ? -7.213 25.111 -3.273 1.00 87.88 428 ARG A N 1
ATOM 3406 C CA . ARG A 1 428 ? -6.363 24.230 -4.094 1.00 87.88 428 ARG A CA 1
ATOM 3407 C C . ARG A 1 428 ? -6.313 22.830 -3.497 1.00 87.88 428 ARG A C 1
ATOM 3409 O O . ARG A 1 428 ? -6.000 22.684 -2.318 1.00 87.88 428 ARG A O 1
ATOM 3416 N N . LEU A 1 429 ? -6.532 21.802 -4.313 1.00 89.00 429 LEU A N 1
ATOM 3417 C CA . LEU A 1 429 ? -6.458 20.399 -3.896 1.00 89.00 429 LEU A CA 1
ATOM 3418 C C . LEU A 1 429 ? -5.000 20.004 -3.596 1.00 89.00 429 LEU A C 1
ATOM 3420 O O . LEU A 1 429 ? -4.200 19.821 -4.512 1.00 89.00 429 LEU A O 1
ATOM 3424 N N . ARG A 1 430 ? -4.625 19.958 -2.313 1.00 87.12 430 ARG A N 1
ATOM 3425 C CA . ARG A 1 430 ? -3.234 19.710 -1.873 1.00 87.12 430 ARG A CA 1
ATOM 3426 C C . ARG A 1 430 ? -3.112 18.808 -0.651 1.00 87.12 430 ARG A C 1
ATOM 3428 O O . ARG A 1 430 ? -2.058 18.209 -0.469 1.00 87.12 430 ARG A O 1
ATOM 3435 N N . GLY A 1 431 ? -4.131 18.747 0.202 1.00 90.75 431 GLY A N 1
ATOM 3436 C CA . GLY A 1 431 ? -4.090 17.948 1.423 1.00 90.75 431 GLY A CA 1
ATOM 3437 C C . GLY A 1 431 ? -4.506 16.503 1.168 1.00 90.75 431 GLY A C 1
ATOM 3438 O O . GLY A 1 431 ? -5.441 16.246 0.413 1.00 90.75 431 GLY A O 1
ATOM 3439 N N . THR A 1 432 ? -3.827 15.565 1.818 1.00 94.06 432 THR A N 1
ATOM 3440 C CA . THR A 1 432 ? -4.259 14.166 1.929 1.00 94.06 432 THR A CA 1
ATOM 3441 C C . THR A 1 432 ? -5.092 13.997 3.201 1.00 94.06 432 THR A C 1
ATOM 3443 O O . THR A 1 432 ? -5.058 14.858 4.083 1.00 94.06 432 THR A O 1
ATOM 3446 N N . ILE A 1 433 ? -5.858 12.908 3.313 1.00 95.25 433 ILE A N 1
ATOM 3447 C CA . ILE A 1 433 ? -6.707 12.698 4.497 1.00 95.25 433 ILE A CA 1
ATOM 3448 C C . ILE A 1 433 ? -5.953 12.111 5.702 1.00 95.25 433 ILE A C 1
ATOM 3450 O O . ILE A 1 433 ? -6.461 12.160 6.821 1.00 95.25 433 ILE A O 1
ATOM 3454 N N . ALA A 1 434 ? -4.744 11.576 5.502 1.00 94.06 434 ALA A N 1
ATOM 3455 C CA . ALA A 1 434 ? -3.968 10.950 6.569 1.00 94.06 434 ALA A CA 1
ATOM 3456 C C . ALA A 1 434 ? -3.640 11.963 7.681 1.00 94.06 434 ALA A C 1
ATOM 3458 O O . ALA A 1 434 ? -2.962 12.969 7.460 1.00 94.06 434 ALA A O 1
ATOM 3459 N N . GLY A 1 435 ? -4.118 11.685 8.894 1.00 92.19 435 GLY A N 1
ATOM 3460 C CA . GLY A 1 435 ? -3.997 12.565 10.053 1.00 92.19 435 GLY A CA 1
ATOM 3461 C C . GLY A 1 435 ? -4.760 13.885 9.909 1.00 92.19 435 GLY A C 1
ATOM 3462 O O . GLY A 1 435 ? -4.336 14.875 10.499 1.00 92.19 435 GLY A O 1
ATOM 3463 N N . ARG A 1 436 ? -5.841 13.942 9.112 1.00 94.31 436 ARG A N 1
ATOM 3464 C CA . ARG A 1 436 ? -6.620 15.184 8.915 1.00 94.31 436 ARG A CA 1
ATOM 3465 C C . ARG A 1 436 ? -7.322 15.685 10.178 1.00 94.31 436 ARG A C 1
ATOM 3467 O O . ARG A 1 436 ? -7.623 16.872 10.257 1.00 94.31 436 ARG A O 1
ATOM 3474 N N . PHE A 1 437 ? -7.587 14.804 11.143 1.00 95.56 437 PHE A N 1
ATOM 3475 C CA . PHE A 1 437 ? -8.165 15.179 12.430 1.00 95.56 437 PHE A CA 1
ATOM 3476 C C . PHE A 1 437 ? -7.041 15.510 13.415 1.00 95.56 437 PHE A C 1
ATOM 3478 O O . PHE A 1 437 ? -6.194 14.650 13.665 1.00 95.56 437 PHE A O 1
ATOM 3485 N N . PRO A 1 438 ? -7.021 16.715 14.015 1.00 95.44 438 PRO A N 1
ATOM 3486 C CA . PRO A 1 438 ? -5.939 17.112 14.912 1.00 95.44 438 PRO A CA 1
ATOM 3487 C C . PRO A 1 438 ? -5.704 16.136 16.073 1.00 95.44 438 PRO A C 1
ATOM 3489 O O . PRO A 1 438 ? -4.555 15.860 16.403 1.00 95.44 438 PRO A O 1
ATOM 3492 N N . LYS A 1 439 ? -6.761 15.547 16.653 1.00 94.12 439 LYS A N 1
ATOM 3493 C CA . LYS A 1 439 ? -6.637 14.605 17.780 1.00 94.12 439 LYS A CA 1
ATOM 3494 C C . LYS A 1 439 ? -5.944 13.282 17.416 1.00 94.12 439 LYS A C 1
ATOM 3496 O O . LYS A 1 439 ? -5.280 12.688 18.259 1.00 94.12 439 LYS A O 1
ATOM 3501 N N . SER A 1 440 ? -6.035 12.833 16.165 1.00 94.12 440 SER A N 1
ATOM 3502 C CA . SER A 1 440 ? -5.365 11.618 15.674 1.00 94.12 440 SER A CA 1
ATOM 3503 C C . SER A 1 440 ? -4.153 11.914 14.796 1.00 94.12 440 SER A C 1
ATOM 3505 O O . SER A 1 440 ? -3.665 11.054 14.057 1.00 94.12 440 SER A O 1
ATOM 3507 N N . HIS A 1 441 ? -3.621 13.134 14.861 1.00 91.69 441 HIS A N 1
ATOM 3508 C CA . HIS A 1 441 ? -2.416 13.500 14.134 1.00 91.69 441 HIS A CA 1
ATOM 3509 C C . HIS A 1 441 ? -1.177 12.929 14.834 1.00 91.69 441 HIS A C 1
ATOM 3511 O O . HIS A 1 441 ? -0.829 13.316 15.946 1.00 91.69 441 HIS A O 1
ATOM 3517 N N . TRP A 1 442 ? -0.488 11.991 14.180 1.00 89.94 442 TRP A N 1
ATOM 3518 C CA . TRP A 1 442 ? 0.694 11.314 14.737 1.00 89.94 442 TRP A CA 1
ATOM 3519 C C . TRP A 1 442 ? 2.011 12.004 14.386 1.00 89.94 442 TRP A C 1
ATOM 3521 O O . TRP A 1 442 ? 3.027 11.341 14.150 1.00 89.94 442 TRP A O 1
ATOM 3531 N N . HIS A 1 443 ? 1.996 13.331 14.281 1.00 86.12 443 HIS A N 1
ATOM 3532 C CA . HIS A 1 443 ? 3.121 14.132 13.821 1.00 86.12 443 HIS A CA 1
ATOM 3533 C C . HIS A 1 443 ? 3.679 13.610 12.479 1.00 86.12 443 HIS A C 1
ATOM 3535 O O . HIS A 1 443 ? 3.113 13.862 11.415 1.00 86.12 443 HIS A O 1
ATOM 3541 N N . ASN A 1 444 ? 4.777 12.854 12.518 1.00 84.56 444 ASN A N 1
ATOM 3542 C CA . ASN A 1 444 ? 5.484 12.350 11.347 1.00 84.56 444 ASN A CA 1
ATOM 3543 C C . ASN A 1 444 ? 5.253 10.852 11.063 1.00 84.56 444 ASN A C 1
ATOM 3545 O O . ASN A 1 444 ? 5.836 10.354 10.105 1.00 84.56 444 ASN A O 1
ATOM 3549 N N . LEU A 1 445 ? 4.423 10.139 11.841 1.00 89.50 445 LEU A N 1
ATOM 3550 C CA . LEU A 1 445 ? 4.107 8.703 11.672 1.00 89.50 445 LEU A CA 1
ATOM 3551 C C . LEU A 1 445 ? 2.832 8.432 10.844 1.00 89.50 445 LEU A C 1
ATOM 3553 O O . LEU A 1 445 ? 2.191 7.382 10.969 1.00 89.50 445 LEU A O 1
ATOM 3557 N N . ARG A 1 446 ? 2.458 9.377 9.985 1.00 88.44 446 ARG A N 1
ATOM 3558 C CA . ARG A 1 446 ? 1.324 9.265 9.056 1.00 88.44 446 ARG A CA 1
ATOM 3559 C C . ARG A 1 446 ? 1.750 8.689 7.703 1.00 88.44 446 ARG A C 1
ATOM 3561 O O . ARG A 1 446 ? 2.941 8.597 7.406 1.00 88.44 446 ARG A O 1
ATOM 3568 N N . VAL A 1 447 ? 0.770 8.309 6.887 1.00 93.50 447 VAL A N 1
ATOM 3569 C CA . VAL A 1 447 ? 0.996 7.926 5.488 1.00 93.50 447 VAL A CA 1
ATOM 3570 C C . VAL A 1 447 ? 1.393 9.177 4.699 1.00 93.50 447 VAL A C 1
ATOM 3572 O O . VAL A 1 447 ? 0.638 10.143 4.635 1.00 93.50 447 VAL A O 1
ATOM 3575 N N . GLU A 1 448 ? 2.604 9.173 4.143 1.00 91.81 448 GLU A N 1
ATOM 3576 C CA . GLU A 1 448 ? 3.198 10.325 3.437 1.00 91.81 448 GLU A CA 1
ATOM 3577 C C . GLU A 1 448 ? 3.392 10.071 1.937 1.00 91.81 448 GLU A C 1
ATOM 3579 O O . GLU A 1 448 ? 3.696 10.997 1.193 1.00 91.81 448 GLU A O 1
ATOM 3584 N N . VAL A 1 449 ? 3.239 8.824 1.490 1.00 93.81 449 VAL A N 1
ATOM 3585 C CA . VAL A 1 449 ? 3.398 8.403 0.095 1.00 93.81 449 VAL A CA 1
ATOM 3586 C C . VAL A 1 449 ? 2.114 7.723 -0.350 1.00 93.81 449 VAL A C 1
ATOM 3588 O O . VAL A 1 449 ? 1.617 6.852 0.360 1.00 93.81 449 VAL A O 1
ATOM 3591 N N . ASN A 1 450 ? 1.618 8.096 -1.526 1.00 93.81 450 ASN A N 1
ATOM 3592 C CA . ASN A 1 450 ? 0.538 7.421 -2.235 1.00 93.81 450 ASN A CA 1
ATOM 3593 C C . ASN A 1 450 ? 1.067 6.867 -3.563 1.00 93.81 450 ASN A C 1
ATOM 3595 O O . ASN A 1 450 ? 1.799 7.551 -4.274 1.00 93.81 450 ASN A O 1
ATOM 3599 N N . PHE A 1 451 ? 0.704 5.632 -3.890 1.00 96.19 451 PHE A N 1
ATOM 3600 C CA . PHE A 1 451 ? 1.109 4.969 -5.128 1.00 96.19 451 PHE A CA 1
ATOM 3601 C C . PHE A 1 451 ? 0.071 5.078 -6.244 1.00 96.19 451 PHE A C 1
ATOM 3603 O O . PHE A 1 451 ? 0.409 4.949 -7.421 1.00 96.19 451 PHE A O 1
ATOM 3610 N N . LEU A 1 452 ? -1.184 5.328 -5.894 1.00 97.19 452 LEU A N 1
ATOM 3611 C CA . LEU A 1 452 ? -2.254 5.588 -6.841 1.00 97.19 452 LEU A CA 1
ATOM 3612 C C . LEU A 1 452 ? -2.558 7.082 -6.884 1.00 97.19 452 LEU A C 1
ATOM 3614 O O . LEU A 1 452 ? -2.297 7.822 -5.934 1.00 97.19 452 LEU A O 1
ATOM 3618 N N . GLU A 1 453 ? -3.143 7.512 -7.993 1.00 95.75 453 GLU A N 1
ATOM 3619 C CA . GLU A 1 453 ? -3.546 8.894 -8.243 1.00 95.75 453 GLU A CA 1
ATOM 3620 C C . GLU A 1 453 ? -4.988 8.954 -8.753 1.00 95.75 453 GLU A C 1
ATOM 3622 O O . GLU A 1 453 ? -5.518 7.979 -9.294 1.00 95.75 453 GLU A O 1
ATOM 3627 N N . ARG A 1 454 ? -5.636 10.112 -8.590 1.00 95.12 454 ARG A N 1
ATOM 3628 C CA . ARG A 1 454 ? -7.025 10.328 -9.028 1.00 95.12 454 ARG A CA 1
ATOM 3629 C C . ARG A 1 454 ? -7.116 10.294 -10.553 1.00 95.12 454 ARG A C 1
ATOM 3631 O O . ARG A 1 454 ? -6.603 11.214 -11.185 1.00 95.12 454 ARG A O 1
ATOM 3638 N N . GLY A 1 455 ? -7.762 9.290 -11.143 1.00 94.81 455 GLY A N 1
ATOM 3639 C CA . GLY A 1 455 ? -8.123 9.255 -12.568 1.00 94.81 455 GLY A CA 1
ATOM 3640 C C . GLY A 1 455 ? -9.545 9.762 -12.830 1.00 94.81 455 GLY A C 1
ATOM 3641 O O . GLY A 1 455 ? -10.262 10.135 -11.901 1.00 94.81 455 GLY A O 1
ATOM 3642 N N . SER A 1 456 ? -9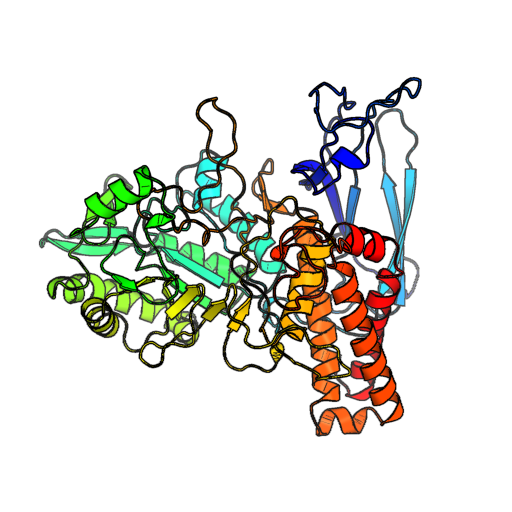.986 9.755 -14.089 1.00 92.56 456 SER A N 1
ATOM 3643 C CA . SER A 1 456 ? -11.345 10.184 -14.467 1.00 92.56 456 SER A CA 1
ATOM 3644 C C . SER A 1 456 ? -12.450 9.250 -13.954 1.00 92.56 456 SER A C 1
ATOM 3646 O O . SER A 1 456 ? -13.521 9.724 -13.600 1.00 92.56 456 SER A O 1
ATOM 3648 N N . HIS A 1 457 ? -12.169 7.947 -13.839 1.00 92.38 457 HIS A N 1
ATOM 3649 C CA . HIS A 1 457 ? -13.140 6.902 -13.472 1.00 92.38 457 HIS A CA 1
ATOM 3650 C C . HIS A 1 457 ? -12.681 6.071 -12.259 1.00 92.38 457 HIS A C 1
ATOM 3652 O O . HIS A 1 457 ? -12.839 4.851 -12.215 1.00 92.38 457 HIS A O 1
ATOM 3658 N N . GLY A 1 458 ? -12.023 6.720 -11.301 1.00 96.62 458 GLY A N 1
ATOM 3659 C CA . GLY A 1 458 ? -11.395 6.067 -10.154 1.00 96.62 458 GLY A CA 1
ATOM 3660 C C . GLY A 1 458 ? -9.872 6.097 -10.202 1.00 96.62 458 GLY A C 1
ATOM 3661 O O . GLY A 1 458 ? -9.258 6.708 -11.081 1.00 96.62 458 GLY A O 1
ATOM 3662 N N . ALA A 1 459 ? -9.262 5.453 -9.210 1.00 97.56 459 ALA A N 1
ATOM 3663 C CA . ALA A 1 459 ? -7.817 5.439 -9.045 1.00 97.56 459 ALA A CA 1
ATOM 3664 C C . ALA A 1 459 ? -7.101 4.848 -10.275 1.00 97.56 459 ALA A C 1
ATOM 3666 O O . ALA A 1 459 ? -7.570 3.882 -10.888 1.00 97.56 459 ALA A O 1
ATOM 3667 N N . VAL A 1 460 ? -5.942 5.421 -10.596 1.00 97.50 460 VAL A N 1
ATOM 3668 C CA . VAL A 1 460 ? -4.992 4.912 -11.590 1.00 97.50 460 VAL A CA 1
ATOM 3669 C C . VAL A 1 460 ? -3.634 4.670 -10.941 1.00 97.50 460 VAL A C 1
ATOM 3671 O O . VAL A 1 460 ? -3.251 5.343 -9.984 1.00 97.50 460 VAL A O 1
ATOM 3674 N N . SER A 1 461 ? -2.898 3.697 -11.465 1.00 96.81 461 SER A N 1
ATOM 3675 C CA . SER A 1 461 ? -1.494 3.454 -11.121 1.00 96.81 461 SER A CA 1
ATOM 3676 C C . SER A 1 461 ? -0.611 4.651 -11.472 1.00 96.81 461 SER A C 1
ATOM 3678 O O . SER A 1 461 ? -0.911 5.404 -12.400 1.00 96.81 461 SER A O 1
ATOM 3680 N N . THR A 1 462 ? 0.533 4.759 -10.807 1.00 96.44 462 THR A N 1
ATOM 3681 C CA . THR A 1 462 ? 1.589 5.717 -11.150 1.00 96.44 462 THR A CA 1
ATOM 3682 C C . THR A 1 462 ? 2.857 5.000 -11.598 1.00 96.44 462 THR A C 1
ATOM 3684 O O . THR A 1 462 ? 3.060 3.832 -11.275 1.00 96.44 462 THR A O 1
ATOM 3687 N N . ALA A 1 463 ? 3.758 5.710 -12.276 1.00 94.31 463 ALA A N 1
ATOM 3688 C CA . ALA A 1 463 ? 5.090 5.197 -12.585 1.00 94.31 463 ALA A CA 1
ATOM 3689 C C . ALA A 1 463 ? 5.850 4.726 -11.324 1.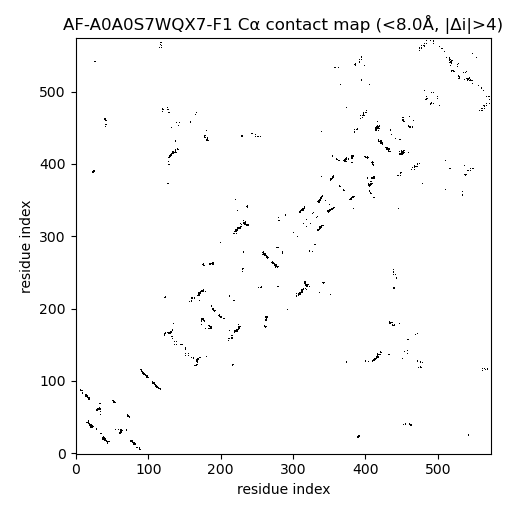00 94.31 463 ALA A C 1
ATOM 3691 O O . ALA A 1 463 ? 6.544 3.717 -11.382 1.00 94.31 463 ALA A O 1
ATOM 3692 N N . ASP A 1 464 ? 5.694 5.397 -10.173 1.00 94.69 464 ASP A N 1
ATOM 3693 C CA . ASP A 1 464 ? 6.303 4.945 -8.908 1.00 94.69 464 ASP A CA 1
ATOM 3694 C C . ASP A 1 464 ? 5.722 3.621 -8.423 1.00 94.69 464 ASP A C 1
ATOM 3696 O O . ASP A 1 464 ? 6.465 2.774 -7.931 1.00 94.69 464 ASP A O 1
ATOM 3700 N N . TYR A 1 465 ? 4.413 3.423 -8.588 1.00 97.19 465 TYR A N 1
ATOM 3701 C CA . TYR A 1 465 ? 3.774 2.157 -8.252 1.00 97.19 465 TYR A CA 1
ATOM 3702 C C . TYR A 1 465 ? 4.259 1.018 -9.141 1.00 97.19 465 TYR A C 1
ATOM 3704 O O . TYR A 1 465 ? 4.543 -0.065 -8.641 1.00 97.19 465 TYR A O 1
ATOM 3712 N N . GLU A 1 466 ? 4.399 1.253 -10.446 1.00 97.06 466 GLU A N 1
ATOM 3713 C CA . GLU A 1 466 ? 4.920 0.238 -11.364 1.00 97.06 466 GLU A CA 1
ATOM 3714 C C . GLU A 1 466 ? 6.387 -0.095 -11.046 1.00 97.06 466 GLU A C 1
ATOM 3716 O O . GLU A 1 466 ? 6.747 -1.269 -10.988 1.00 97.06 466 GLU A O 1
ATOM 3721 N N . MET A 1 467 ? 7.213 0.906 -10.714 1.00 96.19 467 MET A N 1
ATOM 3722 C CA . MET A 1 467 ? 8.588 0.675 -10.248 1.00 96.19 467 MET A CA 1
ATOM 3723 C C . MET A 1 467 ? 8.637 -0.106 -8.934 1.00 96.19 467 MET A C 1
ATOM 3725 O O . MET A 1 467 ? 9.432 -1.037 -8.810 1.00 96.19 467 MET A O 1
ATOM 3729 N N . PHE A 1 468 ? 7.781 0.239 -7.970 1.00 97.94 468 PHE A N 1
ATOM 3730 C CA . PHE A 1 468 ? 7.646 -0.493 -6.713 1.00 97.94 468 PHE A CA 1
ATOM 3731 C C . PHE A 1 468 ? 7.253 -1.952 -6.963 1.00 97.94 468 PHE A C 1
ATOM 3733 O O . PHE A 1 468 ? 7.907 -2.857 -6.451 1.00 97.94 468 PHE A O 1
ATOM 3740 N N . ARG A 1 469 ? 6.235 -2.187 -7.799 1.00 96.81 469 ARG A N 1
ATOM 3741 C CA . ARG A 1 469 ? 5.749 -3.526 -8.155 1.00 96.81 469 ARG A CA 1
ATOM 3742 C C . ARG A 1 469 ? 6.820 -4.379 -8.817 1.00 96.81 469 ARG A C 1
ATOM 3744 O O . ARG A 1 469 ? 7.035 -5.501 -8.373 1.00 96.81 469 ARG A O 1
ATOM 3751 N N . GLU A 1 470 ? 7.505 -3.865 -9.836 1.00 96.62 470 GLU A N 1
ATOM 3752 C CA . GLU A 1 470 ? 8.605 -4.588 -10.487 1.00 96.62 470 GLU A CA 1
ATOM 3753 C C . GLU A 1 470 ? 9.714 -4.942 -9.486 1.00 96.62 470 GLU A C 1
ATOM 3755 O O . GLU A 1 470 ? 10.212 -6.067 -9.480 1.00 96.62 470 GLU A O 1
ATOM 3760 N N . GLY A 1 471 ? 10.042 -4.021 -8.576 1.00 97.69 471 GLY A N 1
ATOM 3761 C CA . GLY A 1 471 ? 10.987 -4.274 -7.490 1.00 97.69 471 GLY A CA 1
ATOM 3762 C C . GLY A 1 471 ? 10.570 -5.419 -6.560 1.00 97.69 471 GLY A C 1
ATOM 3763 O O . GLY A 1 471 ? 11.414 -6.200 -6.122 1.00 97.69 471 GLY A O 1
ATOM 3764 N N . VAL A 1 472 ? 9.272 -5.572 -6.276 1.00 98.12 472 VAL A N 1
ATOM 3765 C CA . VAL A 1 472 ? 8.763 -6.708 -5.485 1.00 98.12 472 VAL A CA 1
ATOM 3766 C C . VAL A 1 472 ? 8.862 -8.024 -6.268 1.00 98.12 472 VAL A C 1
ATOM 3768 O O . VAL A 1 472 ? 9.224 -9.046 -5.690 1.00 98.12 472 VAL A O 1
ATOM 3771 N N . GLN A 1 473 ? 8.639 -8.022 -7.584 1.00 97.94 473 GLN A N 1
ATOM 3772 C CA . GLN A 1 473 ? 8.826 -9.227 -8.410 1.00 97.94 473 GLN A CA 1
ATOM 3773 C C . GLN A 1 473 ? 10.290 -9.695 -8.409 1.00 97.94 473 GLN A C 1
ATOM 3775 O O . GLN A 1 473 ? 10.570 -10.890 -8.298 1.00 97.94 473 GLN A O 1
ATOM 3780 N N . GLU A 1 474 ? 11.235 -8.751 -8.461 1.00 98.19 474 GLU A N 1
ATOM 3781 C CA . GLU A 1 474 ? 12.667 -9.036 -8.306 1.00 98.19 474 GLU A CA 1
ATOM 3782 C C . GLU A 1 474 ? 12.985 -9.603 -6.913 1.00 98.19 474 GLU A C 1
ATOM 3784 O O . GLU A 1 474 ? 13.796 -10.524 -6.789 1.00 98.19 474 GLU A O 1
ATOM 3789 N N . CYS A 1 475 ? 12.299 -9.136 -5.865 1.00 98.50 475 CYS A N 1
ATOM 3790 C CA . CYS A 1 475 ? 12.426 -9.718 -4.529 1.00 98.50 475 CYS A CA 1
ATOM 3791 C C . CYS A 1 475 ? 12.038 -11.203 -4.511 1.00 98.50 475 CYS A C 1
ATOM 3793 O O . CYS A 1 475 ? 12.764 -12.007 -3.930 1.00 98.50 475 CYS A O 1
ATOM 3795 N N . GLU A 1 476 ? 10.950 -11.599 -5.173 1.00 98.50 476 GLU A N 1
ATOM 3796 C CA . GLU A 1 476 ? 10.535 -13.007 -5.221 1.00 98.50 476 GLU A CA 1
ATOM 3797 C C . GLU A 1 476 ? 11.532 -13.889 -5.987 1.00 98.50 476 GLU A C 1
ATOM 3799 O O . GLU A 1 476 ? 11.837 -14.998 -5.539 1.00 98.50 476 GLU A O 1
ATOM 3804 N N . ALA A 1 477 ? 12.113 -13.385 -7.082 1.00 98.44 477 ALA A N 1
ATOM 3805 C CA . ALA A 1 477 ? 13.182 -14.081 -7.804 1.00 98.44 477 ALA A CA 1
ATOM 3806 C C . ALA A 1 477 ? 14.419 -14.280 -6.914 1.00 98.44 477 ALA A C 1
ATOM 3808 O O . ALA A 1 477 ? 14.961 -15.385 -6.814 1.00 98.44 477 ALA A O 1
ATOM 3809 N N . ARG A 1 478 ? 14.824 -13.230 -6.189 1.00 98.31 478 ARG A N 1
ATOM 3810 C CA . ARG A 1 478 ? 15.903 -13.306 -5.199 1.00 98.31 478 ARG A CA 1
ATOM 3811 C C . ARG A 1 478 ? 15.599 -14.333 -4.109 1.00 98.31 478 ARG A C 1
ATOM 3813 O O . ARG A 1 478 ? 16.450 -15.172 -3.820 1.00 98.31 478 ARG A O 1
ATOM 3820 N N . ILE A 1 479 ? 14.404 -14.303 -3.521 1.00 98.38 479 ILE A N 1
ATOM 3821 C CA . ILE A 1 479 ? 13.992 -15.241 -2.466 1.00 98.38 479 ILE A CA 1
ATOM 3822 C C . ILE A 1 479 ? 14.035 -16.683 -2.978 1.00 98.38 479 ILE A C 1
ATOM 3824 O O . ILE A 1 479 ? 14.479 -17.574 -2.254 1.00 98.38 479 ILE A O 1
ATOM 3828 N N . PHE A 1 480 ? 13.606 -16.927 -4.218 1.00 98.50 480 PHE A N 1
ATOM 3829 C CA . PHE A 1 480 ? 13.657 -18.251 -4.832 1.00 98.50 480 PHE A CA 1
ATOM 3830 C C . PHE A 1 480 ? 15.094 -18.792 -4.917 1.00 98.50 480 PHE A C 1
ATOM 3832 O O . PHE A 1 480 ? 15.353 -19.923 -4.497 1.00 98.50 480 PHE A O 1
ATOM 3839 N N . ILE A 1 481 ? 16.040 -17.965 -5.370 1.00 98.56 481 ILE A N 1
ATOM 3840 C CA . ILE A 1 481 ? 17.464 -18.322 -5.444 1.00 98.56 481 ILE A CA 1
ATOM 3841 C C . ILE A 1 481 ? 18.044 -18.527 -4.037 1.00 98.56 481 ILE A C 1
ATOM 3843 O O . ILE A 1 481 ? 18.658 -19.556 -3.759 1.00 98.56 481 ILE A O 1
ATOM 3847 N N . GLU A 1 482 ? 17.813 -17.593 -3.113 1.00 98.06 482 GLU A N 1
ATOM 3848 C CA . GLU A 1 482 ? 18.335 -17.667 -1.742 1.00 98.06 482 GLU A CA 1
ATOM 3849 C C . GLU A 1 482 ? 17.798 -18.880 -0.966 1.00 98.06 482 GLU A C 1
ATOM 3851 O O . GLU A 1 482 ? 18.523 -19.479 -0.166 1.00 98.06 482 GLU A O 1
ATOM 3856 N N . ARG A 1 483 ? 16.547 -19.294 -1.208 1.00 97.62 483 ARG A N 1
ATOM 3857 C CA . ARG A 1 483 ? 16.000 -20.550 -0.668 1.00 97.62 483 ARG A CA 1
ATOM 3858 C C . ARG A 1 483 ? 16.825 -21.744 -1.125 1.00 97.62 483 ARG A C 1
ATOM 3860 O O . ARG A 1 483 ? 17.221 -22.548 -0.288 1.00 97.62 483 ARG A O 1
ATOM 3867 N N . ALA A 1 484 ? 17.130 -21.832 -2.418 1.00 98.00 484 ALA A N 1
ATOM 3868 C CA . ALA A 1 484 ? 17.934 -22.926 -2.948 1.00 98.00 484 ALA A CA 1
ATOM 3869 C C . ALA A 1 484 ? 19.386 -22.894 -2.445 1.00 98.00 484 ALA A C 1
ATOM 3871 O O . ALA A 1 484 ? 19.964 -23.945 -2.199 1.00 98.00 484 ALA A O 1
ATOM 3872 N N . LEU A 1 485 ? 19.965 -21.707 -2.236 1.00 98.00 485 LEU A N 1
ATOM 3873 C CA . LEU A 1 485 ? 21.333 -21.560 -1.724 1.00 98.00 485 LEU A CA 1
ATOM 3874 C C . LEU A 1 485 ? 21.483 -21.917 -0.242 1.00 98.00 485 LEU A C 1
ATOM 3876 O O . LEU A 1 485 ? 22.570 -22.319 0.184 1.00 98.00 485 LEU A O 1
ATOM 3880 N N . THR A 1 486 ? 20.419 -21.736 0.543 1.00 96.50 486 THR A N 1
ATOM 3881 C CA . THR A 1 486 ? 20.478 -21.844 2.006 1.00 96.50 486 THR A CA 1
ATOM 3882 C C . THR A 1 486 ? 19.774 -23.069 2.585 1.00 96.50 486 THR A C 1
ATOM 3884 O O . THR A 1 486 ? 20.042 -23.423 3.733 1.00 96.50 486 THR A O 1
ATOM 3887 N N . ASP A 1 487 ? 18.901 -23.727 1.825 1.00 96.75 487 ASP A N 1
ATOM 3888 C CA . ASP A 1 487 ? 18.380 -25.049 2.165 1.00 96.75 487 ASP A CA 1
ATOM 3889 C C . ASP A 1 487 ? 19.403 -26.127 1.778 1.00 96.75 487 ASP A C 1
ATOM 3891 O O . ASP A 1 487 ? 19.824 -26.204 0.624 1.00 96.75 487 ASP A O 1
ATOM 3895 N N . LYS A 1 488 ? 19.804 -26.978 2.733 1.00 95.44 488 LYS A N 1
ATOM 3896 C CA . LYS A 1 488 ? 20.851 -27.994 2.510 1.00 95.44 488 LYS A CA 1
ATOM 3897 C C . LYS A 1 488 ? 20.498 -28.968 1.380 1.00 95.44 488 LYS A C 1
ATOM 3899 O O . LYS A 1 488 ? 21.377 -29.349 0.611 1.00 95.44 488 LYS A O 1
ATOM 3904 N N . THR A 1 489 ? 19.228 -29.353 1.272 1.00 95.75 489 THR A N 1
ATOM 3905 C CA . THR A 1 489 ? 18.756 -30.335 0.290 1.00 95.75 489 THR A CA 1
ATOM 3906 C C . THR A 1 489 ? 18.715 -29.728 -1.105 1.00 95.75 489 THR A C 1
ATOM 3908 O O . THR A 1 489 ? 19.195 -30.333 -2.062 1.00 95.75 489 THR A O 1
ATOM 3911 N N . LEU A 1 490 ? 18.161 -28.519 -1.237 1.00 96.88 490 LEU A N 1
ATOM 3912 C CA . LEU A 1 490 ? 18.099 -27.820 -2.520 1.00 96.88 490 LEU A CA 1
ATOM 3913 C C . LEU A 1 490 ? 19.493 -27.427 -3.008 1.00 96.88 490 LEU A C 1
ATOM 3915 O O . LEU A 1 490 ? 19.798 -27.636 -4.181 1.00 96.88 490 LEU A O 1
ATOM 3919 N N . ARG A 1 491 ? 20.357 -26.942 -2.109 1.00 97.19 491 ARG A N 1
ATOM 3920 C CA . ARG A 1 491 ? 21.737 -26.563 -2.429 1.00 97.19 491 ARG A CA 1
ATOM 3921 C C . ARG A 1 491 ? 22.516 -27.736 -3.017 1.00 97.19 491 ARG A C 1
ATOM 3923 O O . ARG A 1 491 ? 23.215 -27.555 -4.012 1.00 97.19 491 ARG A O 1
ATOM 3930 N N . GLY A 1 492 ? 22.348 -28.936 -2.454 1.00 95.81 492 GLY A N 1
ATOM 3931 C CA . GLY A 1 492 ? 22.999 -30.155 -2.944 1.00 95.81 492 GLY A CA 1
ATOM 3932 C C . GLY A 1 492 ? 22.695 -30.474 -4.413 1.00 95.81 492 GLY A C 1
ATOM 3933 O O . GLY A 1 492 ? 23.536 -31.049 -5.096 1.00 95.81 492 GLY A O 1
ATOM 3934 N N . LYS A 1 493 ? 21.539 -30.040 -4.938 1.00 97.00 493 LYS A N 1
ATOM 3935 C CA . LYS A 1 493 ? 21.164 -30.222 -6.352 1.00 97.00 493 LYS A CA 1
ATOM 3936 C C . LYS A 1 493 ? 21.828 -29.222 -7.305 1.00 97.00 493 LYS A C 1
ATOM 3938 O O . LYS A 1 493 ? 21.797 -29.424 -8.516 1.00 97.00 493 LYS A O 1
ATOM 3943 N N . LEU A 1 494 ? 22.389 -28.123 -6.796 1.00 97.06 494 LEU A N 1
ATOM 3944 C CA . LEU A 1 494 ? 22.918 -27.050 -7.641 1.00 97.06 494 LEU A CA 1
ATOM 3945 C C . LEU A 1 494 ? 24.333 -27.349 -8.157 1.00 97.06 494 LEU A C 1
ATOM 3947 O O . LEU A 1 494 ? 24.647 -27.020 -9.305 1.00 97.06 494 LEU A O 1
ATOM 3951 N N . GLY A 1 495 ? 25.158 -27.988 -7.323 1.00 95.00 495 GLY A N 1
ATOM 3952 C CA . GLY A 1 495 ? 26.603 -28.126 -7.522 1.00 95.00 495 GLY A CA 1
ATOM 3953 C C . GLY A 1 495 ? 27.365 -26.859 -7.111 1.00 95.00 495 GLY A C 1
ATOM 3954 O O . GLY A 1 495 ? 26.894 -25.740 -7.321 1.00 95.00 495 GLY A O 1
ATOM 3955 N N . GLU A 1 496 ? 28.554 -27.019 -6.525 1.00 96.56 496 GLU A N 1
ATOM 3956 C CA . GLU A 1 496 ? 29.275 -25.914 -5.870 1.00 96.56 496 GLU A CA 1
ATOM 3957 C C . GLU A 1 496 ? 29.660 -24.767 -6.819 1.00 96.56 496 GLU A C 1
ATOM 3959 O O . GLU A 1 496 ? 29.628 -23.607 -6.413 1.00 96.56 496 GLU A O 1
ATOM 3964 N N . ASP A 1 497 ? 29.945 -25.045 -8.093 1.00 97.38 497 ASP A N 1
ATOM 3965 C CA . ASP A 1 497 ? 30.244 -24.002 -9.087 1.00 97.38 497 ASP A CA 1
ATOM 3966 C C . ASP A 1 497 ? 29.036 -23.093 -9.343 1.00 97.38 497 ASP A C 1
ATOM 3968 O O . ASP A 1 497 ? 29.159 -21.867 -9.394 1.00 97.38 497 ASP A O 1
ATOM 3972 N N . THR A 1 498 ? 27.847 -23.695 -9.455 1.00 98.00 498 THR A N 1
ATOM 3973 C CA . THR A 1 498 ? 26.590 -22.952 -9.615 1.00 98.00 498 THR A CA 1
ATOM 3974 C C . THR A 1 498 ? 26.316 -22.128 -8.369 1.00 98.00 498 THR A C 1
ATOM 3976 O O . THR A 1 498 ? 25.999 -20.946 -8.471 1.00 98.00 498 THR A O 1
ATOM 3979 N N . VAL A 1 499 ? 26.501 -22.720 -7.187 1.00 98.44 499 VAL A N 1
ATOM 3980 C CA . VAL A 1 499 ? 26.320 -22.004 -5.927 1.00 98.44 499 VAL A CA 1
ATOM 3981 C C . VAL A 1 499 ? 27.243 -20.787 -5.839 1.00 98.44 499 VAL A C 1
ATOM 3983 O O . VAL A 1 499 ? 26.755 -19.694 -5.553 1.00 98.44 499 VAL A O 1
ATOM 3986 N N . ARG A 1 500 ? 28.547 -20.942 -6.110 1.00 98.12 500 ARG A N 1
ATOM 3987 C CA . ARG A 1 500 ? 29.493 -19.817 -6.062 1.00 98.12 500 ARG A CA 1
ATOM 3988 C C . ARG A 1 500 ? 29.072 -18.698 -7.011 1.00 98.12 500 ARG A C 1
ATOM 3990 O O . ARG A 1 500 ? 28.983 -17.556 -6.577 1.00 98.12 500 ARG A O 1
ATOM 3997 N N . ARG A 1 501 ? 28.724 -19.017 -8.264 1.00 98.31 501 ARG A N 1
ATOM 3998 C CA . ARG A 1 501 ? 28.285 -18.006 -9.241 1.00 98.31 501 ARG A CA 1
ATOM 3999 C C . ARG A 1 501 ? 26.999 -17.292 -8.819 1.00 98.31 501 ARG A C 1
ATOM 4001 O O . ARG A 1 501 ? 26.924 -16.071 -8.933 1.00 98.31 501 ARG A O 1
ATOM 4008 N N . LEU A 1 502 ? 25.995 -18.032 -8.346 1.00 98.50 502 LEU A N 1
ATOM 4009 C CA . LEU A 1 502 ? 24.731 -17.453 -7.880 1.00 98.50 502 LEU A CA 1
ATOM 4010 C C . LEU A 1 502 ? 24.951 -16.528 -6.680 1.00 98.50 502 LEU A C 1
ATOM 4012 O O . LEU A 1 502 ? 24.391 -15.434 -6.652 1.00 98.50 502 LEU A O 1
ATOM 4016 N N . GLN A 1 503 ? 25.790 -16.939 -5.725 1.00 98.00 503 GLN A N 1
ATOM 4017 C CA . GLN A 1 503 ? 26.130 -16.115 -4.569 1.00 98.00 503 GLN A CA 1
ATOM 4018 C C . GLN A 1 503 ? 26.849 -14.832 -4.999 1.00 98.00 503 GLN A C 1
ATOM 4020 O O . GLN A 1 503 ? 26.395 -13.750 -4.649 1.00 98.00 503 GLN A O 1
ATOM 4025 N N . THR A 1 504 ? 27.894 -14.927 -5.830 1.00 97.81 504 THR A N 1
ATOM 4026 C CA . THR A 1 504 ? 28.614 -13.747 -6.338 1.00 97.81 504 THR A CA 1
ATOM 4027 C C . THR A 1 504 ? 27.679 -12.774 -7.060 1.00 97.81 504 THR A C 1
ATOM 4029 O O . THR A 1 504 ? 27.738 -11.572 -6.815 1.00 97.81 504 THR A O 1
ATOM 4032 N N . MET A 1 505 ? 26.757 -13.277 -7.889 1.00 98.06 505 MET A N 1
ATOM 4033 C CA . MET A 1 505 ? 25.769 -12.436 -8.571 1.00 98.06 505 MET A CA 1
ATOM 4034 C C . MET A 1 505 ? 24.858 -11.689 -7.582 1.00 98.06 505 MET A C 1
ATOM 4036 O O . MET A 1 505 ? 24.634 -10.487 -7.747 1.00 98.06 505 MET A O 1
ATOM 4040 N N . LEU A 1 506 ? 24.354 -12.367 -6.542 1.00 97.81 506 LEU A N 1
ATOM 4041 C CA . LEU A 1 506 ? 23.526 -11.737 -5.506 1.00 97.81 506 LEU A CA 1
ATOM 4042 C C . LEU A 1 506 ? 24.314 -10.730 -4.653 1.00 97.81 506 LEU A C 1
ATOM 4044 O O . LEU A 1 506 ? 23.755 -9.707 -4.237 1.00 97.81 506 LEU A O 1
ATOM 4048 N N . ASP A 1 507 ? 25.599 -10.987 -4.419 1.00 95.81 507 ASP A N 1
ATOM 4049 C CA . ASP A 1 507 ? 26.478 -10.089 -3.675 1.00 95.81 507 ASP A CA 1
ATOM 4050 C C . ASP A 1 507 ? 26.712 -8.788 -4.455 1.00 95.81 507 ASP A C 1
ATOM 4052 O O . ASP A 1 507 ? 26.502 -7.688 -3.933 1.00 95.81 507 ASP A O 1
ATOM 4056 N N . ASP A 1 508 ? 27.066 -8.905 -5.736 1.00 95.19 508 ASP A N 1
ATOM 4057 C CA . ASP A 1 508 ? 27.265 -7.765 -6.634 1.00 95.19 508 ASP A CA 1
ATOM 4058 C C . ASP A 1 508 ? 25.975 -6.973 -6.829 1.00 95.19 508 ASP A C 1
ATOM 4060 O O . ASP A 1 508 ? 25.980 -5.737 -6.810 1.00 95.19 508 ASP A O 1
ATOM 4064 N N . ARG A 1 509 ? 24.840 -7.674 -6.943 1.00 95.06 509 ARG A N 1
ATOM 4065 C CA . ARG A 1 509 ? 23.526 -7.036 -6.966 1.00 95.06 509 ARG A CA 1
ATOM 4066 C C . ARG A 1 509 ? 23.283 -6.249 -5.683 1.00 95.06 509 ARG A C 1
ATOM 4068 O O . ARG A 1 509 ? 22.938 -5.076 -5.773 1.00 95.06 509 ARG A O 1
ATOM 4075 N N . SER A 1 510 ? 23.510 -6.831 -4.506 1.00 92.19 510 SER A N 1
ATOM 4076 C CA . SER A 1 510 ? 23.304 -6.145 -3.221 1.00 92.19 510 SER A CA 1
ATOM 4077 C C . SER A 1 510 ? 24.116 -4.845 -3.126 1.00 92.19 510 SER A C 1
ATOM 4079 O O . SER A 1 510 ? 23.568 -3.799 -2.758 1.00 92.19 510 SER A O 1
ATOM 4081 N N . ARG A 1 511 ? 25.383 -4.866 -3.563 1.00 91.19 511 ARG A N 1
ATOM 4082 C CA . ARG A 1 511 ? 26.233 -3.664 -3.644 1.00 91.19 511 ARG A CA 1
ATOM 4083 C C . ARG A 1 511 ? 25.682 -2.629 -4.624 1.00 91.19 511 ARG A C 1
ATOM 4085 O O . ARG A 1 511 ? 25.588 -1.451 -4.277 1.00 91.19 511 ARG A O 1
ATOM 4092 N N . ALA A 1 512 ? 25.244 -3.061 -5.808 1.00 92.06 512 ALA A N 1
ATOM 4093 C CA . ALA A 1 512 ? 24.639 -2.182 -6.806 1.00 92.06 512 ALA A CA 1
ATOM 4094 C C . ALA A 1 512 ? 23.344 -1.522 -6.300 1.00 92.06 512 ALA A C 1
ATOM 4096 O O . ALA A 1 512 ? 23.138 -0.329 -6.515 1.00 92.06 512 ALA A O 1
ATOM 4097 N N . LEU A 1 513 ? 22.487 -2.252 -5.579 1.00 91.44 513 LEU A N 1
ATOM 4098 C CA . LEU A 1 513 ? 21.280 -1.683 -4.967 1.00 91.44 513 LEU A CA 1
ATOM 4099 C C . LEU A 1 513 ? 21.641 -0.583 -3.971 1.00 91.44 513 LEU A C 1
ATOM 4101 O O . LEU A 1 513 ? 21.057 0.502 -3.986 1.00 91.44 513 LEU A O 1
ATOM 4105 N N . ARG A 1 514 ? 22.640 -0.845 -3.120 1.00 87.56 514 ARG A N 1
ATOM 4106 C CA . ARG A 1 514 ? 23.100 0.119 -2.120 1.00 87.56 514 ARG A CA 1
ATOM 4107 C C . ARG A 1 514 ? 23.671 1.381 -2.759 1.00 87.56 514 ARG A C 1
ATOM 4109 O O . ARG A 1 514 ? 23.444 2.475 -2.232 1.00 87.56 514 ARG A O 1
ATOM 4116 N N . GLN A 1 515 ? 24.384 1.222 -3.871 1.00 88.56 515 GLN A N 1
ATOM 4117 C CA . GLN A 1 515 ? 24.900 2.311 -4.690 1.00 88.56 515 GLN A CA 1
ATOM 4118 C C . GLN A 1 515 ? 23.770 3.108 -5.356 1.00 88.56 515 GLN A C 1
ATOM 4120 O O . GLN A 1 515 ? 23.814 4.336 -5.355 1.00 88.56 515 GLN A O 1
ATOM 4125 N N . GLY A 1 516 ? 22.719 2.432 -5.828 1.00 90.69 516 GLY A N 1
ATOM 4126 C CA . GLY A 1 516 ? 21.561 3.054 -6.475 1.00 90.69 516 GLY A CA 1
ATOM 4127 C C . GLY A 1 516 ? 20.745 3.994 -5.583 1.00 90.69 516 GLY A C 1
ATOM 4128 O O . GLY A 1 516 ? 20.066 4.880 -6.088 1.00 90.69 516 GLY A O 1
ATOM 4129 N N . VAL A 1 517 ? 20.842 3.853 -4.260 1.00 88.12 517 VAL A N 1
ATOM 4130 C CA . VAL A 1 517 ? 20.184 4.744 -3.282 1.00 88.12 517 VAL A CA 1
ATOM 4131 C C . VAL A 1 517 ? 21.162 5.674 -2.555 1.00 88.12 517 VAL A C 1
ATOM 4133 O O . VAL A 1 517 ? 20.788 6.383 -1.621 1.00 88.12 517 VAL A O 1
ATOM 4136 N N . ALA A 1 518 ? 22.443 5.668 -2.929 1.00 83.19 518 ALA A N 1
ATOM 4137 C CA . ALA A 1 518 ? 23.444 6.504 -2.284 1.00 83.19 518 ALA A CA 1
ATOM 4138 C C . ALA A 1 518 ? 23.315 7.978 -2.710 1.00 83.19 518 ALA A C 1
ATOM 4140 O O . ALA A 1 518 ? 23.084 8.311 -3.867 1.00 83.19 518 ALA A O 1
ATOM 4141 N N . THR A 1 519 ? 23.492 8.898 -1.767 1.00 76.06 519 THR A N 1
ATOM 4142 C CA . THR A 1 519 ? 23.412 10.347 -2.025 1.00 76.06 519 THR A CA 1
ATOM 4143 C C . THR A 1 519 ? 24.710 11.008 -2.575 1.00 76.06 519 THR A C 1
ATOM 4145 O O . THR A 1 519 ? 24.645 12.168 -2.941 1.00 76.06 519 THR A O 1
ATOM 4148 N N . PHE A 1 520 ? 25.866 10.328 -2.618 1.00 70.81 520 PHE A N 1
ATOM 4149 C CA . PHE A 1 520 ? 27.270 10.781 -2.843 1.00 70.81 520 PHE A CA 1
ATOM 4150 C C . PHE A 1 520 ? 27.832 12.169 -2.339 1.00 70.81 520 PHE A C 1
ATOM 4152 O O . PHE A 1 520 ? 29.030 12.394 -2.456 1.00 70.81 520 PHE A O 1
ATOM 4159 N N . VAL A 1 521 ? 27.058 13.050 -1.684 1.00 62.28 521 VAL A N 1
ATOM 4160 C CA . VAL A 1 521 ? 27.449 14.162 -0.745 1.00 62.28 521 VAL A CA 1
ATOM 4161 C C . VAL A 1 521 ? 28.302 13.877 0.556 1.00 62.28 521 VAL A C 1
ATOM 4163 O O . VAL A 1 521 ? 27.790 13.603 1.651 1.00 62.28 521 VAL A O 1
ATOM 4166 N N . GLN A 1 522 ? 29.623 14.093 0.525 1.00 52.47 522 GLN A N 1
ATOM 4167 C CA . GLN A 1 522 ? 30.479 13.988 1.733 1.00 52.47 522 GLN A CA 1
ATOM 4168 C C . GLN A 1 522 ? 30.308 15.121 2.775 1.00 52.47 522 GLN A C 1
ATOM 4170 O O . GLN A 1 522 ? 30.669 14.930 3.936 1.00 52.47 522 GLN A O 1
ATOM 4175 N N . SER A 1 523 ? 29.744 16.275 2.406 1.00 48.31 523 SER A N 1
ATOM 4176 C CA . SER A 1 523 ? 29.577 17.451 3.277 1.00 48.31 523 SER A CA 1
ATOM 4177 C C . SER A 1 523 ? 28.115 17.694 3.683 1.00 48.31 523 SER A C 1
ATOM 4179 O O . SER A 1 523 ? 27.195 17.457 2.908 1.00 48.31 523 SER A O 1
ATOM 4181 N N . GLY A 1 524 ? 27.877 18.186 4.903 1.00 48.75 524 GLY A N 1
ATOM 4182 C CA . GLY A 1 524 ? 26.536 18.570 5.368 1.00 48.75 524 GLY A CA 1
ATOM 4183 C C . GLY A 1 524 ? 26.100 17.906 6.674 1.00 48.75 524 GLY A C 1
ATOM 4184 O O . GLY A 1 524 ? 26.890 17.276 7.374 1.00 48.75 524 GLY A O 1
ATOM 4185 N N . HIS A 1 525 ? 24.829 18.100 7.033 1.00 47.50 525 HIS A N 1
ATOM 4186 C CA . HIS A 1 525 ? 24.255 17.611 8.289 1.00 47.50 525 HIS A CA 1
ATOM 4187 C C . HIS A 1 525 ? 24.347 16.079 8.357 1.00 47.50 525 HIS A C 1
ATOM 4189 O O . HIS A 1 525 ? 24.103 15.416 7.355 1.00 47.50 525 HIS A O 1
ATOM 4195 N N . TYR A 1 526 ? 24.613 15.494 9.531 1.00 46.84 526 TYR A N 1
ATOM 4196 C CA . TYR A 1 526 ? 24.965 14.068 9.689 1.00 46.84 526 TYR A CA 1
ATOM 4197 C C . TYR A 1 526 ? 23.987 13.047 9.069 1.00 46.84 526 TYR A C 1
ATOM 4199 O O . TYR A 1 526 ? 24.341 11.889 8.848 1.00 46.84 526 TYR A O 1
ATOM 4207 N N . ALA A 1 527 ? 22.746 13.457 8.804 1.00 47.34 527 ALA A N 1
ATOM 4208 C CA . ALA A 1 527 ? 21.734 12.655 8.124 1.00 47.34 527 ALA A CA 1
ATOM 4209 C C . ALA A 1 527 ? 22.004 12.486 6.610 1.00 47.34 527 ALA A C 1
ATOM 4211 O O . ALA A 1 527 ? 21.475 11.555 6.008 1.00 47.34 527 ALA A O 1
ATOM 4212 N N . GLN A 1 528 ? 22.806 13.367 6.003 1.00 44.25 528 GLN A N 1
ATOM 4213 C CA . GLN A 1 528 ? 23.071 13.471 4.561 1.00 44.25 528 GLN A CA 1
ATOM 4214 C C . GLN A 1 528 ? 24.237 12.582 4.083 1.00 44.25 528 GLN A C 1
ATOM 4216 O O . GLN A 1 528 ? 24.376 12.369 2.878 1.00 44.25 528 GLN A O 1
ATOM 4221 N N . HIS A 1 529 ? 25.029 12.011 5.001 1.00 51.25 529 HIS A N 1
ATOM 4222 C CA . HIS A 1 529 ? 26.172 11.153 4.670 1.00 51.25 529 HIS A CA 1
ATOM 4223 C C . HIS A 1 529 ? 25.748 9.811 4.041 1.00 51.25 529 HIS A C 1
ATOM 4225 O O . HIS A 1 529 ? 24.912 9.085 4.582 1.00 51.25 529 HIS A O 1
ATOM 4231 N N . HIS A 1 530 ? 26.391 9.420 2.936 1.00 50.25 530 HIS A N 1
ATOM 4232 C CA . HIS A 1 530 ? 26.096 8.180 2.180 1.00 50.25 530 HIS A CA 1
ATOM 4233 C C . HIS A 1 530 ? 26.322 6.889 2.905 1.00 50.25 530 HIS A C 1
ATOM 4235 O O . HIS A 1 530 ? 25.888 5.851 2.415 1.00 50.25 530 HIS A O 1
ATOM 4241 N N . THR A 1 531 ? 27.054 6.919 4.002 1.00 50.47 531 THR A N 1
ATOM 4242 C CA . THR A 1 531 ? 27.713 5.732 4.529 1.00 50.47 531 THR A CA 1
ATOM 4243 C C . THR A 1 531 ? 26.948 5.094 5.670 1.00 50.47 531 THR A C 1
ATOM 4245 O O . THR A 1 531 ? 27.253 3.960 6.019 1.00 50.47 531 THR A O 1
ATOM 4248 N N . ARG A 1 532 ? 25.914 5.748 6.222 1.00 58.25 532 ARG A N 1
ATOM 4249 C CA . ARG A 1 532 ? 25.099 5.133 7.272 1.00 58.25 532 ARG A CA 1
ATOM 4250 C C . ARG A 1 532 ? 24.169 4.093 6.656 1.00 58.25 532 ARG A C 1
ATOM 4252 O O . ARG A 1 532 ? 23.285 4.448 5.871 1.00 58.25 532 ARG A O 1
ATOM 4259 N N . PRO A 1 533 ? 24.310 2.805 7.004 1.00 61.16 533 PRO A N 1
ATOM 4260 C CA . PRO A 1 533 ? 23.369 1.800 6.531 1.00 61.16 533 PRO A CA 1
ATOM 4261 C C . PRO A 1 533 ? 21.946 2.014 7.084 1.00 61.16 533 PRO A C 1
ATOM 4263 O O . PRO A 1 533 ? 21.005 1.408 6.576 1.00 61.16 533 PRO A O 1
ATOM 4266 N N . SER A 1 534 ? 21.803 2.907 8.072 1.00 64.06 534 SER A N 1
ATOM 4267 C CA . SER A 1 534 ? 20.574 3.237 8.790 1.00 64.06 534 SER A CA 1
ATOM 4268 C C . SER A 1 534 ? 19.767 4.411 8.267 1.00 64.06 534 SER A C 1
ATOM 4270 O O . SER A 1 534 ? 18.832 4.847 8.935 1.00 64.06 534 SER A O 1
ATOM 4272 N N . SER A 1 535 ? 20.107 4.970 7.104 1.00 70.50 535 SER A N 1
ATOM 4273 C CA . SER A 1 535 ? 19.413 6.171 6.620 1.00 70.50 535 SER A CA 1
ATOM 4274 C C . SER A 1 535 ? 19.362 6.323 5.103 1.00 70.50 535 SER A C 1
ATOM 4276 O O . SER A 1 535 ? 19.098 7.421 4.615 1.00 70.50 535 SER A O 1
ATOM 4278 N N . TRP A 1 536 ? 19.592 5.252 4.334 1.00 79.00 536 TRP A N 1
ATOM 4279 C CA . TRP A 1 536 ? 19.572 5.321 2.864 1.00 79.00 536 TRP A CA 1
ATOM 4280 C C . TRP A 1 536 ? 18.198 5.715 2.301 1.00 79.00 536 TRP A C 1
ATOM 4282 O O . TRP A 1 536 ? 18.121 6.298 1.229 1.00 79.00 536 TRP A O 1
ATOM 4292 N N . TRP A 1 537 ? 17.120 5.462 3.046 1.00 81.12 537 TRP A N 1
ATOM 4293 C CA . TRP A 1 537 ? 15.755 5.837 2.670 1.00 81.12 537 TRP A CA 1
ATOM 4294 C C . TRP A 1 537 ? 15.371 7.266 3.094 1.00 81.12 537 TRP A C 1
ATOM 4296 O O . TRP A 1 537 ? 14.250 7.707 2.848 1.00 81.12 537 TRP A O 1
ATOM 4306 N N . SER A 1 538 ? 16.277 7.993 3.752 1.00 81.12 538 SER A N 1
ATOM 4307 C CA . SER A 1 538 ? 15.985 9.287 4.385 1.00 81.12 538 SER A CA 1
ATOM 4308 C C . SER A 1 538 ? 16.173 10.491 3.467 1.00 81.12 538 SER A C 1
ATOM 4310 O O . SER A 1 538 ? 15.778 11.601 3.812 1.00 81.12 538 SER A O 1
ATOM 4312 N N . HIS A 1 539 ? 16.785 10.264 2.311 1.00 82.75 539 HIS A N 1
ATOM 4313 C CA . HIS A 1 539 ? 17.089 11.256 1.290 1.00 82.75 539 HIS A CA 1
ATOM 4314 C C . HIS A 1 539 ? 16.759 10.666 -0.084 1.00 82.75 539 HIS A C 1
ATOM 4316 O O . HIS A 1 539 ? 16.780 9.446 -0.219 1.00 82.75 539 HIS A O 1
ATOM 4322 N N . PRO A 1 540 ? 16.520 11.497 -1.113 1.00 82.31 540 PRO A N 1
ATOM 4323 C CA . PRO A 1 540 ? 16.085 11.027 -2.432 1.00 82.31 540 PRO A CA 1
ATOM 4324 C C . PRO A 1 540 ? 17.143 10.244 -3.237 1.00 82.31 540 PRO A C 1
ATOM 4326 O O . PRO A 1 540 ? 16.850 9.821 -4.354 1.00 82.31 540 PRO A O 1
ATOM 4329 N N . GLY A 1 541 ? 18.379 10.105 -2.735 1.00 83.44 541 GLY A N 1
ATOM 4330 C CA . GLY A 1 541 ? 19.420 9.292 -3.379 1.00 83.44 541 GLY A CA 1
ATOM 4331 C C . GLY A 1 541 ? 19.828 9.747 -4.785 1.00 83.44 541 GLY A C 1
ATOM 4332 O O . GLY A 1 541 ? 20.250 8.915 -5.574 1.00 83.44 541 GLY A O 1
ATOM 4333 N N . LEU A 1 542 ? 19.682 11.038 -5.122 1.00 84.94 542 LEU A N 1
ATOM 4334 C CA . LEU A 1 542 ? 19.699 11.530 -6.511 1.00 84.94 542 LEU A CA 1
ATOM 4335 C C . LEU A 1 542 ? 20.903 11.054 -7.344 1.00 84.94 542 LEU A C 1
ATOM 4337 O O . LEU A 1 542 ? 20.710 10.589 -8.465 1.00 84.94 542 LEU A O 1
ATOM 4341 N N . ILE A 1 543 ? 22.121 11.148 -6.801 1.00 84.88 543 ILE A N 1
ATOM 4342 C CA . ILE A 1 543 ? 23.346 10.762 -7.522 1.00 84.88 543 ILE A CA 1
ATOM 4343 C C . ILE A 1 543 ? 23.397 9.245 -7.736 1.00 84.88 543 ILE A C 1
ATOM 4345 O O . ILE A 1 543 ? 23.670 8.783 -8.841 1.00 84.88 543 ILE A O 1
ATOM 4349 N N . GLY A 1 544 ? 23.085 8.458 -6.705 1.00 88.44 544 GLY A N 1
ATOM 4350 C CA . GLY A 1 544 ? 22.983 7.005 -6.807 1.00 88.44 544 GLY A CA 1
ATOM 4351 C C . GLY A 1 544 ? 21.910 6.571 -7.799 1.00 88.44 544 GLY A C 1
ATOM 4352 O O . GLY A 1 544 ? 22.154 5.675 -8.600 1.00 88.44 544 GLY A O 1
ATOM 4353 N N . ALA A 1 545 ? 20.764 7.253 -7.819 1.00 90.50 545 ALA A N 1
ATOM 4354 C CA . ALA A 1 545 ? 19.687 6.969 -8.758 1.00 90.50 545 ALA A CA 1
ATOM 4355 C C . ALA A 1 545 ? 20.112 7.258 -10.205 1.00 90.50 545 ALA A C 1
ATOM 4357 O O . ALA A 1 545 ? 19.851 6.447 -11.090 1.00 90.50 545 ALA A O 1
ATOM 4358 N N . GLN A 1 546 ? 20.820 8.365 -10.452 1.00 89.12 546 GLN A N 1
ATOM 4359 C CA . GLN A 1 546 ? 21.397 8.673 -11.767 1.00 89.12 546 GLN A CA 1
ATOM 4360 C C . GLN A 1 546 ? 22.428 7.629 -12.194 1.00 89.12 546 GLN A C 1
ATOM 4362 O O . GLN A 1 546 ? 22.369 7.145 -13.325 1.00 89.12 546 GLN A O 1
ATOM 4367 N N . TRP A 1 547 ? 23.322 7.234 -11.281 1.00 92.06 547 TRP A N 1
ATOM 4368 C CA . TRP A 1 547 ? 24.232 6.121 -11.529 1.00 92.06 547 TRP A CA 1
ATOM 4369 C C . TRP A 1 547 ? 23.450 4.854 -11.864 1.00 92.06 547 TRP A C 1
ATOM 4371 O O . TRP A 1 547 ? 23.777 4.212 -12.846 1.00 92.06 547 TRP A O 1
ATOM 4381 N N . TYR A 1 548 ? 22.400 4.510 -11.114 1.00 93.69 548 TYR A N 1
ATOM 4382 C CA . TYR A 1 548 ? 21.634 3.284 -11.331 1.00 93.69 548 TYR A CA 1
ATOM 4383 C C . TYR A 1 548 ? 20.955 3.278 -12.702 1.00 93.69 548 TYR A C 1
ATOM 4385 O O . TYR A 1 548 ? 21.044 2.282 -13.413 1.00 93.69 548 TYR A O 1
ATOM 4393 N N . VAL A 1 549 ? 20.341 4.389 -13.112 1.00 92.25 549 VAL A N 1
ATOM 4394 C CA . VAL A 1 549 ? 19.710 4.514 -14.436 1.00 92.25 549 VAL A CA 1
ATOM 4395 C C . VAL A 1 549 ? 20.740 4.403 -15.564 1.00 92.25 549 VAL A C 1
ATOM 4397 O O . VAL A 1 549 ? 20.466 3.738 -16.558 1.00 92.25 549 VAL A O 1
ATOM 4400 N N . GLY A 1 550 ? 21.925 5.002 -15.403 1.00 92.94 550 GLY A N 1
ATOM 4401 C CA . GLY A 1 550 ? 23.038 4.866 -16.354 1.00 92.94 550 GLY A CA 1
ATOM 4402 C C . GLY A 1 550 ? 23.821 3.555 -16.217 1.00 92.94 550 GLY A C 1
ATOM 4403 O O . GLY A 1 550 ? 24.635 3.209 -17.070 1.00 92.94 550 GLY A O 1
ATOM 4404 N N . SER A 1 551 ? 23.589 2.808 -15.141 1.00 89.25 551 SER A N 1
ATOM 4405 C CA . SER A 1 551 ? 24.171 1.496 -14.927 1.00 89.25 551 SER A CA 1
ATOM 4406 C C . SER A 1 551 ? 23.379 0.492 -15.757 1.00 89.25 551 SER A C 1
ATOM 4408 O O . SER A 1 551 ? 22.181 0.653 -15.948 1.00 89.25 551 SER A O 1
ATOM 4410 N N . ASN A 1 552 ? 24.017 -0.579 -16.228 1.00 93.31 552 ASN A N 1
ATOM 4411 C CA . ASN A 1 552 ? 23.344 -1.653 -16.970 1.00 93.31 552 ASN A CA 1
ATOM 4412 C C . ASN A 1 552 ? 22.372 -2.477 -16.075 1.00 93.31 552 ASN A C 1
ATOM 4414 O O . ASN A 1 552 ? 22.560 -3.670 -15.837 1.00 93.31 552 ASN A O 1
ATOM 4418 N N . TRP A 1 553 ? 21.390 -1.816 -15.458 1.00 94.88 553 TRP A N 1
ATOM 4419 C CA . TRP A 1 553 ? 20.512 -2.346 -14.419 1.00 94.88 553 TRP A CA 1
ATOM 4420 C C . TRP A 1 553 ? 19.515 -3.349 -14.994 1.00 94.88 553 TRP A C 1
ATOM 4422 O O . TRP A 1 553 ? 19.186 -4.334 -14.333 1.00 94.88 553 TRP A O 1
ATOM 4432 N N . GLN A 1 554 ? 19.108 -3.156 -16.251 1.00 94.12 554 GLN A N 1
ATOM 4433 C CA . GLN A 1 554 ? 18.286 -4.111 -16.990 1.00 94.12 554 GLN A CA 1
ATOM 4434 C C . GLN A 1 554 ? 19.013 -5.451 -17.135 1.00 94.12 554 GLN A C 1
ATOM 4436 O O . GLN A 1 554 ? 18.422 -6.492 -16.861 1.00 94.12 554 GLN A O 1
ATOM 4441 N N . HIS A 1 555 ? 20.316 -5.439 -17.444 1.00 95.62 555 HIS A N 1
ATOM 4442 C CA . HIS A 1 555 ? 21.125 -6.660 -17.473 1.00 95.62 555 HIS A CA 1
ATOM 4443 C C . HIS A 1 555 ? 21.200 -7.339 -16.098 1.00 95.62 555 HIS A C 1
ATOM 4445 O O . HIS A 1 555 ? 21.058 -8.554 -16.012 1.00 95.62 555 HIS A O 1
ATOM 4451 N N . ARG A 1 556 ? 21.364 -6.580 -15.004 1.00 96.06 556 ARG A N 1
ATOM 4452 C CA . ARG A 1 556 ? 21.318 -7.144 -13.636 1.00 96.06 556 ARG A CA 1
ATOM 4453 C C . ARG A 1 556 ? 19.964 -7.762 -13.288 1.00 96.06 556 ARG A C 1
ATOM 4455 O O . ARG A 1 556 ? 19.919 -8.747 -12.559 1.00 96.06 556 ARG A O 1
ATOM 4462 N N . SER A 1 557 ? 18.875 -7.184 -13.778 1.00 95.94 557 SER A N 1
ATOM 4463 C CA . SER A 1 557 ? 17.519 -7.694 -13.542 1.00 95.94 557 SER A CA 1
ATOM 4464 C C . SER A 1 557 ? 17.271 -8.956 -14.367 1.00 95.94 557 SER A C 1
ATOM 4466 O O . SER A 1 557 ? 16.843 -9.970 -13.826 1.00 95.94 557 SER A O 1
ATOM 4468 N N . LYS A 1 558 ? 17.678 -8.958 -15.643 1.00 96.12 558 LYS A N 1
ATOM 4469 C CA . LYS A 1 558 ? 17.691 -10.160 -16.484 1.00 96.12 558 LYS A CA 1
ATOM 4470 C C . LYS A 1 558 ? 18.522 -11.289 -15.863 1.00 96.12 558 LYS A C 1
ATOM 4472 O O . LYS A 1 558 ? 18.030 -12.406 -15.766 1.00 96.12 558 LYS A O 1
ATOM 4477 N N . ALA A 1 559 ? 19.734 -10.996 -15.391 1.00 97.50 559 ALA A N 1
ATOM 4478 C CA . ALA A 1 559 ? 20.603 -11.984 -14.753 1.00 97.50 559 ALA A CA 1
ATOM 4479 C C . ALA A 1 559 ? 19.958 -12.622 -13.509 1.00 97.50 559 ALA A C 1
ATOM 4481 O O . ALA A 1 559 ? 20.155 -13.809 -13.264 1.00 97.50 559 ALA A O 1
ATOM 4482 N N . LEU A 1 560 ? 19.158 -11.861 -12.752 1.00 98.31 560 LEU A N 1
ATOM 4483 C CA . LEU A 1 560 ? 18.403 -12.381 -11.612 1.00 98.31 560 LEU A CA 1
ATOM 4484 C 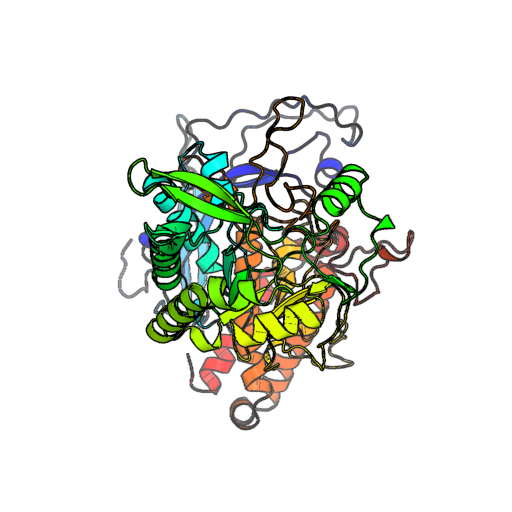C . LEU A 1 560 ? 17.318 -13.379 -12.051 1.00 98.31 560 LEU A C 1
ATOM 4486 O O . LEU A 1 560 ? 17.229 -14.467 -11.488 1.00 98.31 560 LEU A O 1
ATOM 4490 N N . PHE A 1 561 ? 16.519 -13.046 -13.069 1.00 98.06 561 PHE A N 1
ATOM 4491 C CA . PHE A 1 561 ? 15.481 -13.953 -13.579 1.00 98.06 561 PHE A CA 1
ATOM 4492 C C . PHE A 1 561 ? 16.067 -15.188 -14.278 1.00 98.06 561 PHE A C 1
ATOM 4494 O O . PHE A 1 561 ? 15.553 -16.292 -14.108 1.00 98.06 561 PHE A O 1
ATOM 4501 N N . ASP A 1 562 ? 17.173 -15.037 -15.009 1.00 97.62 562 ASP A N 1
ATOM 4502 C CA . ASP A 1 562 ? 17.888 -16.164 -15.617 1.00 97.62 562 ASP A CA 1
ATOM 4503 C C . ASP A 1 562 ? 18.485 -17.093 -14.550 1.00 97.62 562 ASP A C 1
ATOM 4505 O O . ASP A 1 562 ? 18.404 -18.313 -14.675 1.00 97.62 562 ASP A O 1
ATOM 4509 N N . ALA A 1 563 ? 19.021 -16.532 -13.462 1.00 98.50 563 ALA A N 1
ATOM 4510 C CA . ALA A 1 563 ? 19.484 -17.304 -12.314 1.00 98.50 563 ALA A CA 1
ATOM 4511 C C . ALA A 1 563 ? 18.338 -18.062 -11.625 1.00 98.50 563 ALA A C 1
ATOM 4513 O O . ALA A 1 563 ? 18.508 -19.225 -11.259 1.00 98.50 563 ALA A O 1
ATOM 4514 N N . ALA A 1 564 ? 17.160 -17.446 -11.484 1.00 98.50 564 ALA A N 1
ATOM 4515 C CA . ALA A 1 564 ? 15.979 -18.133 -10.966 1.00 98.50 564 ALA A CA 1
ATOM 4516 C C . ALA A 1 564 ? 15.549 -19.291 -11.888 1.00 98.50 564 ALA A C 1
ATOM 4518 O O . ALA A 1 564 ? 15.273 -20.384 -11.397 1.00 98.50 564 ALA A O 1
ATOM 4519 N N . ALA A 1 565 ? 15.585 -19.097 -13.211 1.00 98.00 565 ALA A N 1
ATOM 4520 C CA . ALA A 1 565 ? 15.306 -20.146 -14.199 1.00 98.00 565 ALA A CA 1
ATOM 4521 C C . ALA A 1 565 ? 16.319 -21.298 -14.151 1.00 98.00 565 ALA A C 1
ATOM 4523 O O . ALA A 1 565 ? 15.948 -22.470 -14.237 1.00 98.00 565 ALA A O 1
ATOM 4524 N N . GLU A 1 566 ? 17.599 -20.992 -13.953 1.00 97.88 566 GLU A N 1
ATOM 4525 C CA . GLU A 1 566 ? 18.626 -22.014 -13.779 1.00 97.88 566 GLU A CA 1
ATOM 4526 C C . GLU A 1 566 ? 18.404 -22.838 -12.501 1.00 97.88 566 GLU A C 1
ATOM 4528 O O . GLU A 1 566 ? 18.445 -24.072 -12.534 1.00 97.88 566 GLU A O 1
ATOM 4533 N N . VAL A 1 567 ? 18.134 -22.164 -11.376 1.00 98.38 567 VAL A N 1
ATOM 4534 C CA . VAL A 1 567 ? 17.816 -22.821 -10.100 1.00 98.38 567 VAL A CA 1
ATOM 4535 C C . VAL A 1 567 ? 16.592 -23.717 -10.262 1.00 98.38 567 VAL A C 1
ATOM 4537 O O . VAL A 1 567 ? 16.637 -24.876 -9.854 1.00 98.38 567 VAL A O 1
ATOM 4540 N N . ALA A 1 568 ? 15.534 -23.212 -10.899 1.00 97.44 568 ALA A N 1
ATOM 4541 C CA . ALA A 1 568 ? 14.302 -23.935 -11.195 1.00 97.44 568 ALA A CA 1
ATOM 4542 C C . ALA A 1 568 ? 14.570 -25.249 -11.948 1.00 97.44 568 ALA A C 1
ATOM 4544 O O . ALA A 1 568 ? 14.142 -26.325 -11.508 1.00 97.44 568 ALA A O 1
ATOM 4545 N N . GLY A 1 569 ? 15.367 -25.178 -13.020 1.00 97.00 569 GLY A N 1
ATOM 4546 C CA . GLY A 1 569 ? 15.790 -26.344 -13.796 1.00 97.00 569 GLY A CA 1
ATOM 4547 C C . GLY A 1 569 ? 16.565 -27.374 -12.970 1.00 97.00 569 GLY A C 1
ATOM 4548 O O . GLY A 1 569 ? 16.279 -28.567 -13.054 1.00 97.00 569 GLY A O 1
ATOM 4549 N N . LYS A 1 570 ? 17.499 -26.930 -12.119 1.00 96.44 570 LYS A N 1
ATOM 4550 C CA . LYS A 1 570 ? 18.327 -27.822 -11.284 1.00 96.44 570 LYS A CA 1
ATOM 4551 C C . LYS A 1 570 ? 17.559 -28.469 -10.129 1.00 96.44 570 LYS A C 1
ATOM 4553 O O . LYS A 1 570 ? 17.826 -29.619 -9.786 1.00 96.44 570 LYS A O 1
ATOM 4558 N N . ILE A 1 571 ? 16.606 -27.765 -9.510 1.00 95.81 571 ILE A N 1
ATOM 4559 C CA . ILE A 1 571 ? 15.849 -28.307 -8.367 1.00 95.81 571 ILE A CA 1
ATOM 4560 C C . ILE A 1 571 ? 14.571 -29.054 -8.769 1.00 95.81 571 ILE A C 1
ATOM 4562 O O . ILE A 1 571 ? 13.974 -29.712 -7.908 1.00 95.81 571 ILE A O 1
ATOM 4566 N N . GLY A 1 572 ? 14.169 -28.972 -10.043 1.00 89.62 572 GLY A N 1
ATOM 4567 C CA . GLY A 1 572 ? 12.968 -29.610 -10.585 1.00 89.62 572 GLY A CA 1
ATOM 4568 C C . GLY A 1 572 ? 11.668 -28.902 -10.193 1.00 89.62 572 GLY A C 1
ATOM 4569 O O . GLY A 1 572 ? 10.659 -29.563 -9.957 1.00 89.62 572 GLY A O 1
ATOM 4570 N N . ARG A 1 573 ? 11.684 -27.570 -10.065 1.00 81.12 573 ARG A N 1
ATOM 4571 C CA . ARG A 1 573 ? 10.498 -26.743 -9.769 1.00 81.12 573 ARG A CA 1
ATOM 4572 C C . ARG A 1 573 ? 10.427 -25.616 -10.787 1.00 81.12 573 ARG A C 1
ATOM 4574 O O . ARG A 1 573 ? 11.448 -24.979 -10.989 1.00 81.12 573 ARG A O 1
ATOM 4581 N N . ARG A 1 574 ? 9.271 -25.383 -11.409 1.00 62.19 574 ARG A N 1
ATOM 4582 C CA . ARG A 1 574 ? 9.066 -24.252 -12.329 1.00 62.19 574 ARG A CA 1
ATOM 4583 C C . ARG A 1 574 ? 8.495 -23.045 -11.618 1.00 62.19 574 ARG A C 1
ATOM 4585 O O . ARG A 1 574 ? 7.616 -23.266 -10.755 1.00 62.19 574 ARG A O 1
#

Solvent-accessible surface area (backbone atoms only — not comparable to full-atom values): 30979 Å² total; per-residue (Å²): 133,95,62,87,95,61,84,78,85,58,70,93,36,53,44,66,26,31,32,39,81,35,72,51,47,66,63,51,36,70,74,33,68,47,66,67,70,32,66,26,36,38,38,77,58,78,73,96,71,69,70,61,49,74,78,84,67,91,46,98,63,30,44,84,56,89,94,61,82,85,80,70,51,59,80,74,54,75,45,78,44,76,58,76,59,87,82,61,68,58,45,80,47,78,51,69,51,75,49,77,56,89,99,48,80,68,44,79,42,83,44,78,46,77,41,53,64,47,52,80,74,59,48,75,71,48,76,51,32,36,30,48,43,77,39,63,63,40,51,19,57,59,68,73,41,60,79,86,35,73,68,34,48,53,37,42,50,49,40,48,57,55,50,35,66,43,19,29,43,58,46,80,44,36,52,24,33,43,37,42,74,36,38,73,51,16,47,48,29,36,28,81,41,97,86,76,48,75,48,75,46,54,67,58,46,51,58,51,49,49,50,42,43,74,57,37,43,80,53,71,33,37,29,43,27,66,52,53,81,35,42,72,59,37,83,51,44,79,62,61,74,87,74,48,54,72,63,30,53,48,35,35,59,69,32,55,93,46,34,56,35,27,23,32,42,42,87,88,79,69,49,74,47,83,37,78,40,64,33,56,66,41,75,66,28,43,71,68,45,30,67,57,40,54,54,50,51,51,51,28,49,75,71,72,40,50,92,30,40,26,36,20,56,31,38,23,40,31,64,22,72,63,28,46,56,39,47,37,70,42,47,66,87,57,22,25,32,35,48,21,56,47,73,91,52,93,91,47,62,67,56,37,36,27,28,54,78,55,67,91,37,53,54,52,61,56,94,79,42,85,48,60,6,71,72,53,90,64,49,37,23,35,18,62,65,67,43,47,69,36,36,40,50,55,48,45,20,44,48,38,45,54,24,22,40,16,45,15,27,10,29,29,72,33,20,24,43,48,36,60,47,32,59,45,101,84,68,47,71,66,34,44,45,46,28,63,39,46,40,23,43,57,75,73,71,49,59,62,31,44,34,24,34,87,45,97,89,34,57,25,53,18,54,48,35,54,31,29,31,55,23,44,55,51,37,50,34,50,50,56,42,50,48,33,68,68,36,73,73,47,31,67,52,54,42,71,71,51,48,53,53,53,49,52,52,54,39,54,46,54,52,49,54,55,45,25,31,19,43,81,41,89,73,77,63,86,80,52,46,57,79,50,57,82,42,52,57,60,52,56,11,58,55,13,32,52,48,38,71,75,37,72,48,67,58,56,51,49,50,44,44,45,49,28,14,51,49,20,66,51,66,74,46,101

Radius of gyration: 25.19 Å; Cα contacts (8 Å, |Δi|>4): 1142; chains: 1; bounding box: 67×64×73 Å

pLDDT: mean 90.29, std 11.59, range [35.66, 98.81]

Nearest PDB structures (foldseek):
  5l7u-assembly1_B  TM=7.168E-01  e=3.391E-18  Phocaeicola vulgatus ATCC 8482
  5l7u-assembly1_A  TM=7.168E-01  e=3.208E-18  Phocaeicola vulgatus ATCC 8482
  5l7v-assembly1_A  TM=6.919E-01  e=3.585E-18  Phocaeicola vulgatus ATCC 8482
  8q8h-assembly1_D  TM=6.775E-01  e=2.001E-13  Niabella aurantiaca DSM 17617
  8k2m-assembly1_A  TM=6.459E-01  e=1.516E-13  Paenibacillus sp. TS12